Protein AF-A0A940KR71-F1 (afdb_monomer_lite)

pLDDT: mean 74.62, std 17.33, range [23.39, 97.12]

Foldseek 3Di:
DVVVVVLLLQQLADAPLDQWAQDDLNQFIDGPVRPGTLGGLVVVLVLLVLAPQQFDFRVNLLSLLSNLLPDQLPPCVLVSVCVSPVDPPPDPQVLLSVLSNLSNPADNVCCDDPNVSVLSNVLCNPPDGPDRHRPVSSVSSVVCPCSVSNPDHHHHDDPVNVVSSSVSSNVVSVLPVHSVQVNCCSVPVDSDDPPPPPPCPVPVCCVVQQLNVLCVDLVRNLLSLLLVVLLVQDDDDDDPPDPPPDPDAAFDDKDLDDDPVFFDPVLVVDDPVVSVVCVVVSNTIGTDGDDDPDLQLEAEEEEEEQEPQCPDPLLSNRLSNLLSVCVPCPRNHHYWYWYAEAQAIDTFDSRHPVRSVVSSPRHYHDPARLNRVLVCLVVVPDPRNYAYEYREAPCNCVDPVNVVSCVVCLQRHQKYWHAYPQQWIWIWGGHSNDTDTPGIDRDDSCCSSVDPPPPDDDDDDPPPDPPCPPPPLVVDPVSVDPDDQPFAAPVQQDDPPWDWDAAPQRKIWIQDPQRWTWIDPDPPTGIGTLGRHDDDADWDKDAPHNQWIKIWGQDPVRQIKIWIAGPPVSDIDTDRPPDDDDDDFDWDDDDPDIDTDDDDDDDD

Sequence (604 aa):
MIRAVENTINYFKAPENYFWRWGENLEAIEWISGAGTICFKDDLALILKQFPGGKLPRLGALLLVLSAFNHPVKGRSKIVLCQLFGIQRVSDEKEVFDFLERINSLPPSLRSGDKRLRLLRELFGEADPVQETFEASIIELQSGRIDNELMMAGPRVTDEFFQADLQALKETALRFETVQRLGLFLNTGVESLPEPPSIEIPEKKLAKDLFDQLLEDPQTAGMARLARRLLSIIHIPIHARAGGEDSYGGIADITNRGNYDRLLLSELAQDELLLTARLVNNEALYFRREEPPAEPRNRRILLIDSTIKMWGVPRVFAIAAALAFSRNSKHGEQVDAYVLMETTYEQISLEDKEGVINALTQLHPALHPGKALENAVRELSSGEETEFILVTEDRQLKHAGFYADFFKVKERISFALTVDRDGDIRFAEYNNGHAKVLNEAKLDLHEIFHSSEKKAGMPGTKYSKLTERPLDKTQFAFFAKPKLPLLMPKKRAAMKETLMGSDADGSLVLIDRNKRVLRLSSSNRGARELMDCIEHGRYFMKTLSSSLCCIAVLGENDEVLMYRISLEDGKVVRCDLSLQVVPIDVAYFANDEYLHLFGGTEYY

Structure (mmCIF, N/CA/C/O backbone):
data_AF-A0A940KR71-F1
#
_entry.id   AF-A0A940KR71-F1
#
loop_
_atom_site.group_PDB
_atom_site.id
_atom_site.type_symbol
_atom_site.label_atom_id
_atom_site.label_alt_id
_atom_site.label_comp_id
_atom_site.label_asym_id
_atom_site.label_entity_id
_atom_site.label_seq_id
_atom_site.pdbx_PDB_ins_code
_atom_site.Cartn_x
_atom_site.Cartn_y
_atom_site.Cartn_z
_atom_site.occupancy
_atom_site.B_iso_or_equiv
_atom_site.auth_seq_id
_atom_site.auth_comp_id
_atom_site.auth_asym_id
_atom_site.auth_atom_id
_atom_site.pdbx_PDB_model_num
ATOM 1 N N . MET A 1 1 ? 62.522 6.039 -48.850 1.00 55.66 1 MET A N 1
ATOM 2 C CA . MET A 1 1 ? 62.009 7.423 -48.951 1.00 55.66 1 MET A CA 1
ATOM 3 C C . MET A 1 1 ? 61.164 7.604 -50.214 1.00 55.66 1 MET A C 1
ATOM 5 O O . MET A 1 1 ? 59.988 7.880 -50.063 1.00 55.66 1 MET A O 1
ATOM 9 N N . ILE A 1 2 ? 61.686 7.316 -51.417 1.00 61.69 2 ILE A N 1
ATOM 10 C CA . ILE A 1 2 ? 60.962 7.450 -52.709 1.00 61.69 2 ILE A CA 1
ATOM 11 C C . ILE A 1 2 ? 59.610 6.700 -52.736 1.00 61.69 2 ILE A C 1
ATOM 13 O O . ILE A 1 2 ? 58.574 7.321 -52.931 1.00 61.69 2 ILE A O 1
ATOM 17 N N . ARG A 1 3 ? 59.591 5.404 -52.391 1.00 66.94 3 ARG A N 1
ATOM 18 C CA . ARG A 1 3 ? 58.364 4.576 -52.366 1.00 66.94 3 ARG A CA 1
ATOM 19 C C . ARG A 1 3 ? 57.265 5.088 -51.415 1.00 66.94 3 ARG A C 1
ATOM 21 O O . ARG A 1 3 ? 56.089 4.839 -51.637 1.00 66.94 3 ARG A O 1
ATOM 28 N N . ALA A 1 4 ? 57.632 5.798 -50.345 1.00 69.44 4 ALA A N 1
ATOM 29 C CA . ALA A 1 4 ? 56.665 6.353 -49.393 1.00 69.44 4 ALA A CA 1
ATOM 30 C C . ALA A 1 4 ? 56.004 7.635 -49.929 1.00 69.44 4 ALA A C 1
ATOM 32 O O . ALA A 1 4 ? 54.812 7.856 -49.711 1.00 69.44 4 ALA A O 1
ATOM 33 N N . VAL A 1 5 ? 56.765 8.450 -50.665 1.00 78.69 5 VAL A N 1
ATOM 34 C CA . VAL A 1 5 ? 56.250 9.644 -51.350 1.00 78.69 5 VAL A CA 1
ATOM 35 C C . VAL A 1 5 ? 55.322 9.231 -52.494 1.00 78.69 5 VAL A C 1
ATOM 37 O O . VAL A 1 5 ? 54.212 9.743 -52.579 1.00 78.69 5 VAL A O 1
ATOM 40 N N . GLU A 1 6 ? 55.707 8.236 -53.298 1.00 80.94 6 GLU A N 1
ATOM 41 C CA . GLU A 1 6 ? 54.858 7.686 -54.369 1.00 80.94 6 GLU A CA 1
ATOM 42 C C . GLU A 1 6 ? 53.529 7.136 -53.837 1.00 80.94 6 GLU A C 1
ATOM 44 O O . GLU A 1 6 ? 52.471 7.447 -54.379 1.00 80.94 6 GLU A O 1
ATOM 49 N N . ASN A 1 7 ? 53.553 6.379 -52.736 1.00 79.19 7 ASN A N 1
ATOM 50 C CA . ASN A 1 7 ? 52.324 5.890 -52.110 1.00 79.19 7 ASN A CA 1
ATOM 51 C C . ASN A 1 7 ? 51.436 7.039 -51.600 1.00 79.19 7 ASN A C 1
ATOM 53 O O . ASN A 1 7 ? 50.221 6.996 -51.761 1.00 79.19 7 ASN A O 1
ATOM 57 N N . THR A 1 8 ? 52.043 8.093 -51.041 1.00 83.69 8 THR A N 1
ATOM 58 C CA . THR A 1 8 ? 51.316 9.291 -50.589 1.00 83.69 8 THR A CA 1
ATOM 59 C C . THR A 1 8 ? 50.639 10.012 -51.754 1.00 83.69 8 THR A C 1
ATOM 61 O O . THR A 1 8 ? 49.471 10.383 -51.651 1.00 83.69 8 THR A O 1
ATOM 64 N N . ILE A 1 9 ? 51.344 10.166 -52.879 1.00 85.19 9 ILE A N 1
ATOM 65 C CA . ILE A 1 9 ? 50.777 10.735 -54.105 1.00 85.19 9 ILE A CA 1
ATOM 66 C C . ILE A 1 9 ? 49.609 9.867 -54.577 1.00 85.19 9 ILE A C 1
ATOM 68 O O . ILE A 1 9 ? 48.522 10.390 -54.784 1.00 85.19 9 ILE A O 1
ATOM 72 N N . ASN A 1 10 ? 49.785 8.547 -54.672 1.00 84.06 10 ASN A N 1
ATOM 73 C CA . ASN A 1 10 ? 48.730 7.637 -55.129 1.00 84.06 10 ASN A CA 1
ATOM 74 C C . ASN A 1 10 ? 47.466 7.690 -54.260 1.00 84.06 10 ASN A C 1
ATOM 76 O O . ASN A 1 10 ? 46.366 7.551 -54.783 1.00 84.06 10 ASN A O 1
ATOM 80 N N . TYR A 1 11 ? 47.615 7.907 -52.953 1.00 85.06 11 TYR A N 1
ATOM 81 C CA . TYR A 1 11 ? 46.488 8.005 -52.033 1.00 85.06 11 TYR A CA 1
ATOM 82 C C . TYR A 1 11 ? 45.705 9.323 -52.174 1.00 85.06 11 TYR A C 1
ATOM 84 O O . TYR A 1 11 ? 44.476 9.307 -52.163 1.00 85.06 11 TYR A O 1
ATOM 92 N N . PHE A 1 12 ? 46.394 10.464 -52.309 1.00 88.75 12 PHE A N 1
ATOM 93 C CA . PHE A 1 12 ? 45.761 11.792 -52.364 1.00 88.75 12 PHE A CA 1
ATOM 94 C C . PHE A 1 12 ? 45.459 12.298 -53.779 1.00 88.75 12 PHE A C 1
ATOM 96 O O . PHE A 1 12 ? 44.824 13.345 -53.933 1.00 88.75 12 PHE A O 1
ATOM 103 N N . LYS A 1 13 ? 45.915 11.605 -54.824 1.00 88.75 13 LYS A N 1
ATOM 104 C CA . LYS A 1 13 ? 45.694 12.015 -56.213 1.00 88.75 13 LYS A CA 1
ATOM 105 C C . LYS A 1 13 ? 44.265 11.701 -56.642 1.00 88.75 13 LYS A C 1
ATOM 107 O O . LYS A 1 13 ? 43.808 10.567 -56.537 1.00 88.75 13 LYS A O 1
ATOM 112 N N . ALA A 1 14 ? 43.570 12.716 -57.152 1.00 86.06 14 ALA A N 1
ATOM 113 C CA . ALA A 1 14 ? 42.216 12.560 -57.666 1.00 86.06 14 ALA A CA 1
ATOM 114 C C . ALA A 1 14 ? 42.234 11.705 -58.952 1.00 86.06 14 ALA A C 1
ATOM 116 O O . ALA A 1 14 ? 42.928 12.068 -59.911 1.00 86.06 14 ALA A O 1
ATOM 117 N N . PRO A 1 15 ? 41.499 10.582 -59.006 1.00 82.44 15 PRO A N 1
ATOM 118 C CA . PRO A 1 15 ? 41.420 9.772 -60.217 1.00 82.44 15 PRO A CA 1
ATOM 119 C C . PRO A 1 15 ? 40.677 10.482 -61.364 1.00 82.44 15 PRO A C 1
ATOM 121 O O . PRO A 1 15 ? 39.798 11.316 -61.132 1.00 82.44 15 PRO A O 1
ATOM 124 N N . GLU A 1 16 ? 40.989 10.127 -62.614 1.00 78.06 16 GLU A N 1
ATOM 125 C CA . GLU A 1 16 ? 40.269 10.656 -63.783 1.00 78.06 16 GLU A CA 1
ATOM 126 C C . GLU A 1 16 ? 38.830 10.100 -63.818 1.00 78.06 16 GLU A C 1
ATOM 128 O O . GLU A 1 16 ? 38.617 8.904 -63.612 1.00 78.06 16 GLU A O 1
ATOM 133 N N . ASN A 1 17 ? 37.848 10.963 -64.117 1.00 71.31 17 ASN A N 1
ATOM 134 C CA . ASN A 1 17 ? 36.411 10.643 -64.179 1.00 71.31 17 ASN A CA 1
ATOM 135 C C . ASN A 1 17 ? 35.816 10.106 -62.865 1.00 71.31 17 ASN A C 1
ATOM 137 O O . ASN A 1 17 ? 34.939 9.245 -62.882 1.00 71.31 17 ASN A O 1
ATOM 141 N N . TYR A 1 18 ? 36.285 10.616 -61.723 1.00 77.25 18 TYR A N 1
ATOM 142 C CA . TYR A 1 18 ? 35.724 10.290 -60.412 1.00 77.25 18 TYR A CA 1
ATOM 143 C C . TYR A 1 18 ? 34.726 11.337 -59.896 1.00 77.25 18 TYR A C 1
ATOM 145 O O . TYR A 1 18 ? 34.383 12.281 -60.600 1.00 77.25 18 TYR A O 1
ATOM 153 N N . PHE A 1 19 ? 34.202 11.178 -58.676 1.00 77.94 19 PHE A N 1
ATOM 154 C CA . PHE A 1 19 ? 33.187 12.105 -58.152 1.00 77.94 19 PHE A CA 1
ATOM 155 C C . PHE A 1 19 ? 33.768 13.383 -57.519 1.00 77.94 19 PHE A C 1
ATOM 157 O O . PHE A 1 19 ? 33.052 14.381 -57.388 1.00 77.94 19 PHE A O 1
ATOM 164 N N . TRP A 1 20 ? 35.053 13.376 -57.153 1.00 84.75 20 TRP A N 1
ATOM 165 C CA . TRP A 1 20 ? 35.738 14.486 -56.487 1.00 84.75 20 TRP A CA 1
ATOM 166 C C . TRP A 1 20 ? 37.020 14.901 -57.218 1.00 84.75 20 TRP A C 1
ATOM 168 O O . TRP A 1 20 ? 37.620 14.107 -57.942 1.00 84.75 20 TRP A O 1
ATOM 178 N N . ARG A 1 21 ? 37.445 16.149 -57.007 1.00 87.62 21 ARG A N 1
ATOM 179 C CA . ARG A 1 21 ? 38.733 16.698 -57.463 1.00 87.62 21 ARG A CA 1
ATOM 180 C C . ARG A 1 21 ? 39.297 17.680 -56.438 1.00 87.62 21 ARG A C 1
ATOM 182 O O . ARG A 1 21 ? 38.547 18.188 -55.606 1.00 87.62 21 ARG A O 1
ATOM 189 N N . TRP A 1 22 ? 40.584 17.997 -56.542 1.00 89.69 22 TRP A N 1
ATOM 190 C CA . TRP A 1 22 ? 41.140 19.165 -55.860 1.00 89.69 22 TRP A CA 1
ATOM 191 C C . TRP A 1 22 ? 40.674 20.459 -56.548 1.00 89.69 22 TRP A C 1
ATOM 193 O O . TRP A 1 22 ? 40.721 20.568 -57.775 1.00 89.69 22 TRP A O 1
ATOM 203 N N . GLY A 1 23 ? 40.202 21.413 -55.753 1.00 85.25 23 GLY A N 1
ATOM 204 C CA . GLY A 1 23 ? 39.782 22.758 -56.142 1.00 85.25 23 GLY A CA 1
ATOM 205 C C . GLY A 1 23 ? 40.601 23.828 -55.416 1.00 85.25 23 GLY A C 1
ATOM 206 O O . GLY A 1 23 ? 41.496 23.499 -54.638 1.00 85.25 23 GLY A O 1
ATOM 207 N N . GLU A 1 24 ? 40.329 25.100 -55.714 1.00 77.38 24 GLU A N 1
ATOM 208 C CA . GLU A 1 24 ? 40.948 26.271 -55.058 1.00 77.38 24 GLU A CA 1
ATOM 209 C C . GLU A 1 24 ? 42.475 26.153 -54.839 1.00 77.38 24 GLU A C 1
ATOM 211 O O . GLU A 1 24 ? 42.970 26.345 -53.736 1.00 77.38 24 GLU A O 1
ATOM 216 N N . ASN A 1 25 ? 43.244 25.808 -55.881 1.00 82.12 25 ASN A N 1
ATOM 217 C CA . ASN A 1 25 ? 44.702 25.600 -55.794 1.00 82.12 25 ASN A CA 1
ATOM 218 C C . ASN A 1 25 ? 45.140 24.541 -54.758 1.00 82.12 25 ASN A C 1
ATOM 220 O O . ASN A 1 25 ? 46.163 24.711 -54.105 1.00 82.12 25 ASN A O 1
ATOM 224 N N . LEU A 1 26 ? 44.398 23.433 -54.652 1.00 84.62 26 LEU A N 1
ATOM 225 C CA . LEU A 1 26 ? 44.610 22.335 -53.695 1.00 84.62 26 LEU A CA 1
ATOM 226 C C . LEU A 1 26 ? 44.223 22.658 -52.242 1.00 84.62 26 LEU A C 1
ATOM 228 O O . LEU A 1 26 ? 44.503 21.852 -51.360 1.00 84.62 26 LEU A O 1
ATOM 232 N N . GLU A 1 27 ? 43.546 23.772 -51.967 1.00 86.62 27 GLU A N 1
ATOM 233 C CA . GLU A 1 27 ? 43.075 24.091 -50.609 1.00 86.62 27 GLU A CA 1
ATOM 234 C C . GLU A 1 27 ? 41.789 23.338 -50.233 1.00 86.62 27 GLU A C 1
ATOM 236 O O . GLU A 1 27 ? 41.497 23.106 -49.054 1.00 86.62 27 GLU A O 1
ATOM 241 N N . ALA A 1 28 ? 41.024 22.892 -51.231 1.00 89.44 28 ALA A N 1
ATOM 242 C CA . ALA A 1 28 ? 39.728 22.260 -51.033 1.00 89.44 28 ALA A CA 1
ATOM 243 C C . ALA A 1 28 ? 39.539 21.023 -51.917 1.00 89.44 28 ALA A C 1
ATOM 245 O O . ALA A 1 28 ? 40.076 20.925 -53.018 1.00 89.44 28 ALA A O 1
ATOM 246 N N . ILE A 1 29 ? 38.731 20.078 -51.441 1.00 89.44 29 ILE A N 1
ATOM 247 C CA . ILE A 1 29 ? 38.211 18.967 -52.238 1.00 89.44 29 ILE A CA 1
ATOM 248 C C . ILE A 1 29 ? 36.767 19.284 -52.607 1.00 89.44 29 ILE A C 1
ATOM 250 O O . ILE A 1 29 ? 35.940 19.546 -51.734 1.00 89.44 29 ILE A O 1
ATOM 254 N N . GLU A 1 30 ? 36.450 19.226 -53.895 1.00 86.56 30 GLU A N 1
ATOM 255 C CA . GLU A 1 30 ? 35.163 19.636 -54.456 1.00 86.56 30 GLU A CA 1
ATOM 256 C C . GLU A 1 30 ? 34.519 18.529 -55.286 1.00 86.56 30 GLU A C 1
ATOM 258 O O . GLU A 1 30 ? 35.189 17.653 -55.840 1.00 86.56 30 GLU A O 1
ATOM 263 N N . TRP A 1 31 ? 33.200 18.620 -55.443 1.00 81.38 31 TRP A N 1
ATOM 264 C CA . TRP A 1 31 ? 32.467 17.821 -56.420 1.00 81.38 31 TRP A CA 1
ATOM 265 C C . TRP A 1 31 ? 32.836 18.218 -57.852 1.00 81.38 31 TRP A C 1
ATOM 267 O O . TRP A 1 31 ? 32.736 19.392 -58.215 1.00 81.38 31 TRP A O 1
ATOM 277 N N . ILE A 1 32 ? 33.132 17.239 -58.718 1.00 74.81 32 ILE A N 1
ATOM 278 C CA . ILE A 1 32 ? 33.370 17.510 -60.152 1.00 74.81 32 ILE A CA 1
ATOM 279 C C . ILE A 1 32 ? 32.143 18.154 -60.813 1.00 74.81 32 ILE A C 1
ATOM 281 O O . ILE A 1 32 ? 32.279 18.999 -61.696 1.00 74.81 32 ILE A O 1
ATOM 285 N N . SER A 1 33 ? 30.939 17.826 -60.339 1.00 66.94 33 SER A N 1
ATOM 286 C CA . SER A 1 33 ? 29.684 18.408 -60.825 1.00 66.94 33 SER A CA 1
ATOM 287 C C . SER A 1 33 ? 29.479 19.885 -60.448 1.00 66.94 33 SER A C 1
ATOM 289 O O . SER A 1 33 ? 28.444 20.448 -60.795 1.00 66.94 33 SER A O 1
ATOM 291 N N . GLY A 1 34 ? 30.392 20.499 -59.683 1.00 68.06 34 GLY A N 1
ATOM 292 C CA . GLY A 1 34 ? 30.256 21.875 -59.191 1.00 68.06 34 GLY A CA 1
ATOM 293 C C . GLY A 1 34 ? 29.235 22.037 -58.058 1.00 68.06 34 GLY A C 1
ATOM 294 O O . GLY A 1 34 ? 28.754 23.137 -57.813 1.00 68.06 34 GLY A O 1
ATOM 295 N N . ALA A 1 35 ? 28.878 20.949 -57.366 1.00 64.75 35 ALA A N 1
ATOM 296 C CA . ALA A 1 35 ? 27.879 20.958 -56.290 1.00 64.75 35 ALA A CA 1
ATOM 297 C C . ALA A 1 35 ? 28.379 21.565 -54.959 1.00 64.75 35 ALA A C 1
ATOM 299 O O . ALA A 1 35 ? 27.602 21.642 -54.007 1.00 64.75 35 ALA A O 1
ATOM 300 N N . GLY A 1 36 ? 29.643 21.999 -54.899 1.00 75.25 36 GLY A N 1
ATOM 301 C CA . GLY A 1 36 ? 30.270 22.642 -53.741 1.00 75.25 36 GLY A CA 1
ATOM 302 C C . GLY A 1 36 ? 31.474 21.876 -53.184 1.00 75.25 36 GLY A C 1
ATOM 303 O O . GLY A 1 36 ? 31.911 20.866 -53.745 1.00 75.25 36 GLY A O 1
ATOM 304 N N . THR A 1 37 ? 31.996 22.372 -52.066 1.00 85.56 37 THR A N 1
ATOM 305 C CA . THR A 1 37 ? 33.148 21.817 -51.342 1.00 85.56 37 THR A CA 1
ATOM 306 C C . THR A 1 37 ? 32.734 20.640 -50.456 1.00 85.56 37 THR A C 1
ATOM 308 O O . THR A 1 37 ? 31.783 20.737 -49.684 1.00 85.56 37 THR A O 1
ATOM 311 N N . ILE A 1 38 ? 33.464 19.527 -50.539 1.00 84.69 38 ILE A N 1
ATOM 312 C CA . ILE A 1 38 ? 33.300 18.346 -49.677 1.00 84.69 38 ILE A CA 1
ATOM 313 C C . ILE A 1 38 ? 34.020 18.573 -48.341 1.00 84.69 38 ILE A C 1
ATOM 315 O O . ILE A 1 38 ? 33.409 18.438 -47.279 1.00 84.69 38 ILE A O 1
ATOM 319 N N . CYS A 1 39 ? 35.307 18.930 -48.386 1.00 89.44 39 CYS A N 1
ATOM 320 C CA . CYS A 1 39 ? 36.109 19.295 -47.215 1.00 89.44 39 CYS A CA 1
ATOM 321 C C . CYS A 1 39 ? 37.351 20.106 -47.618 1.00 89.44 39 CYS A C 1
ATOM 323 O O . CYS A 1 39 ? 37.812 20.018 -48.754 1.00 89.44 39 CYS A O 1
ATOM 325 N N . PHE A 1 40 ? 37.917 20.856 -46.674 1.00 91.00 40 PHE A N 1
ATOM 326 C CA . PHE A 1 40 ? 39.188 21.566 -46.853 1.00 91.00 40 PHE A CA 1
ATOM 327 C C . PHE A 1 40 ? 40.388 20.653 -46.579 1.00 91.00 40 PHE A C 1
ATOM 329 O O . PHE A 1 40 ? 40.273 19.696 -45.806 1.00 91.00 40 PHE A O 1
ATOM 336 N N . LYS A 1 41 ? 41.545 20.965 -47.175 1.00 90.19 41 LYS A N 1
ATOM 337 C CA . LYS A 1 41 ? 42.804 20.217 -47.015 1.00 90.19 41 LYS A CA 1
ATOM 338 C C . LYS A 1 41 ? 43.210 20.078 -45.546 1.00 90.19 41 LYS A C 1
ATOM 340 O O . LYS A 1 41 ? 43.552 18.981 -45.105 1.00 90.19 41 LYS A O 1
ATOM 345 N N . ASP A 1 42 ? 43.092 21.155 -44.772 1.00 88.38 42 ASP A N 1
ATOM 346 C CA . ASP A 1 42 ? 43.421 21.153 -43.342 1.00 88.38 42 ASP A CA 1
ATOM 347 C C . ASP A 1 42 ? 42.441 20.329 -42.495 1.00 88.38 42 ASP A C 1
ATOM 349 O O . ASP A 1 42 ? 42.869 19.601 -41.597 1.00 88.38 42 ASP A O 1
ATOM 353 N N . ASP A 1 43 ? 41.138 20.381 -42.804 1.00 87.19 43 ASP A N 1
ATOM 354 C CA . ASP A 1 43 ? 40.125 19.554 -42.128 1.00 87.19 43 ASP A CA 1
ATOM 355 C C . ASP A 1 43 ? 40.367 18.069 -42.434 1.00 87.19 43 ASP A C 1
ATOM 357 O O . ASP A 1 43 ? 40.352 17.235 -41.530 1.00 87.19 43 ASP A O 1
ATOM 361 N N . LEU A 1 44 ? 40.694 17.735 -43.689 1.00 88.88 44 LEU A N 1
ATOM 362 C CA . LEU A 1 44 ? 41.071 16.376 -44.076 1.00 88.88 44 LEU A CA 1
ATOM 363 C C . LEU A 1 44 ? 42.317 15.905 -43.317 1.00 88.88 44 LEU A C 1
ATOM 365 O O . LEU A 1 44 ? 42.315 14.801 -42.777 1.00 88.88 44 LEU A O 1
ATOM 369 N N . ALA A 1 45 ? 43.363 16.730 -43.230 1.00 87.19 45 ALA A N 1
ATOM 370 C CA . ALA A 1 45 ? 44.573 16.389 -42.485 1.00 87.19 45 ALA A CA 1
ATOM 371 C C . ALA A 1 45 ? 44.282 16.150 -40.992 1.00 87.19 45 ALA A C 1
ATOM 373 O O . ALA A 1 45 ? 44.832 15.218 -40.400 1.00 87.19 45 ALA A O 1
ATOM 374 N N . LEU A 1 46 ? 43.401 16.952 -40.383 1.00 86.62 46 LEU A N 1
ATOM 375 C CA . LEU A 1 46 ? 42.985 16.786 -38.990 1.00 86.62 46 LEU A CA 1
ATOM 376 C C . LEU A 1 46 ? 42.184 15.498 -38.790 1.00 86.62 46 LEU A C 1
ATOM 378 O O . LEU A 1 46 ? 42.464 14.758 -37.851 1.00 86.62 46 LEU A O 1
ATOM 382 N N . ILE A 1 47 ? 41.235 15.206 -39.680 1.00 86.19 47 ILE A N 1
ATOM 383 C CA . ILE A 1 47 ? 40.431 13.979 -39.655 1.00 86.19 47 ILE A CA 1
ATOM 384 C C . ILE A 1 47 ? 41.325 12.751 -39.792 1.00 86.19 47 ILE A C 1
ATOM 386 O O . ILE A 1 47 ? 41.202 11.812 -39.007 1.00 86.19 47 ILE A O 1
ATOM 390 N N . LEU A 1 48 ? 42.252 12.773 -40.754 1.00 83.69 48 LEU A N 1
ATOM 391 C CA . LEU A 1 48 ? 43.178 11.670 -40.960 1.00 83.69 48 LEU A CA 1
ATOM 392 C C . LEU A 1 48 ? 44.021 11.438 -39.703 1.00 83.69 48 LEU A C 1
ATOM 394 O O . LEU A 1 48 ? 44.073 10.300 -39.263 1.00 83.69 48 LEU A O 1
ATOM 398 N N . LYS A 1 49 ? 44.527 12.486 -39.029 1.00 82.31 49 LYS A N 1
ATOM 399 C CA . LYS A 1 49 ? 45.288 12.386 -37.758 1.00 82.31 49 LYS A CA 1
ATOM 400 C C . LYS A 1 49 ? 44.570 11.655 -36.606 1.00 82.31 49 LYS A C 1
ATOM 402 O O . LYS A 1 49 ? 45.230 11.288 -35.638 1.00 82.31 49 LYS A O 1
ATOM 407 N N . GLN A 1 50 ? 43.262 11.417 -36.693 1.00 78.25 50 GLN A N 1
ATOM 408 C CA . GLN A 1 50 ? 42.468 10.788 -35.629 1.00 78.25 50 GLN A CA 1
ATOM 409 C C . GLN A 1 50 ? 42.249 9.273 -35.806 1.00 78.25 50 GLN A C 1
ATOM 411 O O . GLN A 1 50 ? 41.683 8.636 -34.912 1.00 78.25 50 GLN A O 1
ATOM 416 N N . PHE A 1 51 ? 42.673 8.673 -36.926 1.00 75.50 51 PHE A N 1
ATOM 417 C CA . PHE A 1 51 ? 42.510 7.231 -37.146 1.00 75.50 51 PHE A CA 1
ATOM 418 C C . PHE A 1 51 ? 43.576 6.403 -36.393 1.00 75.50 51 PHE A C 1
ATOM 420 O O . PHE A 1 51 ? 44.772 6.670 -36.524 1.00 75.50 51 PHE A O 1
ATOM 427 N N . PRO A 1 52 ? 43.176 5.392 -35.594 1.00 62.16 52 PRO A N 1
ATOM 428 C CA . PRO A 1 52 ? 44.087 4.606 -34.763 1.00 62.16 52 PRO A CA 1
ATOM 429 C C . PRO A 1 52 ? 44.912 3.596 -35.578 1.00 62.16 52 PRO A C 1
ATOM 431 O O . PRO A 1 52 ? 44.456 3.053 -36.580 1.00 62.16 52 PRO A O 1
ATOM 434 N N . GLY A 1 53 ? 46.131 3.294 -35.117 1.00 60.84 53 GLY A N 1
ATOM 435 C CA . GLY A 1 53 ? 46.940 2.186 -35.650 1.00 60.84 53 GLY A CA 1
ATOM 436 C C . GLY A 1 53 ? 47.587 2.423 -37.019 1.00 60.84 53 GLY A C 1
ATOM 437 O O . GLY A 1 53 ? 48.115 1.484 -37.603 1.00 60.84 53 GLY A O 1
ATOM 438 N N . GLY A 1 54 ? 47.564 3.658 -37.529 1.00 58.94 54 GLY A N 1
ATOM 439 C CA . GLY A 1 54 ? 48.285 4.046 -38.745 1.00 58.94 54 GLY A CA 1
ATOM 440 C C . GLY A 1 54 ? 47.654 3.584 -40.062 1.00 58.94 54 GLY A C 1
ATOM 441 O O . GLY A 1 54 ? 48.324 3.602 -41.092 1.00 58.94 54 GLY A O 1
ATOM 442 N N . LYS A 1 55 ? 46.376 3.191 -40.033 1.00 67.31 55 LYS A N 1
ATOM 443 C CA . LYS A 1 55 ? 45.610 2.721 -41.191 1.00 67.31 55 LYS A CA 1
ATOM 444 C C . LYS A 1 55 ? 44.840 3.878 -41.832 1.00 67.31 55 LYS A C 1
ATOM 446 O O . LYS A 1 55 ? 44.013 4.504 -41.172 1.00 67.31 55 LYS A O 1
ATOM 451 N N . LEU A 1 56 ? 45.098 4.163 -43.110 1.00 74.69 56 LEU A N 1
ATOM 452 C CA . LEU A 1 56 ? 44.317 5.142 -43.872 1.00 74.69 56 LEU A CA 1
ATOM 453 C C . LEU A 1 56 ? 43.088 4.473 -44.511 1.00 74.69 56 LEU A C 1
ATOM 455 O O . LEU A 1 56 ? 43.251 3.441 -45.175 1.00 74.69 56 LEU A O 1
ATOM 459 N N . PRO A 1 57 ? 41.879 5.042 -44.342 1.00 80.31 57 PRO A N 1
ATOM 460 C CA . PRO A 1 57 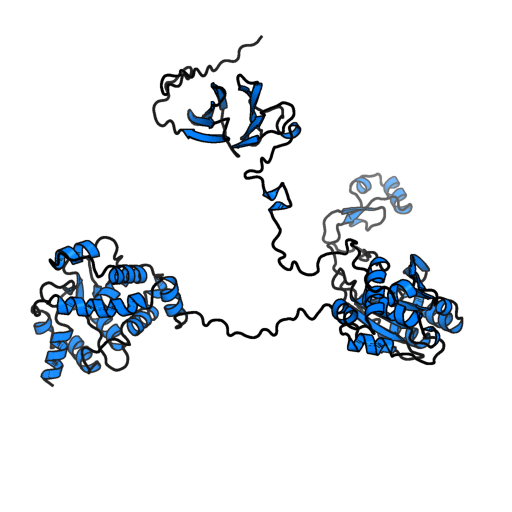? 40.688 4.543 -45.017 1.00 80.31 57 PRO A CA 1
ATOM 461 C C . PRO A 1 57 ? 40.783 4.777 -46.523 1.00 80.31 57 PRO A C 1
ATOM 463 O O . PRO A 1 57 ? 41.553 5.606 -46.987 1.00 80.31 57 PRO A O 1
ATOM 466 N N . ARG A 1 58 ? 39.943 4.118 -47.317 1.00 83.88 58 ARG A N 1
ATOM 467 C CA . ARG A 1 58 ? 39.796 4.493 -48.729 1.00 83.88 58 ARG A CA 1
ATOM 468 C C . ARG A 1 58 ? 39.313 5.940 -48.831 1.00 83.88 58 ARG A C 1
ATOM 470 O O . ARG A 1 58 ? 38.229 6.267 -48.346 1.00 83.88 58 ARG A O 1
ATOM 477 N N . LEU A 1 59 ? 40.113 6.806 -49.460 1.00 86.19 59 LEU A N 1
ATOM 478 C CA . LEU A 1 59 ? 39.837 8.244 -49.509 1.00 86.19 59 LEU A CA 1
ATOM 479 C C . LEU A 1 59 ? 38.482 8.548 -50.167 1.00 86.19 59 LEU A C 1
ATOM 481 O O . LEU A 1 59 ? 37.748 9.397 -49.672 1.00 86.19 59 LEU A O 1
ATOM 485 N N . GLY A 1 60 ? 38.100 7.820 -51.222 1.00 84.50 60 GLY A N 1
ATOM 486 C CA . GLY A 1 60 ? 36.785 7.978 -51.850 1.00 84.50 60 GLY A CA 1
ATOM 487 C C . GLY A 1 60 ? 35.630 7.651 -50.897 1.00 84.50 60 GLY A C 1
ATOM 488 O O . GLY A 1 60 ? 34.713 8.455 -50.743 1.00 84.50 60 GLY A O 1
ATOM 489 N N . ALA A 1 61 ? 35.706 6.535 -50.171 1.00 85.06 61 ALA A N 1
ATOM 490 C CA . ALA A 1 61 ? 34.697 6.171 -49.175 1.00 85.06 61 ALA A CA 1
ATOM 491 C C . ALA A 1 61 ? 34.589 7.219 -48.048 1.00 85.06 61 ALA A C 1
ATOM 493 O O . ALA A 1 61 ? 33.486 7.620 -47.664 1.00 85.06 61 ALA A O 1
ATOM 494 N N . LEU A 1 62 ? 35.732 7.721 -47.566 1.00 87.38 62 LEU A N 1
ATOM 495 C CA . LEU A 1 62 ? 35.792 8.788 -46.566 1.00 87.38 62 LEU A CA 1
ATOM 496 C C . LEU A 1 62 ? 35.111 10.068 -47.069 1.00 87.38 62 LEU A C 1
ATOM 498 O O . LEU A 1 62 ? 34.268 10.634 -46.372 1.00 87.38 62 LEU A O 1
ATOM 502 N N . LEU A 1 63 ? 35.435 10.512 -48.284 1.00 87.56 63 LEU A N 1
ATOM 503 C CA . LEU A 1 63 ? 34.868 11.725 -48.877 1.00 87.56 63 LEU A CA 1
ATOM 504 C C . LEU A 1 63 ? 33.356 11.610 -49.116 1.00 87.56 63 LEU A C 1
ATOM 506 O O . LEU A 1 63 ? 32.636 12.587 -48.901 1.00 87.56 63 LEU A O 1
ATOM 510 N N . LEU A 1 64 ? 32.847 10.425 -49.476 1.00 84.19 64 LEU A N 1
ATOM 511 C CA . LEU A 1 64 ? 31.403 10.181 -49.581 1.00 84.19 64 LEU A CA 1
ATOM 512 C C . LEU A 1 64 ? 30.696 10.400 -48.239 1.00 84.19 64 LEU A C 1
ATOM 514 O O . LEU A 1 64 ? 29.694 11.117 -48.181 1.00 84.19 64 LEU A O 1
ATOM 518 N N . VAL A 1 65 ? 31.243 9.863 -47.147 1.00 86.38 65 VAL A N 1
ATOM 519 C CA . VAL A 1 65 ? 30.692 10.074 -45.799 1.00 86.38 65 VAL A CA 1
ATOM 520 C C . VAL A 1 65 ? 30.789 11.540 -45.376 1.00 86.38 65 VAL A C 1
ATOM 522 O O . VAL A 1 65 ? 29.821 12.093 -44.852 1.00 86.38 65 VAL A O 1
ATOM 525 N N . LEU A 1 66 ? 31.924 12.198 -45.635 1.00 87.19 66 LEU A N 1
ATOM 526 C CA . LEU A 1 66 ? 32.104 13.619 -45.320 1.00 87.19 66 LEU A CA 1
ATOM 527 C C . LEU A 1 66 ? 31.081 14.491 -46.046 1.00 87.19 66 LEU A C 1
ATOM 529 O O . LEU A 1 66 ? 30.504 15.400 -45.448 1.00 87.19 66 LEU A O 1
ATOM 533 N N . SER A 1 67 ? 30.791 14.162 -47.303 1.00 84.06 67 SER A N 1
ATOM 534 C CA . SER A 1 67 ? 29.776 14.864 -48.077 1.00 84.06 67 SER A CA 1
ATOM 535 C C . SER A 1 67 ? 28.367 14.701 -47.491 1.00 84.06 67 SER A C 1
ATOM 537 O O . SER A 1 67 ? 27.601 15.667 -47.454 1.00 84.06 67 SER A O 1
ATOM 539 N N . ALA A 1 68 ? 28.048 13.520 -46.947 1.00 84.56 68 ALA A N 1
ATOM 540 C CA . ALA A 1 68 ? 26.756 13.233 -46.329 1.00 84.56 68 ALA A CA 1
ATOM 541 C C . ALA A 1 68 ? 26.522 14.025 -45.032 1.00 84.56 68 ALA A C 1
ATOM 543 O O . ALA A 1 68 ? 25.370 14.246 -44.652 1.00 84.56 68 ALA A O 1
ATOM 544 N N . PHE A 1 69 ? 27.572 14.520 -44.365 1.00 82.06 69 PHE A N 1
ATOM 545 C CA . PHE A 1 69 ? 27.394 15.420 -43.222 1.00 82.06 69 PHE A CA 1
ATOM 546 C C . PHE A 1 69 ? 26.822 16.776 -43.616 1.00 82.06 69 PHE A C 1
ATOM 548 O O . PHE A 1 69 ? 25.997 17.309 -42.875 1.00 82.06 69 PHE A O 1
ATOM 555 N N . ASN A 1 70 ? 27.224 17.311 -44.768 1.00 74.06 70 ASN A N 1
ATOM 556 C CA . ASN A 1 70 ? 26.936 18.693 -45.148 1.00 74.06 70 ASN A CA 1
ATOM 557 C C . ASN A 1 70 ? 25.806 18.807 -46.175 1.00 74.06 70 ASN A C 1
ATOM 559 O O . ASN A 1 70 ? 25.066 19.790 -46.164 1.00 74.06 70 ASN A O 1
ATOM 563 N N . HIS A 1 71 ? 25.622 17.796 -47.029 1.00 71.00 71 HIS A N 1
ATOM 564 C CA . HIS A 1 71 ? 24.678 17.863 -48.139 1.00 71.00 71 HIS A CA 1
ATOM 565 C C . HIS A 1 71 ? 23.675 16.705 -48.120 1.00 71.00 71 HIS A C 1
ATOM 567 O O . HIS A 1 71 ? 24.070 15.549 -47.956 1.00 71.00 71 HIS A O 1
ATOM 573 N N . PRO A 1 72 ? 22.371 16.983 -48.312 1.00 62.62 72 PRO A N 1
ATOM 574 C CA . PRO A 1 72 ? 21.379 15.931 -48.440 1.00 62.62 72 PRO A CA 1
ATOM 575 C C . PRO A 1 72 ? 21.654 15.103 -49.694 1.00 62.62 72 PRO A C 1
ATOM 577 O O . PRO A 1 72 ? 21.720 15.618 -50.809 1.00 62.62 72 PRO A O 1
ATOM 580 N N . VAL A 1 73 ? 21.752 13.791 -49.501 1.00 60.16 73 VAL A N 1
ATOM 581 C CA . VAL A 1 73 ? 22.004 12.809 -50.566 1.00 60.16 73 VAL A CA 1
ATOM 582 C C . VAL A 1 73 ? 20.730 12.557 -51.400 1.00 60.16 73 VAL A C 1
ATOM 584 O O . VAL A 1 73 ? 20.758 11.844 -52.396 1.00 60.16 73 VAL A O 1
ATOM 587 N N . LYS A 1 74 ? 19.586 13.177 -51.071 1.00 50.94 74 LYS A N 1
ATOM 588 C CA . LYS A 1 74 ? 18.340 12.999 -51.834 1.00 50.94 74 LYS A CA 1
ATOM 589 C C . LYS A 1 74 ? 18.407 13.616 -53.232 1.00 50.94 74 LYS A C 1
ATOM 591 O O . LYS A 1 74 ? 18.677 14.801 -53.404 1.00 50.94 74 LYS A O 1
ATOM 596 N N . GLY A 1 75 ? 18.067 12.806 -54.235 1.00 49.78 75 GLY A N 1
ATOM 597 C CA . GLY A 1 75 ? 17.694 13.230 -55.591 1.00 49.78 75 GLY A CA 1
ATOM 598 C C . GLY A 1 75 ? 18.831 13.719 -56.495 1.00 49.78 75 GLY A C 1
ATOM 599 O O . GLY A 1 75 ? 18.744 13.530 -57.704 1.00 49.78 75 GLY A O 1
ATOM 600 N N . ARG A 1 76 ? 19.911 14.291 -55.946 1.00 46.47 76 ARG A N 1
ATOM 601 C CA . ARG A 1 76 ? 21.054 14.788 -56.732 1.00 46.47 76 ARG A CA 1
ATOM 602 C C . ARG A 1 76 ? 22.162 13.753 -56.898 1.00 46.47 76 ARG A C 1
ATOM 604 O O . ARG A 1 76 ? 22.642 13.601 -58.007 1.00 46.47 76 ARG A O 1
ATOM 611 N N . SER A 1 77 ? 22.510 12.975 -55.875 1.00 50.91 77 SER A N 1
ATOM 612 C CA . SER A 1 77 ? 23.589 11.972 -55.954 1.00 50.91 77 SER A CA 1
ATOM 613 C C . SER A 1 77 ? 23.231 10.769 -56.826 1.00 50.91 77 SER A C 1
ATOM 615 O O . SER A 1 77 ? 24.079 10.304 -57.567 1.00 50.91 77 SER A O 1
ATOM 617 N N . LYS A 1 78 ? 21.975 10.301 -56.840 1.00 48.78 78 LYS A N 1
ATOM 618 C CA . LYS A 1 78 ? 21.571 9.199 -57.732 1.00 48.78 78 LYS A CA 1
ATOM 619 C C . LYS A 1 78 ? 21.779 9.574 -59.202 1.00 48.78 78 LYS A C 1
ATOM 621 O O . LYS A 1 78 ? 22.357 8.801 -59.946 1.00 48.78 78 LYS A O 1
ATOM 626 N N . ILE A 1 79 ? 21.377 10.782 -59.600 1.00 46.91 79 ILE A N 1
ATOM 627 C CA . ILE A 1 79 ? 21.538 11.286 -60.973 1.00 46.91 79 ILE A CA 1
ATOM 628 C C . ILE A 1 79 ? 22.998 11.666 -61.251 1.00 46.91 79 ILE A C 1
ATOM 630 O O . ILE A 1 79 ? 23.516 11.293 -62.294 1.00 46.91 79 ILE A O 1
ATOM 634 N N . VAL A 1 80 ? 23.679 12.330 -60.313 1.00 48.47 80 VAL A N 1
ATOM 635 C CA . VAL A 1 80 ? 25.085 12.744 -60.449 1.00 48.47 80 VAL A CA 1
ATOM 636 C C . VAL A 1 80 ? 26.020 11.533 -60.512 1.00 48.47 80 VAL A C 1
ATOM 638 O O . VAL A 1 80 ? 26.902 11.520 -61.352 1.00 48.47 80 VAL A O 1
ATOM 641 N N . LEU A 1 81 ? 25.793 10.469 -59.740 1.00 51.12 81 LEU A N 1
ATOM 642 C CA . LEU A 1 81 ? 26.591 9.237 -59.805 1.00 51.12 81 LEU A CA 1
ATOM 643 C C . LEU A 1 81 ? 26.247 8.404 -61.053 1.00 51.12 81 LEU A C 1
ATOM 645 O O . LEU A 1 81 ? 27.145 7.874 -61.695 1.00 51.12 81 LEU A O 1
ATOM 649 N N . CYS A 1 82 ? 24.980 8.365 -61.486 1.00 49.66 82 CYS A N 1
ATOM 650 C CA . CYS A 1 82 ? 24.617 7.744 -62.770 1.00 49.66 82 CYS A CA 1
ATOM 651 C C . CYS A 1 82 ? 25.221 8.481 -63.979 1.00 49.66 82 CYS A C 1
ATOM 653 O O . CYS A 1 82 ? 25.620 7.845 -64.952 1.00 49.66 82 CYS A O 1
ATOM 655 N N . GLN A 1 83 ? 25.271 9.817 -63.934 1.00 48.72 83 GLN A N 1
ATOM 656 C CA . GLN A 1 83 ? 25.790 10.662 -65.014 1.00 48.72 83 GLN A CA 1
ATOM 657 C C . GLN A 1 83 ? 27.320 10.768 -65.013 1.00 48.72 83 GLN A C 1
ATOM 659 O O . GLN A 1 83 ? 27.898 10.890 -66.088 1.00 48.72 83 GLN A O 1
ATOM 664 N N . LEU A 1 84 ? 27.978 10.703 -63.849 1.00 47.06 84 LEU A N 1
ATOM 665 C CA . LEU A 1 84 ? 29.440 10.776 -63.737 1.00 47.06 84 LEU A CA 1
ATOM 666 C C . LEU A 1 84 ? 30.141 9.476 -64.150 1.00 47.06 84 LEU A C 1
ATOM 668 O O . LEU A 1 84 ? 31.276 9.543 -64.608 1.00 47.06 84 LEU A O 1
ATOM 672 N N . PHE A 1 85 ? 29.483 8.317 -64.024 1.00 51.88 85 PHE A N 1
ATOM 673 C CA . PHE A 1 85 ? 30.163 7.024 -64.178 1.00 51.88 85 PHE A CA 1
ATOM 674 C C . PHE A 1 85 ? 29.788 6.214 -65.419 1.00 51.88 85 PHE A C 1
ATOM 676 O O . PHE A 1 85 ? 30.483 5.260 -65.740 1.00 51.88 85 PHE A O 1
ATOM 683 N N . GLY A 1 86 ? 28.718 6.545 -66.148 1.00 45.31 86 GLY A N 1
ATOM 684 C CA . GLY A 1 86 ? 28.333 5.776 -67.343 1.00 45.31 86 GLY A CA 1
ATOM 685 C C . GLY A 1 86 ? 27.965 4.303 -67.072 1.00 45.31 86 GLY A C 1
ATOM 686 O O . GLY A 1 86 ? 27.755 3.538 -68.013 1.00 45.31 86 GLY A O 1
ATOM 687 N N . ILE A 1 87 ? 27.844 3.898 -65.803 1.00 45.09 87 ILE A N 1
ATOM 688 C CA . ILE A 1 87 ? 27.493 2.539 -65.386 1.00 45.09 87 ILE A CA 1
ATOM 689 C C . ILE A 1 87 ? 25.964 2.421 -65.387 1.00 45.09 87 ILE A C 1
ATOM 691 O O . ILE A 1 87 ? 25.271 2.945 -64.518 1.00 45.09 87 ILE A O 1
ATOM 695 N N . GLN A 1 88 ? 25.411 1.699 -66.364 1.00 44.25 88 GLN A N 1
ATOM 696 C CA . GLN A 1 88 ? 23.966 1.446 -66.509 1.00 44.25 88 GLN A CA 1
ATOM 697 C C . GLN A 1 88 ? 23.345 0.556 -65.404 1.00 44.25 88 GLN A C 1
ATOM 699 O O . GLN A 1 88 ? 22.190 0.148 -65.521 1.00 44.25 88 GLN A O 1
ATOM 704 N N . ARG A 1 89 ? 24.063 0.224 -64.323 1.00 49.88 89 ARG A N 1
ATOM 705 C CA . ARG A 1 89 ? 23.600 -0.705 -63.276 1.00 49.88 89 ARG A CA 1
ATOM 706 C C . ARG A 1 89 ? 23.566 -0.045 -61.902 1.00 49.88 89 ARG A C 1
ATOM 708 O O . ARG A 1 89 ? 24.433 -0.234 -61.069 1.00 49.88 89 ARG A O 1
ATOM 715 N N . VAL A 1 90 ? 22.482 0.680 -61.656 1.00 48.09 90 VAL A N 1
ATOM 716 C CA . VAL A 1 90 ? 22.156 1.356 -60.382 1.00 48.09 90 VAL A CA 1
ATOM 717 C C . VAL A 1 90 ? 21.510 0.391 -59.367 1.00 48.09 90 VAL A C 1
ATOM 719 O O . VAL A 1 90 ? 21.001 0.810 -58.331 1.00 48.09 90 VAL A O 1
ATOM 722 N N . SER A 1 91 ? 21.439 -0.908 -59.678 1.00 47.91 91 SER A N 1
ATOM 723 C CA . SER A 1 91 ? 20.536 -1.827 -58.975 1.00 47.91 91 SER A CA 1
ATOM 724 C C . SER A 1 91 ? 21.083 -2.375 -57.652 1.00 47.91 91 SER A C 1
ATOM 726 O O . SER A 1 91 ? 20.276 -2.641 -56.765 1.00 47.91 91 SER A O 1
ATOM 728 N N . ASP A 1 92 ? 22.402 -2.505 -57.477 1.00 55.12 92 ASP A N 1
ATOM 729 C CA . ASP A 1 92 ? 22.957 -3.348 -56.397 1.00 55.12 92 ASP A CA 1
ATOM 730 C C . ASP A 1 92 ? 23.457 -2.594 -55.150 1.00 55.12 92 ASP A C 1
ATOM 732 O O . ASP A 1 92 ? 23.844 -3.219 -54.164 1.00 55.12 92 ASP A O 1
ATOM 736 N N . GLU A 1 93 ? 23.403 -1.257 -55.132 1.00 67.06 93 GLU A N 1
ATOM 737 C CA . GLU A 1 93 ? 24.065 -0.446 -54.085 1.00 67.06 93 GLU A CA 1
ATOM 738 C C . GLU A 1 93 ? 23.128 0.498 -53.330 1.00 67.06 93 GLU A C 1
ATOM 740 O O . GLU A 1 93 ? 23.559 1.419 -52.632 1.00 67.06 93 GLU A O 1
ATOM 745 N N . LYS A 1 94 ? 21.816 0.263 -53.438 1.00 71.31 94 LYS A N 1
ATOM 746 C CA . LYS A 1 94 ? 20.787 1.035 -52.727 1.00 71.31 94 LYS A CA 1
ATOM 747 C C . LYS A 1 94 ? 21.090 1.162 -51.225 1.00 71.31 94 LYS A C 1
ATOM 749 O O . LYS A 1 94 ? 20.878 2.222 -50.648 1.00 71.31 94 LYS A O 1
ATOM 754 N N . GLU A 1 95 ? 21.641 0.112 -50.625 1.00 73.81 95 GLU A N 1
ATOM 755 C CA . GLU A 1 95 ? 21.987 0.035 -49.202 1.00 73.81 95 GLU A CA 1
ATOM 756 C C . GLU A 1 95 ? 22.993 1.110 -48.762 1.00 73.81 95 GLU A C 1
ATOM 758 O O . GLU A 1 95 ? 22.826 1.702 -47.693 1.00 73.81 95 GLU A O 1
ATOM 763 N N . VAL A 1 96 ? 23.995 1.412 -49.596 1.00 77.81 96 VAL A N 1
ATOM 764 C CA . VAL A 1 96 ? 25.019 2.426 -49.297 1.00 77.81 96 VAL A CA 1
ATOM 765 C C . VAL A 1 96 ? 24.422 3.829 -49.385 1.00 77.81 96 VAL A C 1
ATOM 767 O O . VAL A 1 96 ? 24.680 4.674 -48.529 1.00 77.81 96 VAL A O 1
ATOM 770 N N . PHE A 1 97 ? 23.554 4.080 -50.367 1.00 76.62 97 PHE A N 1
ATOM 771 C CA . PHE A 1 97 ? 22.860 5.365 -50.482 1.00 76.62 97 PHE A CA 1
ATOM 772 C C . PHE A 1 97 ? 21.880 5.608 -49.342 1.00 76.62 97 PHE A C 1
ATOM 774 O O . PHE A 1 97 ? 21.877 6.696 -48.764 1.00 76.62 97 PHE A O 1
ATOM 781 N N . ASP A 1 98 ? 21.100 4.588 -48.985 1.00 79.00 98 ASP A N 1
ATOM 782 C CA . ASP A 1 98 ? 20.194 4.648 -47.843 1.00 79.00 98 ASP A CA 1
ATOM 783 C C . ASP A 1 98 ? 20.996 4.906 -46.552 1.00 79.00 98 ASP A C 1
ATOM 785 O O . ASP A 1 98 ? 20.549 5.652 -45.682 1.00 79.00 98 ASP A O 1
ATOM 789 N N . PHE A 1 99 ? 22.210 4.357 -46.431 1.00 84.56 99 PHE A N 1
ATOM 790 C CA . PHE A 1 99 ? 23.100 4.620 -45.301 1.00 84.56 99 PHE A CA 1
ATOM 791 C C . PHE A 1 99 ? 23.637 6.055 -45.257 1.00 84.56 99 PHE A C 1
ATOM 793 O O . PHE A 1 99 ? 23.582 6.695 -44.205 1.00 84.56 99 PHE A O 1
ATOM 800 N N . LEU A 1 100 ? 24.096 6.605 -46.383 1.00 83.44 100 LEU A N 1
ATOM 801 C CA . LEU A 1 100 ? 24.520 8.007 -46.449 1.00 83.44 100 LEU A CA 1
ATOM 802 C C . LEU A 1 100 ? 23.351 8.963 -46.138 1.00 83.44 100 LEU A C 1
ATOM 804 O O . LEU A 1 100 ? 23.540 9.985 -45.475 1.00 83.44 100 LEU A O 1
ATOM 808 N N . GLU A 1 101 ? 22.125 8.613 -46.540 1.00 83.00 101 GLU A N 1
ATOM 809 C CA . GLU A 1 101 ? 20.918 9.346 -46.145 1.00 83.00 101 GLU A CA 1
ATOM 810 C C . GLU A 1 101 ? 20.659 9.250 -44.632 1.00 83.00 101 GLU A C 1
ATOM 812 O O . GLU A 1 101 ? 20.367 10.268 -43.998 1.00 83.00 101 GLU A O 1
ATOM 817 N N . ARG A 1 102 ? 20.840 8.066 -44.024 1.00 85.88 102 ARG A N 1
ATOM 818 C CA . ARG A 1 102 ? 20.762 7.899 -42.561 1.00 85.88 102 ARG A CA 1
ATOM 819 C C . ARG A 1 102 ? 21.765 8.805 -41.846 1.00 85.88 102 ARG A C 1
ATOM 821 O O . ARG A 1 102 ? 21.366 9.496 -40.909 1.00 85.88 102 ARG A O 1
ATOM 828 N N . ILE A 1 103 ? 23.015 8.869 -42.311 1.00 86.94 103 ILE A N 1
ATOM 829 C CA . ILE A 1 103 ? 24.039 9.775 -41.762 1.00 86.94 103 ILE A CA 1
ATOM 830 C C . ILE A 1 103 ? 23.582 11.232 -41.868 1.00 86.94 103 ILE A C 1
ATOM 832 O O . ILE A 1 103 ? 23.625 11.953 -40.873 1.00 86.94 103 ILE A O 1
ATOM 836 N N . ASN A 1 104 ? 23.087 11.661 -43.032 1.00 86.75 104 ASN A N 1
ATOM 837 C CA . ASN A 1 104 ? 22.606 13.031 -43.228 1.00 86.75 104 ASN A CA 1
ATOM 838 C C . ASN A 1 104 ? 21.403 13.381 -42.331 1.00 86.75 104 ASN A C 1
ATOM 840 O O . ASN A 1 104 ? 21.296 14.509 -41.849 1.00 86.75 104 ASN A O 1
ATOM 844 N N . SER A 1 105 ? 20.526 12.407 -42.069 1.00 87.19 105 SER A N 1
ATOM 845 C CA . SER A 1 105 ? 19.337 12.575 -41.225 1.00 87.19 105 SER A CA 1
ATOM 846 C C . SER A 1 105 ? 19.639 12.711 -39.727 1.00 87.19 105 SER A C 1
ATOM 848 O O . SER A 1 105 ? 18.747 13.055 -38.950 1.00 87.19 105 SER A O 1
ATOM 850 N N . LEU A 1 106 ? 20.887 12.471 -39.302 1.00 86.75 106 LEU A N 1
ATOM 851 C CA . LEU A 1 106 ? 21.286 12.653 -37.910 1.00 86.75 106 LEU A CA 1
ATOM 852 C C . LEU A 1 106 ? 21.127 14.124 -37.469 1.00 86.75 106 LEU A C 1
ATOM 854 O O . LEU A 1 106 ? 21.352 15.051 -38.262 1.00 86.75 106 LEU A O 1
ATOM 858 N N . PRO A 1 107 ? 20.812 14.374 -36.184 1.00 85.50 107 PRO A N 1
ATOM 859 C CA . PRO A 1 107 ? 20.829 15.718 -35.618 1.00 85.50 107 PRO A CA 1
ATOM 860 C C . PRO A 1 107 ? 22.162 16.437 -35.898 1.00 85.50 107 PRO A C 1
ATOM 862 O O . PRO A 1 107 ? 23.214 15.797 -35.802 1.00 85.50 107 PRO A O 1
ATOM 865 N N . PRO A 1 108 ? 22.165 17.754 -36.190 1.00 83.50 108 PRO A N 1
ATOM 866 C CA . PRO A 1 108 ? 23.397 18.501 -36.468 1.00 83.50 108 PRO A CA 1
ATOM 867 C C . PRO A 1 108 ? 24.460 18.360 -35.370 1.00 83.50 108 PRO A C 1
ATOM 869 O O . PRO A 1 108 ? 25.643 18.227 -35.660 1.00 83.50 108 PRO A O 1
ATOM 872 N N . SER A 1 109 ? 24.037 18.269 -34.105 1.00 83.50 109 SER A N 1
ATOM 873 C CA . SER A 1 109 ? 24.925 18.064 -32.953 1.00 83.50 109 SER A CA 1
ATOM 874 C C . SER A 1 109 ? 25.702 16.742 -32.973 1.00 83.50 109 SER A C 1
ATOM 876 O O . SER A 1 109 ? 26.708 16.627 -32.277 1.00 83.50 109 SER A O 1
ATOM 878 N N . LEU A 1 110 ? 25.260 15.741 -33.744 1.00 81.06 110 LEU A N 1
ATOM 879 C CA . LEU A 1 110 ? 25.952 14.456 -33.919 1.00 81.06 110 LEU A CA 1
ATOM 880 C C . LEU A 1 110 ? 26.819 14.411 -35.187 1.00 81.06 110 LEU A C 1
ATOM 882 O O . LEU A 1 110 ? 27.594 13.475 -35.353 1.00 81.06 110 LEU A O 1
ATOM 886 N N . ARG A 1 111 ? 26.707 15.416 -36.066 1.00 83.12 111 ARG A N 1
ATOM 887 C CA . ARG A 1 111 ? 27.459 15.538 -37.328 1.00 83.12 111 ARG A CA 1
ATOM 888 C C . ARG A 1 111 ? 28.591 16.567 -37.269 1.00 83.12 111 ARG A C 1
ATOM 890 O O . ARG A 1 111 ? 29.257 16.809 -38.271 1.00 83.12 111 ARG A O 1
ATOM 897 N N . SER A 1 112 ? 28.824 17.175 -36.108 1.00 81.69 112 SER A N 1
ATOM 898 C CA . SER A 1 112 ? 29.819 18.234 -35.911 1.00 81.69 112 SER A CA 1
ATOM 899 C C . SER A 1 112 ? 30.725 17.948 -34.708 1.00 81.69 112 SER A C 1
ATOM 901 O O . SER A 1 112 ? 30.372 17.164 -33.825 1.00 81.69 112 SER A O 1
ATOM 903 N N . GLY A 1 113 ? 31.901 18.584 -34.681 1.00 81.69 113 GLY A N 1
ATOM 904 C CA . GLY A 1 113 ? 32.880 18.457 -33.593 1.00 81.69 113 GLY A CA 1
ATOM 905 C C . GLY A 1 113 ? 33.372 17.021 -33.369 1.00 81.69 113 GLY A C 1
ATOM 906 O O . GLY A 1 113 ? 33.481 16.233 -34.308 1.00 81.69 113 GLY A O 1
ATOM 907 N N . ASP A 1 114 ? 33.622 16.658 -32.112 1.00 79.88 114 ASP A N 1
ATOM 908 C CA . ASP A 1 114 ? 34.214 15.364 -31.738 1.00 79.88 114 ASP A CA 1
ATOM 909 C C . ASP A 1 114 ? 33.343 14.154 -32.108 1.00 79.88 114 ASP A C 1
ATOM 911 O O . ASP A 1 114 ? 33.854 13.069 -32.390 1.00 79.88 114 ASP A O 1
ATOM 915 N N . LYS A 1 115 ? 32.015 14.323 -32.161 1.00 81.75 115 LYS A N 1
ATOM 916 C CA . LYS A 1 115 ? 31.089 13.237 -32.526 1.00 81.75 115 LYS A CA 1
ATOM 917 C C . LYS A 1 115 ? 31.198 12.853 -34.004 1.00 81.75 115 LYS A C 1
ATOM 919 O O . LYS A 1 115 ? 31.085 11.671 -34.324 1.00 81.75 115 LYS A O 1
ATOM 924 N N . ARG A 1 116 ? 31.506 13.821 -34.882 1.00 85.31 116 ARG A N 1
ATOM 925 C CA . ARG A 1 116 ? 31.836 13.584 -36.302 1.00 85.31 116 ARG A CA 1
ATOM 926 C C . ARG A 1 116 ? 33.083 12.711 -36.424 1.00 85.31 116 ARG A C 1
ATOM 928 O O . ARG A 1 116 ? 33.070 11.725 -37.152 1.00 85.31 116 ARG A O 1
ATOM 935 N N . LEU A 1 117 ? 34.136 13.049 -35.679 1.00 82.31 117 LEU A N 1
ATOM 936 C CA . LEU A 1 117 ? 35.395 12.299 -35.674 1.00 82.31 117 LEU A CA 1
ATOM 937 C C . LEU A 1 117 ? 35.208 10.886 -35.115 1.00 82.31 117 LEU A C 1
ATOM 939 O O . LEU A 1 117 ? 35.704 9.923 -35.696 1.00 82.31 117 LEU A O 1
ATOM 943 N N . ARG A 1 118 ? 34.430 10.746 -34.035 1.00 79.25 118 ARG A N 1
ATOM 944 C CA . ARG A 1 118 ? 34.071 9.443 -33.465 1.00 79.25 118 ARG A CA 1
ATOM 945 C C . ARG A 1 118 ? 33.333 8.570 -34.473 1.00 79.25 118 ARG A C 1
ATOM 947 O O . ARG A 1 118 ? 33.685 7.409 -34.608 1.00 79.25 118 ARG A O 1
ATOM 954 N N . LEU A 1 119 ? 32.357 9.122 -35.197 1.00 80.56 119 LEU A N 1
ATOM 955 C CA . LEU A 1 119 ? 31.661 8.385 -36.249 1.00 80.56 119 LEU A CA 1
ATOM 956 C C . LEU A 1 119 ? 32.650 7.886 -37.303 1.00 80.56 119 LEU A C 1
ATOM 958 O O . LEU A 1 119 ? 32.704 6.694 -37.559 1.00 80.56 119 LEU A O 1
ATOM 962 N N . LEU A 1 120 ? 33.473 8.775 -37.862 1.00 82.62 120 LEU A N 1
ATOM 963 C CA . LEU A 1 120 ? 34.449 8.419 -38.896 1.00 82.62 120 LEU A CA 1
ATOM 964 C C . LEU A 1 120 ? 35.404 7.314 -38.439 1.00 82.62 120 LEU A C 1
ATOM 966 O O . LEU A 1 120 ? 35.620 6.357 -39.178 1.00 82.62 120 LEU A O 1
ATOM 970 N N . ARG A 1 121 ? 35.920 7.405 -37.209 1.00 79.12 121 ARG A N 1
ATOM 971 C CA . ARG A 1 121 ? 36.802 6.383 -36.639 1.00 79.12 121 ARG A CA 1
ATOM 972 C C . ARG A 1 121 ? 36.138 5.016 -36.561 1.00 79.12 121 ARG A C 1
ATOM 974 O O . ARG A 1 121 ? 36.794 4.025 -36.821 1.00 79.12 121 ARG A O 1
ATOM 981 N N . GLU A 1 122 ? 34.867 4.956 -36.198 1.00 76.44 122 GLU A N 1
ATOM 982 C CA . GLU A 1 122 ? 34.150 3.684 -36.077 1.00 76.44 122 GLU A CA 1
ATOM 983 C C . GLU A 1 122 ? 33.715 3.151 -37.447 1.00 76.44 122 GLU A C 1
ATOM 985 O O . GLU A 1 122 ? 33.723 1.945 -37.663 1.00 76.44 122 GLU A O 1
ATOM 990 N N . LEU A 1 123 ? 33.407 4.041 -38.401 1.00 77.19 123 LEU A N 1
ATOM 991 C CA . LEU A 1 123 ? 33.082 3.644 -39.772 1.00 77.19 123 LEU A CA 1
ATOM 992 C C . LEU A 1 123 ? 34.265 2.984 -40.482 1.00 77.19 123 LEU A C 1
ATOM 994 O O . LEU A 1 123 ? 34.067 2.028 -41.222 1.00 77.19 123 LEU A O 1
ATOM 998 N N . PHE A 1 124 ? 35.482 3.485 -40.260 1.00 77.25 124 PHE A N 1
ATOM 999 C CA . PHE A 1 124 ? 36.669 2.994 -40.963 1.00 77.25 124 PHE A CA 1
ATOM 1000 C C . PHE A 1 124 ? 37.740 2.369 -40.057 1.00 77.25 124 PHE A C 1
ATOM 1002 O O . PHE A 1 124 ? 38.836 2.071 -40.524 1.00 77.25 124 PHE A O 1
ATOM 1009 N N . GLY A 1 125 ? 37.456 2.165 -38.770 1.00 64.94 125 GLY A N 1
ATOM 1010 C CA . GLY A 1 125 ? 38.431 1.672 -37.788 1.00 64.94 125 GLY A CA 1
ATOM 1011 C C . GLY A 1 125 ? 38.839 0.213 -37.993 1.00 64.94 125 GLY A C 1
ATOM 1012 O O . GLY A 1 125 ? 39.973 -0.152 -37.687 1.00 64.94 125 GLY A O 1
ATOM 1013 N N . GLU A 1 126 ? 37.941 -0.603 -38.552 1.00 57.88 126 GLU A N 1
ATOM 1014 C CA . GLU A 1 126 ? 38.191 -2.012 -38.897 1.00 57.88 126 GLU A CA 1
ATOM 1015 C C . GLU A 1 126 ? 38.485 -2.230 -40.389 1.00 57.88 126 GLU A C 1
ATOM 1017 O O . GLU A 1 126 ? 38.742 -3.359 -40.798 1.00 57.88 126 GLU A O 1
ATOM 1022 N N . ALA A 1 127 ? 38.480 -1.170 -41.203 1.00 56.97 127 ALA A N 1
ATOM 1023 C CA . ALA A 1 127 ? 38.664 -1.293 -42.645 1.00 56.97 127 ALA A CA 1
ATOM 1024 C C . ALA A 1 127 ? 40.068 -1.818 -43.008 1.00 56.97 127 ALA A C 1
ATOM 1026 O O . ALA A 1 127 ? 41.066 -1.499 -42.346 1.00 56.97 127 ALA A O 1
ATOM 1027 N N . ASP A 1 128 ? 40.144 -2.591 -44.097 1.00 56.41 128 ASP A N 1
ATOM 1028 C CA . ASP A 1 128 ? 41.407 -3.056 -44.673 1.00 56.41 128 ASP A CA 1
ATOM 1029 C C . ASP A 1 128 ? 42.302 -1.849 -45.014 1.00 56.41 128 ASP A C 1
ATOM 1031 O O . ASP A 1 128 ? 41.912 -0.996 -45.821 1.00 56.41 128 ASP A O 1
ATOM 1035 N N . PRO A 1 129 ? 43.495 -1.724 -44.401 1.00 56.44 129 PRO A N 1
ATOM 1036 C CA . PRO A 1 129 ? 44.355 -0.577 -44.637 1.00 56.44 129 PRO A CA 1
ATOM 1037 C C . PRO A 1 129 ? 44.885 -0.577 -46.066 1.00 56.44 129 PRO A C 1
ATOM 1039 O O . PRO A 1 129 ? 45.501 -1.541 -46.514 1.00 56.44 129 PRO A O 1
ATOM 1042 N N . VAL A 1 130 ? 44.736 0.557 -46.750 1.00 58.41 130 VAL A N 1
ATOM 1043 C CA . VAL A 1 130 ? 45.375 0.779 -48.056 1.00 58.41 130 VAL A CA 1
ATOM 1044 C C . VAL A 1 130 ? 46.881 1.066 -47.890 1.00 58.41 130 VAL A C 1
ATOM 1046 O O . VAL A 1 130 ? 47.658 0.849 -48.818 1.00 58.41 130 VAL A O 1
ATOM 1049 N N . GLN A 1 131 ? 47.326 1.529 -46.708 1.00 59.28 131 GLN A N 1
ATOM 1050 C CA . GLN A 1 131 ? 48.722 1.910 -46.444 1.00 59.28 131 GLN A CA 1
ATOM 1051 C C . GLN A 1 131 ? 49.085 1.874 -44.941 1.00 59.28 131 GLN A C 1
ATOM 1053 O O . GLN A 1 131 ? 48.225 2.122 -44.099 1.00 59.28 131 GLN A O 1
ATOM 1058 N N . GLU A 1 132 ? 50.360 1.604 -44.611 1.00 55.78 132 GLU A N 1
ATOM 1059 C CA . GLU A 1 132 ? 50.859 1.363 -43.235 1.00 55.78 132 GLU A CA 1
ATOM 1060 C C . GLU A 1 132 ? 51.612 2.540 -42.563 1.00 55.78 132 GLU A C 1
ATOM 1062 O O . GLU A 1 132 ? 52.092 2.393 -41.442 1.00 55.78 132 GLU A O 1
ATOM 1067 N N . THR A 1 133 ? 51.776 3.714 -43.194 1.00 58.53 133 THR A N 1
ATOM 1068 C CA . THR A 1 133 ? 52.547 4.828 -42.585 1.00 58.53 133 THR A CA 1
ATOM 1069 C C . THR A 1 133 ? 51.846 6.183 -42.674 1.00 58.53 133 THR A C 1
ATOM 1071 O O . THR A 1 133 ? 51.672 6.751 -43.743 1.00 58.53 133 THR A O 1
ATOM 1074 N N . PHE A 1 134 ? 51.475 6.693 -41.501 1.00 69.00 134 PHE A N 1
ATOM 1075 C CA . PHE A 1 134 ? 50.453 7.714 -41.273 1.00 69.00 134 PHE A CA 1
ATOM 1076 C C . PHE A 1 134 ? 50.960 9.158 -41.221 1.00 69.00 134 PHE A C 1
ATOM 1078 O O . PHE A 1 134 ? 50.473 10.030 -41.935 1.00 69.00 134 PHE A O 1
ATOM 1085 N N . GLU A 1 135 ? 51.955 9.430 -40.377 1.00 71.69 135 GLU A N 1
ATOM 1086 C CA . GLU A 1 135 ? 52.366 10.810 -40.099 1.00 71.69 135 GLU A CA 1
ATOM 1087 C C . GLU A 1 135 ? 53.140 11.412 -41.266 1.00 71.69 135 GLU A C 1
ATOM 1089 O O . GLU A 1 135 ? 52.912 12.559 -41.639 1.00 71.69 135 GLU A O 1
ATOM 1094 N N . ALA A 1 136 ? 54.008 10.617 -41.895 1.00 76.06 136 ALA A N 1
ATOM 1095 C CA . ALA A 1 136 ? 54.825 11.069 -43.012 1.00 76.06 136 ALA A CA 1
ATOM 1096 C C . ALA A 1 136 ? 53.969 11.504 -44.210 1.00 76.06 136 ALA A C 1
ATOM 1098 O O . ALA A 1 136 ? 54.256 12.534 -44.807 1.00 76.06 136 ALA A O 1
ATOM 1099 N N . SER A 1 137 ? 52.895 10.772 -44.527 1.00 79.12 137 SER A N 1
ATOM 1100 C CA . SER A 1 137 ? 52.000 11.102 -45.642 1.00 79.12 137 SER A CA 1
ATOM 1101 C C . SER A 1 137 ? 51.188 12.374 -45.395 1.00 79.12 137 SER A C 1
ATOM 1103 O O . SER A 1 137 ? 51.004 13.168 -46.315 1.00 79.12 137 SER A O 1
ATOM 1105 N N . ILE A 1 138 ? 50.743 12.609 -44.156 1.00 80.94 138 ILE A N 1
ATOM 1106 C CA . ILE A 1 138 ? 50.021 13.839 -43.796 1.00 80.94 138 ILE A CA 1
ATOM 1107 C C . ILE A 1 138 ? 50.978 15.037 -43.776 1.00 80.94 138 ILE A C 1
ATOM 1109 O O . ILE A 1 138 ? 50.642 16.096 -44.299 1.00 80.94 138 ILE A O 1
ATOM 1113 N N . ILE A 1 139 ? 52.189 14.870 -43.233 1.00 82.69 139 ILE A N 1
ATOM 1114 C CA . ILE A 1 139 ? 53.233 15.903 -43.273 1.00 82.69 139 ILE A CA 1
ATOM 1115 C C . ILE A 1 139 ? 53.598 16.232 -44.724 1.00 82.69 139 ILE A C 1
ATOM 1117 O O . ILE A 1 139 ? 53.736 17.403 -45.061 1.00 82.69 139 ILE A O 1
ATOM 1121 N N . GLU A 1 140 ? 53.713 15.226 -45.594 1.00 85.19 140 GLU A N 1
ATOM 1122 C CA . GLU A 1 140 ? 54.025 15.433 -47.008 1.00 85.19 140 GLU A CA 1
ATOM 1123 C C . GLU A 1 140 ? 52.902 16.188 -47.731 1.00 85.19 140 GLU A C 1
ATOM 1125 O O . GLU A 1 140 ? 53.193 17.156 -48.434 1.00 85.19 140 GLU A O 1
ATOM 1130 N N . LEU A 1 141 ? 51.633 15.830 -47.483 1.00 85.38 141 LEU A N 1
ATOM 1131 C CA . LEU A 1 141 ? 50.466 16.562 -47.991 1.00 85.38 141 LEU A CA 1
ATOM 1132 C C . LEU A 1 141 ? 50.483 18.035 -47.548 1.00 85.38 141 LEU A C 1
ATOM 1134 O O . LEU A 1 141 ? 50.210 18.926 -48.350 1.00 85.38 141 LEU A O 1
ATOM 1138 N N . GLN A 1 142 ? 50.823 18.299 -46.283 1.00 84.88 142 GLN A N 1
ATOM 1139 C CA . GLN A 1 142 ? 50.891 19.656 -45.727 1.00 84.88 142 GLN A CA 1
ATOM 1140 C C . GLN A 1 142 ? 52.162 20.422 -46.144 1.00 84.88 142 GLN A C 1
ATOM 1142 O O . GLN A 1 142 ? 52.206 21.641 -46.017 1.00 84.88 142 GLN A O 1
ATOM 1147 N N . SER A 1 143 ? 53.193 19.740 -46.654 1.00 85.56 143 SER A N 1
ATOM 1148 C CA . SER A 1 143 ? 54.482 20.360 -47.000 1.00 85.56 143 SER A CA 1
ATOM 1149 C C . SER A 1 143 ? 54.493 21.117 -48.332 1.00 85.56 143 SER A C 1
ATOM 1151 O O . SER A 1 143 ? 55.450 21.839 -48.608 1.00 85.56 143 SER A O 1
ATOM 1153 N N . GLY A 1 144 ? 53.489 20.897 -49.186 1.00 82.94 144 GLY A N 1
ATOM 1154 C CA . GLY A 1 144 ? 53.408 21.453 -50.543 1.00 82.94 144 GLY A CA 1
ATOM 1155 C C . GLY A 1 144 ? 54.354 20.808 -51.569 1.00 82.94 144 GLY A C 1
ATOM 1156 O O . GLY A 1 144 ? 54.302 21.117 -52.756 1.00 82.94 144 GLY A O 1
ATOM 1157 N N . ARG A 1 145 ? 55.222 19.875 -51.153 1.00 85.12 145 ARG A N 1
ATOM 1158 C CA . ARG A 1 145 ? 56.230 19.249 -52.030 1.00 85.12 145 ARG A CA 1
ATOM 1159 C C . ARG A 1 145 ? 55.641 18.376 -53.138 1.00 85.12 145 ARG A C 1
ATOM 1161 O O . ARG A 1 145 ? 56.279 18.211 -54.174 1.00 85.12 145 ARG A O 1
ATOM 1168 N N . ILE A 1 146 ? 54.446 17.830 -52.922 1.00 86.69 146 ILE A N 1
ATOM 1169 C CA . ILE A 1 146 ? 53.751 16.939 -53.864 1.00 86.69 146 ILE A CA 1
ATOM 1170 C C . ILE A 1 146 ? 52.624 17.636 -54.640 1.00 86.69 146 ILE A C 1
ATOM 1172 O O . ILE A 1 146 ? 51.952 16.994 -55.441 1.00 86.69 146 ILE A O 1
ATOM 1176 N N . ASP A 1 147 ? 52.424 18.942 -54.448 1.00 87.56 147 ASP A N 1
ATOM 1177 C CA . ASP A 1 147 ? 51.278 19.681 -54.991 1.00 87.56 147 ASP A CA 1
ATOM 1178 C C . ASP A 1 147 ? 51.206 19.616 -56.528 1.00 87.56 147 ASP A C 1
ATOM 1180 O O . ASP A 1 147 ? 50.148 19.347 -57.099 1.00 87.56 147 ASP A O 1
ATOM 1184 N N . ASN A 1 148 ? 52.348 19.749 -57.209 1.00 84.94 148 ASN A N 1
ATOM 1185 C CA . ASN A 1 148 ? 52.418 19.631 -58.671 1.00 84.94 148 ASN A CA 1
ATOM 1186 C C . ASN A 1 148 ? 51.945 18.258 -59.179 1.00 84.94 148 ASN A C 1
ATOM 1188 O O . ASN A 1 148 ? 51.283 18.179 -60.210 1.00 84.94 148 ASN A O 1
ATOM 1192 N N . GLU A 1 149 ? 52.239 17.186 -58.439 1.00 85.88 149 GLU A N 1
ATOM 1193 C CA . GLU A 1 149 ? 51.855 15.815 -58.796 1.00 85.88 149 GLU A CA 1
ATOM 1194 C C . GLU A 1 149 ? 50.370 15.533 -58.533 1.00 85.88 149 GLU A C 1
ATOM 1196 O O . GLU A 1 149 ? 49.755 14.742 -59.258 1.00 85.88 149 GLU A O 1
ATOM 1201 N N . LEU A 1 150 ? 49.788 16.186 -57.519 1.00 85.69 150 LEU A N 1
ATOM 1202 C CA . LEU A 1 150 ? 48.365 16.093 -57.175 1.00 85.69 150 LEU A CA 1
ATOM 1203 C C . LEU A 1 150 ? 47.466 16.888 -58.135 1.00 85.69 150 LEU A C 1
ATOM 1205 O O . LEU A 1 150 ? 46.306 16.520 -58.313 1.00 85.69 150 LEU A O 1
ATOM 1209 N N . MET A 1 151 ? 47.995 17.942 -58.771 1.00 82.12 151 MET A N 1
ATOM 1210 C CA . MET A 1 151 ? 47.284 18.711 -59.805 1.00 82.12 151 MET A CA 1
ATOM 1211 C C . MET A 1 151 ? 47.162 17.964 -61.139 1.00 82.12 151 MET A C 1
ATOM 1213 O O . MET A 1 151 ? 46.294 18.283 -61.952 1.00 82.12 151 MET A O 1
ATOM 1217 N N . MET A 1 152 ? 48.022 16.975 -61.388 1.00 82.12 152 MET A N 1
ATOM 1218 C CA . MET A 1 152 ? 47.930 16.143 -62.586 1.00 82.12 152 MET A CA 1
ATOM 1219 C C . MET A 1 152 ? 46.787 15.132 -62.461 1.00 82.12 152 MET A C 1
ATOM 1221 O O . MET A 1 152 ? 46.556 14.574 -61.390 1.00 82.12 152 MET A O 1
ATOM 1225 N N . ALA A 1 153 ? 46.112 14.830 -63.574 1.00 72.62 153 ALA A N 1
ATOM 1226 C CA . ALA A 1 153 ? 45.078 13.798 -63.595 1.00 72.62 153 ALA A CA 1
ATOM 1227 C C . ALA A 1 153 ? 45.646 12.441 -63.137 1.00 72.62 153 ALA A C 1
ATOM 1229 O O . ALA A 1 153 ? 46.715 12.011 -63.587 1.00 72.62 153 ALA A O 1
ATOM 1230 N N . GLY A 1 154 ? 44.949 11.789 -62.203 1.00 80.00 154 GLY A N 1
ATOM 1231 C CA . GLY A 1 154 ? 45.242 10.425 -61.778 1.00 80.00 154 GLY A CA 1
ATOM 1232 C C . GLY A 1 154 ? 44.866 9.383 -62.837 1.00 80.00 154 GLY A C 1
ATOM 1233 O O . GLY A 1 154 ? 44.307 9.722 -63.881 1.00 80.00 154 GLY A O 1
ATOM 1234 N N . PRO A 1 155 ? 45.155 8.097 -62.584 1.00 77.69 155 PRO A N 1
ATOM 1235 C CA . PRO A 1 155 ? 44.706 7.021 -63.460 1.00 77.69 155 PRO A CA 1
ATOM 1236 C C . PRO A 1 155 ? 43.172 6.985 -63.547 1.00 77.69 155 PRO A C 1
ATOM 1238 O O . PRO A 1 155 ? 42.471 7.414 -62.627 1.00 77.69 155 PRO A O 1
ATOM 1241 N N . ARG A 1 156 ? 42.647 6.451 -64.656 1.00 75.69 156 ARG A N 1
ATOM 1242 C CA . ARG A 1 156 ? 41.208 6.208 -64.813 1.00 75.69 156 ARG A CA 1
ATOM 1243 C C . ARG A 1 156 ? 40.729 5.188 -63.797 1.00 75.69 156 ARG A C 1
ATOM 1245 O O . ARG A 1 156 ? 41.345 4.135 -63.635 1.00 75.69 156 ARG A O 1
ATOM 1252 N N . VAL A 1 157 ? 39.611 5.501 -63.157 1.00 71.38 157 VAL A N 1
ATOM 1253 C CA . VAL A 1 157 ? 38.949 4.602 -62.211 1.00 71.38 157 VAL A CA 1
ATOM 1254 C C . VAL A 1 157 ? 38.397 3.395 -62.958 1.00 71.38 157 VAL A C 1
ATOM 1256 O O . VAL A 1 157 ? 37.706 3.548 -63.964 1.00 71.38 157 VAL A O 1
ATOM 1259 N N . THR A 1 158 ? 38.708 2.196 -62.470 1.00 73.75 158 THR A N 1
ATOM 1260 C CA . THR A 1 158 ? 38.036 0.962 -62.885 1.00 73.75 158 THR A CA 1
ATOM 1261 C C . THR A 1 158 ? 36.784 0.747 -62.039 1.00 73.75 158 THR A C 1
ATOM 1263 O O . THR A 1 158 ? 36.735 1.173 -60.884 1.00 73.75 158 THR A O 1
ATOM 1266 N N . ASP A 1 159 ? 35.791 0.033 -62.573 1.00 69.12 159 ASP A N 1
ATOM 1267 C CA . ASP A 1 159 ? 34.588 -0.339 -61.812 1.00 69.12 159 ASP A CA 1
ATOM 1268 C C . ASP A 1 159 ? 34.956 -1.038 -60.491 1.00 69.12 159 ASP A C 1
ATOM 1270 O O . ASP A 1 159 ? 34.379 -0.754 -59.447 1.00 69.12 159 ASP A O 1
ATOM 1274 N N . GLU A 1 160 ? 35.991 -1.880 -60.512 1.00 71.62 160 GLU A N 1
ATOM 1275 C CA . GLU A 1 160 ? 36.536 -2.582 -59.344 1.00 71.62 160 GLU A CA 1
ATOM 1276 C C . GLU A 1 160 ? 37.039 -1.629 -58.247 1.00 71.62 160 GLU A C 1
ATOM 1278 O O . GLU A 1 160 ? 36.838 -1.890 -57.060 1.00 71.62 160 GLU A O 1
ATOM 1283 N N . PHE A 1 161 ? 37.670 -0.510 -58.622 1.00 75.50 161 PHE A N 1
ATOM 1284 C CA . PHE A 1 161 ? 38.155 0.483 -57.662 1.00 75.50 161 PHE A CA 1
ATOM 1285 C C . PHE A 1 161 ? 36.989 1.140 -56.918 1.00 75.50 161 PHE A C 1
ATOM 1287 O O . PHE A 1 161 ? 37.028 1.251 -55.692 1.00 75.50 161 PHE A O 1
ATOM 1294 N N . PHE A 1 162 ? 35.937 1.518 -57.649 1.00 74.81 162 PHE A N 1
ATOM 1295 C CA . PHE A 1 162 ? 34.743 2.140 -57.077 1.00 74.81 162 PHE A CA 1
ATOM 1296 C C . PHE A 1 162 ? 33.922 1.161 -56.233 1.00 74.81 162 PHE A C 1
ATOM 1298 O O . PHE A 1 162 ? 33.538 1.488 -55.112 1.00 74.81 162 PHE A O 1
ATOM 1305 N N . GLN A 1 163 ? 33.724 -0.065 -56.724 1.00 75.06 163 GLN A N 1
ATOM 1306 C CA . GLN A 1 163 ? 33.070 -1.133 -55.964 1.00 75.06 163 GLN A CA 1
ATOM 1307 C C . GLN A 1 163 ? 33.759 -1.361 -54.621 1.00 75.06 163 GLN A C 1
ATOM 1309 O O . GLN A 1 163 ? 33.103 -1.509 -53.595 1.00 75.06 163 GLN A O 1
ATOM 1314 N N . ALA A 1 164 ? 35.088 -1.325 -54.601 1.00 77.00 164 ALA A N 1
ATOM 1315 C CA . ALA A 1 164 ? 35.831 -1.520 -53.372 1.00 77.00 164 ALA A CA 1
ATOM 1316 C C . ALA A 1 164 ? 35.765 -0.305 -52.413 1.00 77.00 164 ALA A C 1
ATOM 1318 O O . ALA A 1 164 ? 35.876 -0.490 -51.201 1.00 77.00 164 ALA A O 1
ATOM 1319 N N . ASP A 1 165 ? 35.513 0.914 -52.908 1.00 77.38 165 ASP A N 1
ATOM 1320 C CA . ASP A 1 165 ? 35.179 2.074 -52.062 1.00 77.38 165 ASP A CA 1
ATOM 1321 C C . ASP A 1 165 ? 33.780 1.945 -51.438 1.00 77.38 165 ASP A C 1
ATOM 1323 O O . ASP A 1 165 ? 33.580 2.308 -50.277 1.00 77.38 165 ASP A O 1
ATOM 1327 N N . LEU A 1 166 ? 32.815 1.388 -52.172 1.00 78.69 166 LEU A N 1
ATOM 1328 C CA . LEU A 1 166 ? 31.448 1.204 -51.684 1.00 78.69 166 LEU A CA 1
ATOM 1329 C C . LEU A 1 166 ? 31.285 -0.019 -50.781 1.00 78.69 166 LEU A C 1
ATOM 1331 O O . LEU A 1 166 ? 30.512 0.035 -49.823 1.00 78.69 166 LEU A O 1
ATOM 1335 N N . GLN A 1 167 ? 32.050 -1.084 -51.017 1.00 77.94 167 GLN A N 1
ATOM 1336 C CA . GLN A 1 167 ? 32.067 -2.281 -50.177 1.00 77.94 167 GLN A CA 1
ATOM 1337 C C . GLN A 1 167 ? 32.423 -1.940 -48.723 1.00 77.94 167 GLN A C 1
ATOM 1339 O O . GLN A 1 167 ? 31.749 -2.410 -47.806 1.00 77.94 167 GLN A O 1
ATOM 1344 N N . ALA A 1 168 ? 33.393 -1.041 -48.517 1.00 72.62 168 ALA A N 1
ATOM 1345 C CA . ALA A 1 168 ? 33.767 -0.553 -47.189 1.00 72.62 168 ALA A CA 1
ATOM 1346 C C . ALA A 1 168 ? 32.591 0.114 -46.451 1.00 72.62 168 ALA A C 1
ATOM 1348 O O . ALA A 1 168 ? 32.478 0.004 -45.236 1.00 72.62 168 ALA A O 1
ATOM 1349 N N . LEU A 1 169 ? 31.690 0.783 -47.178 1.00 78.12 169 LEU A N 1
ATOM 1350 C CA . LEU A 1 169 ? 30.497 1.408 -46.599 1.00 78.12 169 LEU A CA 1
ATOM 1351 C C . LEU A 1 169 ? 29.341 0.419 -46.424 1.00 78.12 169 LEU A C 1
ATOM 1353 O O . LEU A 1 169 ? 28.500 0.612 -45.546 1.00 78.12 169 LEU A O 1
ATOM 1357 N N . LYS A 1 170 ? 29.281 -0.631 -47.248 1.00 79.75 170 LYS A N 1
ATOM 1358 C CA . LYS A 1 170 ? 28.211 -1.635 -47.237 1.00 79.75 170 LYS A CA 1
ATOM 1359 C C . LYS A 1 170 ? 28.211 -2.459 -45.951 1.00 79.75 170 LYS A C 1
ATOM 1361 O O . LYS A 1 170 ? 27.161 -2.646 -45.341 1.00 79.75 170 LYS A O 1
ATOM 1366 N N . GLU A 1 171 ? 29.383 -2.893 -45.501 1.00 75.19 171 GLU A N 1
ATOM 1367 C CA . GLU A 1 171 ? 29.538 -3.648 -44.249 1.00 75.19 171 GLU A CA 1
ATOM 1368 C C . GLU A 1 171 ? 29.062 -2.831 -43.042 1.00 75.19 171 GLU A C 1
ATOM 1370 O O . GLU A 1 171 ? 28.310 -3.312 -42.191 1.00 75.19 171 GLU A O 1
ATOM 1375 N N . THR A 1 172 ? 29.402 -1.545 -43.014 1.00 75.56 172 THR A N 1
ATOM 1376 C CA . THR A 1 172 ? 28.966 -0.645 -41.946 1.00 75.56 172 THR A CA 1
ATOM 1377 C C . THR A 1 172 ? 27.488 -0.274 -42.043 1.00 75.56 172 THR A C 1
ATOM 1379 O O . THR A 1 172 ? 26.813 -0.126 -41.020 1.00 75.56 172 THR A O 1
ATOM 1382 N N . ALA A 1 173 ? 26.958 -0.154 -43.263 1.00 79.12 173 ALA A N 1
ATOM 1383 C CA . ALA A 1 173 ? 25.542 0.096 -43.507 1.00 79.12 173 ALA A CA 1
ATOM 1384 C C . ALA A 1 173 ? 24.649 -1.017 -42.940 1.00 79.12 173 ALA A C 1
ATOM 1386 O O . ALA A 1 173 ? 23.564 -0.709 -42.437 1.00 79.12 173 ALA A O 1
ATOM 1387 N N . LEU A 1 174 ? 25.118 -2.272 -42.994 1.00 79.31 174 LEU A N 1
ATOM 1388 C CA . LEU A 1 174 ? 24.459 -3.440 -42.402 1.00 79.31 174 LEU A CA 1
ATOM 1389 C C . LEU A 1 174 ? 24.525 -3.427 -40.867 1.00 79.31 174 LEU A C 1
ATOM 1391 O O . LEU A 1 174 ? 23.537 -3.744 -40.214 1.00 79.31 174 LEU A O 1
ATOM 1395 N N . ARG A 1 175 ? 25.648 -2.997 -40.276 1.00 77.00 175 ARG A N 1
ATOM 1396 C CA . ARG A 1 175 ? 25.795 -2.861 -38.810 1.00 77.00 175 ARG A CA 1
ATOM 1397 C C . ARG A 1 175 ? 24.825 -1.823 -38.226 1.00 77.00 175 ARG A C 1
ATOM 1399 O O . ARG A 1 175 ? 24.225 -2.044 -37.174 1.00 77.00 175 ARG A O 1
ATOM 1406 N N . PHE A 1 176 ? 24.607 -0.708 -38.929 1.00 80.12 176 PHE A N 1
ATOM 1407 C CA . PHE A 1 176 ? 23.722 0.383 -38.498 1.00 80.12 176 PHE A CA 1
ATOM 1408 C C . PHE A 1 176 ? 22.467 0.512 -39.377 1.00 80.12 176 PHE A C 1
ATOM 1410 O O . PHE A 1 176 ? 22.279 1.481 -40.123 1.00 80.12 176 PHE A O 1
ATOM 1417 N N . GLU A 1 177 ? 21.569 -0.465 -39.234 1.00 78.06 177 GLU A N 1
ATOM 1418 C CA . GLU A 1 177 ? 20.315 -0.564 -39.998 1.00 78.06 177 GLU A CA 1
ATOM 1419 C C . GLU A 1 177 ? 19.382 0.650 -39.817 1.00 78.06 177 GLU A C 1
ATOM 1421 O O . GLU A 1 177 ? 18.662 1.028 -40.742 1.00 78.06 177 GLU A O 1
ATOM 1426 N N . THR A 1 178 ? 19.386 1.293 -38.640 1.00 80.75 178 THR A N 1
ATOM 1427 C CA . THR A 1 178 ? 18.460 2.387 -38.299 1.00 80.75 178 THR A CA 1
ATOM 1428 C C . THR A 1 178 ? 19.175 3.643 -37.802 1.00 80.75 178 THR A C 1
ATOM 1430 O O . THR A 1 178 ? 20.236 3.580 -37.177 1.00 80.75 178 THR A O 1
ATOM 1433 N N . VAL A 1 179 ? 18.557 4.809 -38.032 1.00 81.69 179 VAL A N 1
ATOM 1434 C CA . VAL A 1 179 ? 19.051 6.113 -37.539 1.00 81.69 179 VAL A CA 1
ATOM 1435 C C . VAL A 1 179 ? 19.129 6.121 -36.009 1.00 81.69 179 VAL A C 1
ATOM 1437 O O . VAL A 1 179 ? 20.037 6.715 -35.435 1.00 81.69 179 VAL A O 1
ATOM 1440 N N . GLN A 1 180 ? 18.211 5.419 -35.339 1.00 82.25 180 GLN A N 1
ATOM 1441 C CA . GLN A 1 180 ? 18.161 5.291 -33.885 1.00 82.25 180 GLN A CA 1
ATOM 1442 C C . GLN A 1 180 ? 19.343 4.485 -33.341 1.00 82.25 180 GLN A C 1
ATOM 1444 O O . GLN A 1 180 ? 19.937 4.913 -32.356 1.00 82.25 180 GLN A O 1
ATOM 1449 N N . ARG A 1 181 ? 19.725 3.367 -33.980 1.00 80.94 181 ARG A N 1
ATOM 1450 C CA . ARG A 1 181 ? 20.923 2.597 -33.589 1.00 80.94 181 ARG A CA 1
ATOM 1451 C C . ARG A 1 181 ? 22.197 3.413 -33.777 1.00 80.94 181 ARG A C 1
ATOM 1453 O O . ARG A 1 181 ? 23.014 3.487 -32.865 1.00 80.94 181 ARG A O 1
ATOM 1460 N N . LEU A 1 182 ? 22.327 4.084 -34.922 1.00 81.50 182 LEU A N 1
ATOM 1461 C CA . LEU A 1 182 ? 23.462 4.965 -35.196 1.00 81.50 182 LEU A CA 1
ATOM 1462 C C . LEU A 1 182 ? 23.539 6.116 -34.177 1.00 81.50 182 LEU A C 1
ATOM 1464 O O . LEU A 1 182 ? 24.599 6.410 -33.631 1.00 81.50 182 LEU A O 1
ATOM 1468 N N . GLY A 1 183 ? 22.398 6.737 -33.864 1.00 81.88 183 GLY A N 1
ATOM 1469 C CA . GLY A 1 183 ? 22.298 7.796 -32.862 1.00 81.88 183 GLY A CA 1
ATOM 1470 C C . GLY A 1 183 ? 22.584 7.319 -31.435 1.00 81.88 183 GLY A C 1
ATOM 1471 O O . GLY A 1 183 ? 23.239 8.038 -30.679 1.00 81.88 183 GLY A O 1
ATOM 1472 N N . LEU A 1 184 ? 22.129 6.119 -31.061 1.00 82.12 184 LEU A N 1
ATOM 1473 C CA . LEU A 1 184 ? 22.427 5.496 -29.770 1.00 82.12 184 LEU A CA 1
ATOM 1474 C C . LEU A 1 184 ? 23.936 5.302 -29.623 1.00 82.12 184 LEU A C 1
ATOM 1476 O O . LEU A 1 184 ? 24.528 5.839 -28.689 1.00 82.12 184 LEU A O 1
ATOM 1480 N N . PHE A 1 185 ? 24.558 4.651 -30.605 1.00 80.81 185 PHE A N 1
ATOM 1481 C CA . PHE A 1 185 ? 25.992 4.396 -30.626 1.00 80.81 185 PHE A CA 1
ATOM 1482 C C . PHE A 1 185 ? 26.824 5.682 -30.520 1.00 80.81 185 PHE A C 1
ATOM 1484 O O . PHE A 1 185 ? 27.753 5.757 -29.716 1.00 80.81 185 PHE A O 1
ATOM 1491 N N . LEU A 1 186 ? 26.460 6.742 -31.249 1.00 78.62 186 LEU A N 1
ATOM 1492 C CA . LEU A 1 186 ? 27.188 8.016 -31.184 1.00 78.62 186 LEU A CA 1
ATOM 1493 C C . LEU A 1 186 ? 27.112 8.706 -29.819 1.00 78.62 186 LEU A C 1
ATOM 1495 O O . LEU A 1 186 ? 28.025 9.453 -29.458 1.00 78.62 186 LEU A O 1
ATOM 1499 N N . ASN A 1 187 ? 26.043 8.470 -29.058 1.00 78.56 187 ASN A N 1
ATOM 1500 C CA . ASN A 1 187 ? 25.863 9.075 -27.742 1.00 78.56 187 ASN A CA 1
ATOM 1501 C C . ASN A 1 187 ? 26.409 8.209 -26.603 1.00 78.56 187 ASN A C 1
ATOM 1503 O O . ASN A 1 187 ? 26.996 8.756 -25.673 1.00 78.56 187 ASN A O 1
ATOM 1507 N N . THR A 1 188 ? 26.247 6.887 -26.662 1.00 75.81 188 THR A N 1
ATOM 1508 C CA . THR A 1 188 ? 26.584 5.978 -25.552 1.00 75.81 188 THR A CA 1
ATOM 1509 C C . THR A 1 188 ? 27.831 5.136 -25.811 1.00 75.81 188 THR A C 1
ATOM 1511 O O . THR A 1 188 ? 28.435 4.643 -24.866 1.00 75.81 188 THR A O 1
ATOM 1514 N N . GLY A 1 189 ? 28.258 4.990 -27.068 1.00 72.19 189 GLY A N 1
ATOM 1515 C CA . GLY A 1 189 ? 29.322 4.065 -27.465 1.00 72.19 189 GLY A CA 1
ATOM 1516 C C . GLY A 1 189 ? 28.909 2.597 -27.505 1.00 72.19 189 GLY A C 1
ATOM 1517 O O . GLY A 1 189 ? 29.785 1.749 -27.632 1.00 72.19 189 GLY A O 1
ATOM 1518 N N . VAL A 1 190 ? 27.613 2.297 -27.381 1.00 74.62 190 VAL A N 1
ATOM 1519 C CA . VAL A 1 190 ? 27.081 0.928 -27.388 1.00 74.62 190 VAL A CA 1
ATOM 1520 C C . VAL A 1 190 ? 26.055 0.788 -28.515 1.00 74.62 190 VAL A C 1
ATOM 1522 O O . VAL A 1 190 ? 25.228 1.675 -28.717 1.00 74.62 190 VAL A O 1
ATOM 1525 N N . GLU A 1 191 ? 26.129 -0.302 -29.280 1.00 69.75 191 GLU A N 1
ATOM 1526 C CA . GLU A 1 191 ? 25.297 -0.530 -30.481 1.00 69.75 191 GLU A CA 1
ATOM 1527 C C . GLU A 1 191 ? 23.852 -0.901 -30.159 1.00 69.75 191 GLU A C 1
ATOM 1529 O O . GLU A 1 191 ? 22.913 -0.554 -30.876 1.00 69.75 191 GLU A O 1
ATOM 1534 N N . SER A 1 192 ? 23.680 -1.581 -29.036 1.00 73.12 192 SER A N 1
ATOM 1535 C CA . SER A 1 192 ? 22.409 -1.836 -28.389 1.00 73.12 192 SER A CA 1
ATOM 1536 C C . SER A 1 192 ? 22.541 -1.393 -26.946 1.00 73.12 192 SER A C 1
ATOM 1538 O O . SER A 1 192 ? 23.611 -1.499 -26.351 1.00 73.12 192 SER A O 1
ATOM 1540 N N . LEU A 1 193 ? 21.455 -0.919 -26.341 1.00 65.19 193 LEU A N 1
ATOM 1541 C CA . LEU A 1 193 ? 21.447 -0.861 -24.886 1.00 65.19 193 LEU A CA 1
ATOM 1542 C C . LEU A 1 193 ? 21.729 -2.288 -24.397 1.00 65.19 193 LEU A C 1
ATOM 1544 O O . LEU A 1 193 ? 21.160 -3.218 -24.981 1.00 65.19 193 LEU A O 1
ATOM 1548 N N . PRO A 1 194 ? 22.633 -2.488 -23.417 1.00 59.69 194 PRO A N 1
ATOM 1549 C CA . PRO A 1 194 ? 22.739 -3.793 -22.794 1.00 59.69 194 PRO A CA 1
ATOM 1550 C C . PRO A 1 194 ? 21.323 -4.179 -22.392 1.00 59.69 194 PRO A C 1
ATOM 1552 O O . PRO A 1 194 ? 20.609 -3.351 -21.809 1.00 59.69 194 PRO A O 1
ATOM 1555 N N . GLU A 1 195 ? 20.899 -5.391 -22.759 1.00 51.66 195 GLU A N 1
ATOM 1556 C CA . GLU A 1 195 ? 19.724 -5.945 -22.107 1.00 51.66 195 GLU A CA 1
ATOM 1557 C C . GLU A 1 195 ? 20.003 -5.769 -20.620 1.00 51.66 195 GLU A C 1
ATOM 1559 O O . GLU A 1 195 ? 21.102 -6.140 -20.175 1.00 51.66 195 GLU A O 1
ATOM 1564 N N . PRO A 1 196 ? 19.115 -5.071 -19.881 1.00 46.84 196 PRO A N 1
ATOM 1565 C CA . PRO A 1 196 ? 19.312 -4.939 -18.454 1.00 46.84 196 PRO A CA 1
ATOM 1566 C C . PRO A 1 196 ? 19.610 -6.355 -17.982 1.00 46.84 196 PRO A C 1
ATOM 1568 O O . PRO A 1 196 ? 18.889 -7.263 -18.421 1.00 46.84 196 PRO A O 1
ATOM 1571 N N . PRO A 1 197 ? 20.698 -6.578 -17.211 1.00 40.34 197 PRO A N 1
ATOM 1572 C CA . PRO A 1 197 ? 20.969 -7.911 -16.715 1.00 40.34 197 PRO A CA 1
ATOM 1573 C C . PRO A 1 197 ? 19.639 -8.447 -16.212 1.00 40.34 197 PRO A C 1
ATOM 1575 O O . PRO A 1 197 ? 18.847 -7.676 -15.649 1.00 40.34 197 PRO A O 1
ATOM 1578 N N . SER A 1 198 ? 19.365 -9.732 -16.413 1.00 44.69 198 SER A N 1
ATOM 1579 C CA . SER A 1 198 ? 18.428 -10.383 -15.519 1.00 44.69 198 SER A CA 1
ATOM 1580 C C . SER A 1 198 ? 19.097 -10.335 -14.144 1.00 44.69 198 SER A C 1
ATOM 1582 O O . SER A 1 198 ? 19.624 -11.315 -13.630 1.00 44.69 198 SER A O 1
ATOM 1584 N N . ILE A 1 199 ? 19.077 -9.153 -13.522 1.00 42.53 199 ILE A N 1
ATOM 1585 C CA . ILE A 1 199 ? 18.600 -9.016 -12.180 1.00 42.53 199 ILE A CA 1
ATOM 1586 C C . ILE A 1 199 ? 17.363 -9.908 -12.263 1.00 42.53 199 ILE A C 1
ATOM 1588 O O . ILE A 1 199 ? 16.306 -9.521 -12.767 1.00 42.53 199 ILE A O 1
ATOM 1592 N N . GLU A 1 200 ? 17.513 -11.141 -11.791 1.00 40.91 200 GLU A N 1
ATOM 1593 C CA . GLU A 1 200 ? 16.607 -11.575 -10.762 1.00 40.91 200 GLU A CA 1
ATOM 1594 C C . GLU A 1 200 ? 16.547 -10.376 -9.810 1.00 40.91 200 GLU A C 1
ATOM 1596 O O . GLU A 1 200 ? 17.224 -10.315 -8.791 1.00 40.91 200 GLU A O 1
ATOM 1601 N N . ILE A 1 201 ? 15.720 -9.370 -10.167 1.00 39.62 201 ILE A N 1
ATOM 1602 C CA . ILE A 1 201 ? 14.761 -8.833 -9.238 1.00 39.62 201 ILE A CA 1
ATOM 1603 C C . ILE A 1 201 ? 14.325 -10.163 -8.665 1.00 39.62 201 ILE A C 1
ATOM 1605 O O . ILE A 1 201 ? 13.743 -10.943 -9.440 1.00 39.62 201 ILE A O 1
ATOM 1609 N N . PRO A 1 202 ? 14.742 -10.523 -7.422 1.00 35.50 202 PRO A N 1
ATOM 1610 C CA . PRO A 1 202 ? 14.089 -11.642 -6.778 1.00 35.50 202 PRO A CA 1
ATOM 1611 C C . PRO A 1 202 ? 12.669 -11.319 -7.112 1.00 35.50 202 PRO A C 1
ATOM 1613 O O . PRO A 1 202 ? 12.314 -10.138 -6.917 1.00 35.50 202 PRO A O 1
ATOM 1616 N N . GLU A 1 203 ? 11.922 -12.227 -7.758 1.00 35.31 203 GLU A N 1
ATOM 1617 C CA . GLU A 1 203 ? 10.507 -11.970 -7.849 1.00 35.31 203 GLU A CA 1
ATOM 1618 C C . GLU A 1 203 ? 10.235 -11.431 -6.447 1.00 35.31 203 GLU A C 1
ATOM 1620 O O . GLU A 1 203 ? 10.497 -12.104 -5.438 1.00 35.31 203 GLU A O 1
ATOM 1625 N N . LYS A 1 204 ? 9.759 -10.190 -6.338 1.00 36.78 204 LYS A N 1
ATOM 1626 C CA . LYS A 1 204 ? 8.714 -10.043 -5.379 1.00 36.78 204 LYS A CA 1
ATOM 1627 C C . LYS A 1 204 ? 7.740 -11.078 -5.964 1.00 36.78 204 LYS A C 1
ATOM 1629 O O . LYS A 1 204 ? 6.862 -10.729 -6.739 1.00 36.78 204 LYS A O 1
ATOM 1634 N N . LYS A 1 205 ? 7.891 -12.371 -5.575 1.00 36.00 205 LYS A N 1
ATOM 1635 C CA . LYS A 1 205 ? 6.954 -13.073 -4.737 1.00 36.00 205 LYS A CA 1
ATOM 1636 C C . LYS A 1 205 ? 6.438 -11.909 -3.955 1.00 36.00 205 LYS A C 1
ATOM 1638 O O . LYS A 1 205 ? 7.137 -11.473 -3.043 1.00 36.00 205 LYS A O 1
ATOM 1643 N N . LEU A 1 206 ? 5.427 -11.228 -4.522 1.00 38.09 206 LEU A N 1
ATOM 1644 C CA . LEU A 1 206 ? 4.718 -10.148 -3.871 1.00 38.09 206 LEU A CA 1
ATOM 1645 C C . LEU A 1 206 ? 4.583 -10.740 -2.501 1.00 38.09 206 LEU A C 1
ATOM 1647 O O . LEU A 1 206 ? 3.967 -11.811 -2.467 1.00 38.09 206 LEU A O 1
ATOM 1651 N N . ALA A 1 207 ? 5.368 -10.241 -1.529 1.00 41.16 207 ALA A N 1
ATOM 1652 C CA . ALA A 1 207 ? 5.668 -11.013 -0.327 1.00 41.16 207 ALA A CA 1
ATOM 1653 C C . ALA A 1 207 ? 4.306 -11.496 0.111 1.00 41.16 207 ALA A C 1
ATOM 1655 O O . ALA A 1 207 ? 3.443 -10.623 0.247 1.00 41.16 207 ALA A O 1
ATOM 1656 N N . LYS A 1 208 ? 4.060 -12.826 0.016 1.00 54.03 208 LYS A N 1
ATOM 1657 C CA . LYS A 1 208 ? 2.680 -13.345 -0.090 1.00 54.03 208 LYS A CA 1
ATOM 1658 C C . LYS A 1 208 ? 1.892 -12.603 0.970 1.00 54.03 208 LYS A C 1
ATOM 1660 O O . LYS A 1 208 ? 2.441 -12.485 2.068 1.00 54.03 208 LYS A O 1
ATOM 1665 N N . ASP A 1 209 ? 0.738 -12.024 0.632 1.00 80.81 209 ASP A N 1
ATOM 1666 C CA . ASP A 1 209 ? 0.016 -11.201 1.605 1.00 80.81 209 ASP A CA 1
ATOM 1667 C C . ASP A 1 209 ? -0.016 -11.967 2.932 1.00 80.81 209 ASP A C 1
ATOM 1669 O O . ASP A 1 209 ? -0.196 -13.186 2.920 1.00 80.81 209 ASP A O 1
ATOM 1673 N N . LEU A 1 210 ? 0.294 -11.318 4.057 1.00 85.38 210 LEU A N 1
ATOM 1674 C CA . LEU A 1 210 ? 0.517 -12.034 5.320 1.00 85.38 210 LEU A CA 1
ATOM 1675 C C . LEU A 1 210 ? -0.683 -12.939 5.639 1.00 85.38 210 LEU A C 1
ATOM 1677 O O . LEU A 1 210 ? -0.510 -14.061 6.106 1.00 85.38 210 LEU A O 1
ATOM 1681 N N . PHE A 1 211 ? -1.896 -12.495 5.295 1.00 85.50 211 PHE A N 1
ATOM 1682 C CA . PHE A 1 211 ? -3.097 -13.319 5.373 1.00 85.50 211 PHE A CA 1
ATOM 1683 C C . PHE A 1 211 ? -3.026 -14.587 4.526 1.00 85.50 211 PHE A C 1
ATOM 1685 O O . PHE A 1 211 ? -3.392 -15.643 5.029 1.00 85.50 211 PHE A O 1
ATOM 1692 N N . ASP A 1 212 ? -2.546 -14.519 3.285 1.00 86.12 212 ASP A N 1
ATOM 1693 C CA . ASP A 1 212 ? -2.342 -15.695 2.434 1.00 86.12 212 ASP A CA 1
ATOM 1694 C C . ASP A 1 212 ? -1.304 -16.644 3.054 1.00 86.12 212 ASP A C 1
ATOM 1696 O O . ASP A 1 212 ? -1.533 -17.850 3.110 1.00 86.12 212 ASP A O 1
ATOM 1700 N N . GLN A 1 213 ? -0.200 -16.117 3.599 1.00 88.00 213 GLN A N 1
ATOM 1701 C CA . GLN A 1 213 ? 0.808 -16.941 4.290 1.00 88.00 213 GLN A CA 1
ATOM 1702 C C . GLN A 1 213 ? 0.242 -17.643 5.528 1.00 88.00 213 GLN A C 1
ATOM 1704 O O . GLN A 1 213 ? 0.581 -18.795 5.805 1.00 88.00 213 GLN A O 1
ATOM 1709 N N . LEU A 1 214 ? -0.608 -16.948 6.287 1.00 88.19 214 LEU A N 1
ATOM 1710 C CA . LEU A 1 214 ? -1.268 -17.506 7.461 1.00 88.19 214 LEU A CA 1
ATOM 1711 C C . LEU A 1 214 ? -2.392 -18.482 7.074 1.00 88.19 214 LEU A C 1
ATOM 1713 O O . LEU A 1 214 ? -2.620 -19.447 7.789 1.00 88.19 214 LEU A O 1
ATOM 1717 N N . L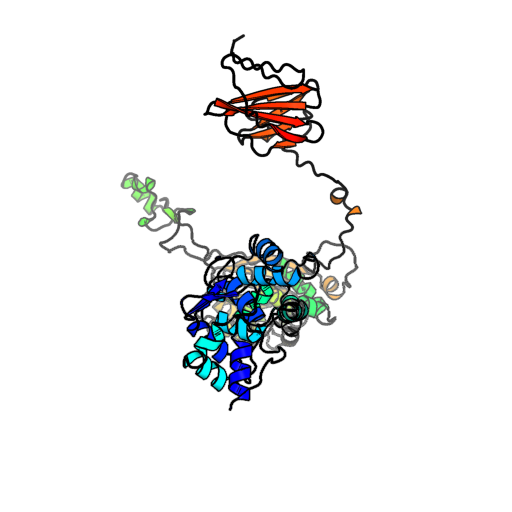EU A 1 215 ? -3.085 -18.274 5.951 1.00 87.94 215 LEU A N 1
ATOM 1718 C CA . LEU A 1 215 ? -4.121 -19.188 5.449 1.00 87.94 215 LEU A CA 1
ATOM 1719 C C . LEU A 1 215 ? -3.549 -20.508 4.920 1.00 87.94 215 LEU A C 1
ATOM 1721 O O . LEU A 1 215 ? -4.227 -21.532 4.996 1.00 87.94 215 LEU A O 1
ATOM 1725 N N . GLU A 1 216 ? -2.327 -20.490 4.387 1.00 87.12 216 GLU A N 1
ATOM 1726 C CA . GLU A 1 216 ? -1.647 -21.683 3.868 1.00 87.12 216 GLU A CA 1
ATOM 1727 C C . GLU A 1 216 ? -1.202 -22.658 4.967 1.00 87.12 216 GLU A C 1
ATOM 1729 O O . GLU A 1 216 ? -1.071 -23.854 4.701 1.00 87.12 216 GLU A O 1
ATOM 1734 N N . ASP A 1 217 ? -0.982 -22.179 6.193 1.00 85.50 217 ASP A N 1
ATOM 1735 C CA . ASP A 1 217 ? -0.592 -23.023 7.320 1.00 85.50 217 ASP A CA 1
ATOM 1736 C C . ASP A 1 217 ? -1.822 -23.461 8.133 1.00 85.50 217 ASP A C 1
ATOM 1738 O O . ASP A 1 217 ? -2.510 -22.615 8.711 1.00 85.50 217 ASP A O 1
ATOM 1742 N N . PRO A 1 218 ? -2.094 -24.775 8.256 1.00 82.88 218 PRO A N 1
ATOM 1743 C CA . PRO A 1 218 ? -3.204 -25.286 9.056 1.00 82.88 218 PRO A CA 1
ATOM 1744 C C . PRO A 1 218 ? -3.254 -24.759 10.500 1.00 82.88 218 PRO A C 1
ATOM 1746 O O . PRO A 1 218 ? -4.348 -24.634 11.052 1.00 82.88 218 PRO A O 1
ATOM 1749 N N . GLN A 1 219 ? -2.107 -24.439 11.112 1.00 83.12 219 GLN A N 1
ATOM 1750 C CA . GLN A 1 219 ? -2.035 -23.944 12.491 1.00 83.12 219 GLN A CA 1
ATOM 1751 C C . GLN A 1 219 ? -2.495 -22.488 12.633 1.00 83.12 219 GLN A C 1
ATOM 1753 O O . GLN A 1 219 ? -3.042 -22.117 13.671 1.00 83.12 219 GLN A O 1
ATOM 1758 N N . THR A 1 220 ? -2.313 -21.660 11.601 1.00 87.31 220 THR A N 1
ATOM 1759 C CA . THR A 1 220 ? -2.650 -20.227 11.636 1.00 87.31 220 THR A CA 1
ATOM 1760 C C . THR A 1 220 ? -3.844 -19.858 10.751 1.00 87.31 220 THR A C 1
ATOM 1762 O O . THR A 1 220 ? -4.407 -18.769 10.904 1.00 87.31 220 THR A O 1
ATOM 1765 N N . ALA A 1 221 ? -4.328 -20.779 9.911 1.00 86.62 221 ALA A N 1
ATOM 1766 C CA . ALA A 1 221 ? -5.408 -20.524 8.960 1.00 86.62 221 ALA A CA 1
ATOM 1767 C C . ALA A 1 221 ? -6.725 -20.098 9.619 1.00 86.62 221 ALA A C 1
ATOM 1769 O O . ALA A 1 221 ? -7.409 -19.199 9.125 1.00 86.62 221 ALA A O 1
ATOM 1770 N N . GLY A 1 222 ? -7.087 -20.708 10.752 1.00 84.75 222 GLY A N 1
ATOM 1771 C CA . GLY A 1 222 ? -8.285 -20.316 11.501 1.00 84.75 222 GLY A CA 1
ATOM 1772 C C . GLY A 1 222 ? -8.209 -18.880 12.026 1.00 84.75 222 GLY A C 1
ATOM 1773 O O . GLY A 1 222 ? -9.179 -18.131 11.925 1.00 84.75 222 GLY A O 1
ATOM 1774 N N . MET A 1 223 ? -7.032 -18.462 12.500 1.00 87.44 223 MET A N 1
ATOM 1775 C CA . MET A 1 223 ? -6.790 -17.098 12.975 1.00 87.44 223 MET A CA 1
ATOM 1776 C C . MET A 1 223 ? -6.816 -16.086 11.821 1.00 87.44 223 MET A C 1
ATOM 1778 O O . MET A 1 223 ? -7.442 -15.037 11.952 1.00 87.44 223 MET A O 1
ATOM 1782 N N . ALA A 1 224 ? -6.259 -16.424 10.654 1.00 89.19 224 ALA A N 1
ATOM 1783 C CA . ALA A 1 224 ? -6.349 -15.568 9.471 1.00 89.19 224 ALA A CA 1
ATOM 1784 C C . ALA A 1 224 ? -7.801 -15.367 9.001 1.00 89.19 224 ALA A C 1
ATOM 1786 O O . ALA A 1 224 ? -8.211 -14.244 8.695 1.00 89.19 224 ALA A O 1
ATOM 1787 N N . ARG A 1 225 ? -8.616 -16.435 8.992 1.00 87.75 225 ARG A N 1
ATOM 1788 C CA . ARG A 1 225 ? -10.059 -16.340 8.694 1.00 87.75 225 ARG A CA 1
ATOM 1789 C C . ARG A 1 225 ? -10.788 -15.461 9.705 1.00 87.75 225 ARG A C 1
ATOM 1791 O O . ARG A 1 225 ? -11.604 -14.628 9.310 1.00 87.75 225 ARG A O 1
ATOM 1798 N N . LEU A 1 226 ? -10.474 -15.627 10.988 1.00 89.06 226 LEU A N 1
ATOM 1799 C CA . LEU A 1 226 ? -11.035 -14.820 12.065 1.00 89.06 226 LEU A CA 1
ATOM 1800 C C . LEU A 1 226 ? -10.702 -13.334 11.886 1.00 89.06 226 LEU A C 1
ATOM 1802 O O . LEU A 1 226 ? -11.606 -12.504 11.878 1.00 89.06 226 LEU A O 1
ATOM 1806 N N . ALA A 1 227 ? -9.430 -13.006 11.662 1.00 90.06 227 ALA A N 1
ATOM 1807 C CA . ALA A 1 227 ? -8.970 -11.639 11.445 1.00 90.06 227 ALA A CA 1
ATOM 1808 C C . ALA A 1 227 ? -9.634 -10.995 10.212 1.00 90.06 227 ALA A C 1
ATOM 1810 O O . ALA A 1 227 ? -10.079 -9.850 10.275 1.00 90.06 227 ALA A O 1
ATOM 1811 N N . ARG A 1 228 ? -9.826 -11.747 9.115 1.00 88.00 228 ARG A N 1
ATOM 1812 C CA . ARG A 1 228 ? -10.583 -11.260 7.945 1.00 88.00 228 ARG A CA 1
ATOM 1813 C C . ARG A 1 228 ? -12.055 -10.983 8.248 1.00 88.00 228 ARG A C 1
ATOM 1815 O O . ARG A 1 228 ? -12.595 -10.010 7.730 1.00 88.00 228 ARG A O 1
ATOM 1822 N N . ARG A 1 229 ? -12.716 -11.801 9.078 1.00 86.88 229 ARG A N 1
ATOM 1823 C CA . ARG A 1 229 ? -14.088 -11.510 9.539 1.00 86.88 229 ARG A CA 1
ATOM 1824 C C . ARG A 1 229 ? -14.105 -10.259 10.426 1.00 86.88 229 ARG A C 1
ATOM 1826 O O . ARG A 1 229 ? -14.952 -9.388 10.234 1.00 86.88 229 ARG A O 1
ATOM 1833 N N . LEU A 1 230 ? -13.130 -10.125 11.325 1.00 88.19 230 LEU A N 1
ATOM 1834 C CA . LEU A 1 230 ? -12.985 -8.973 12.218 1.00 88.19 230 LEU A CA 1
ATOM 1835 C C . LEU A 1 230 ? -12.748 -7.653 11.478 1.00 88.19 230 LEU A C 1
ATOM 1837 O O . LEU A 1 230 ? -13.297 -6.644 11.906 1.00 88.19 230 LEU A O 1
ATOM 1841 N N . LEU A 1 231 ? -12.054 -7.647 10.333 1.00 83.81 231 LEU A N 1
ATOM 1842 C CA . LEU A 1 231 ? -11.916 -6.446 9.488 1.00 83.81 231 LEU A CA 1
ATOM 1843 C C . LEU A 1 231 ? -13.267 -5.805 9.121 1.00 83.81 231 LEU A C 1
ATOM 1845 O O . LEU A 1 231 ? -13.346 -4.591 8.968 1.00 83.81 231 LEU A O 1
ATOM 1849 N N . SER A 1 232 ? -14.332 -6.604 8.985 1.00 71.44 232 SER A N 1
ATOM 1850 C CA . SER A 1 232 ? -15.680 -6.088 8.698 1.00 71.44 232 SER A CA 1
ATOM 1851 C C . SER A 1 232 ? -16.419 -5.570 9.937 1.00 71.44 232 SER A C 1
ATOM 1853 O O . SER A 1 232 ? -17.288 -4.710 9.821 1.00 71.44 232 SER A O 1
ATOM 1855 N N . ILE A 1 233 ? -16.061 -6.074 11.119 1.00 78.62 233 ILE A N 1
ATOM 1856 C CA . ILE A 1 233 ? -16.669 -5.710 12.406 1.00 78.62 233 ILE A CA 1
ATOM 1857 C C . ILE A 1 233 ? -16.012 -4.437 12.956 1.00 78.62 233 ILE A C 1
ATOM 1859 O O . ILE A 1 233 ? -16.680 -3.578 13.531 1.00 78.62 233 ILE A O 1
ATOM 1863 N N . ILE A 1 234 ? -14.704 -4.301 12.746 1.00 80.19 234 ILE A N 1
ATOM 1864 C CA . ILE A 1 234 ? -13.871 -3.217 13.254 1.00 80.19 234 ILE A CA 1
ATOM 1865 C C . ILE A 1 234 ? -13.878 -2.069 12.239 1.00 80.19 234 ILE A C 1
ATOM 1867 O O . ILE A 1 234 ? -13.001 -1.947 11.384 1.00 80.19 234 ILE A O 1
ATOM 1871 N N . HIS A 1 235 ? -14.898 -1.220 12.318 1.00 74.50 235 HIS A N 1
ATOM 1872 C CA . HIS A 1 235 ? -14.952 0.027 11.561 1.00 74.50 235 HIS A CA 1
ATOM 1873 C C . HIS A 1 235 ? -14.635 1.200 12.489 1.00 74.50 235 HIS A C 1
ATOM 1875 O O . HIS A 1 235 ? -15.476 1.589 13.297 1.00 74.50 235 HIS A O 1
ATOM 1881 N N . ILE A 1 236 ? -13.426 1.755 12.375 1.00 75.69 236 ILE A N 1
ATOM 1882 C CA . ILE A 1 236 ? -13.052 2.997 13.061 1.00 75.69 236 ILE A CA 1
ATOM 1883 C C . ILE A 1 236 ? -13.657 4.168 12.270 1.00 75.69 236 ILE A C 1
ATOM 1885 O O . ILE A 1 236 ? -13.349 4.301 11.079 1.00 75.69 236 ILE A O 1
ATOM 1889 N N . PRO A 1 237 ? -14.539 4.987 12.874 1.00 67.62 237 PRO A N 1
ATOM 1890 C CA . PRO A 1 237 ? -15.061 6.185 12.229 1.00 67.62 237 PRO A CA 1
ATOM 1891 C C . PRO A 1 237 ? -13.927 7.164 11.915 1.00 67.62 237 PRO A C 1
ATOM 1893 O O . PRO A 1 237 ? -13.009 7.327 12.712 1.00 67.62 237 PRO A O 1
ATOM 1896 N N . ILE A 1 238 ? -14.010 7.858 10.779 1.00 61.94 238 ILE A N 1
ATOM 1897 C CA . ILE A 1 238 ? -13.078 8.947 10.475 1.00 61.94 238 ILE A CA 1
ATOM 1898 C C . ILE A 1 238 ? -13.372 10.083 11.454 1.00 61.94 238 ILE A C 1
ATOM 1900 O O . ILE A 1 238 ? -14.429 10.717 11.392 1.00 61.94 238 ILE A O 1
ATOM 1904 N N . HIS A 1 239 ? -12.452 10.325 12.380 1.00 55.75 239 HIS A N 1
ATOM 1905 C CA . HIS A 1 239 ? -12.524 11.483 13.248 1.00 55.75 239 HIS A CA 1
ATOM 1906 C C . HIS A 1 239 ? -12.034 12.705 12.475 1.00 55.75 239 HIS A C 1
ATOM 1908 O O . HIS A 1 239 ? -10.842 12.859 12.237 1.00 55.75 239 HIS A O 1
ATOM 1914 N N . ALA A 1 240 ? -12.947 13.613 12.128 1.00 43.81 240 ALA A N 1
ATOM 1915 C CA . ALA A 1 240 ? -12.591 14.989 11.794 1.00 43.81 240 ALA A CA 1
ATOM 1916 C C . ALA A 1 240 ? -12.178 15.713 13.089 1.00 43.81 240 ALA A C 1
ATOM 1918 O O . ALA A 1 240 ? -12.892 16.571 13.602 1.00 43.81 240 ALA A O 1
ATOM 1919 N N . ARG A 1 241 ? -11.069 15.282 13.696 1.00 46.66 241 ARG A N 1
ATOM 1920 C CA . ARG A 1 241 ? -10.416 15.991 14.798 1.00 46.66 241 ARG A CA 1
ATOM 1921 C C . ARG A 1 241 ? -9.344 16.890 14.195 1.00 46.66 241 ARG A C 1
ATOM 1923 O O . ARG A 1 241 ? -8.157 16.672 14.357 1.00 46.66 241 ARG A O 1
ATOM 1930 N N . ALA A 1 242 ? -9.795 17.899 13.469 1.00 44.81 242 ALA A N 1
ATOM 1931 C CA . ALA A 1 242 ? -9.035 19.115 13.269 1.00 44.81 242 ALA A CA 1
ATOM 1932 C C . ALA A 1 242 ? -9.966 20.243 13.710 1.00 44.81 242 ALA A C 1
ATOM 1934 O O . ALA A 1 242 ? -11.041 20.440 13.153 1.00 44.81 242 ALA A O 1
ATOM 1935 N N . GLY A 1 243 ? -9.613 20.926 14.797 1.00 45.34 243 GLY A N 1
ATOM 1936 C CA . GLY A 1 243 ? -10.218 22.216 15.089 1.00 45.34 243 GLY A CA 1
ATOM 1937 C C . GLY A 1 243 ? -9.685 23.200 14.058 1.00 45.34 243 GLY A C 1
ATOM 1938 O O . GLY A 1 243 ? -8.523 23.584 14.146 1.00 45.34 243 GLY A O 1
ATOM 1939 N N . GLY A 1 244 ? -10.499 23.566 13.066 1.00 44.12 244 GLY A N 1
ATOM 1940 C CA . GLY A 1 244 ? -10.146 24.531 12.024 1.00 44.12 244 GLY A CA 1
ATOM 1941 C C . GLY A 1 244 ? -9.929 25.951 12.557 1.00 44.12 244 GLY A C 1
ATOM 1942 O O . GLY A 1 244 ? -10.781 26.839 12.415 1.00 44.12 244 GLY A O 1
ATOM 1943 N N . GLU A 1 245 ? -8.766 26.188 13.154 1.00 48.59 245 GLU A N 1
ATOM 1944 C CA . GLU A 1 245 ? -8.253 27.528 13.457 1.00 48.59 245 GLU A CA 1
ATOM 1945 C C . GLU A 1 245 ? -7.387 28.100 12.326 1.00 48.59 245 GLU A C 1
ATOM 1947 O O . GLU A 1 245 ? -6.986 29.261 12.388 1.00 48.59 245 GLU A O 1
ATOM 1952 N N . ASP A 1 246 ? -7.163 27.353 11.242 1.00 52.66 246 ASP A N 1
ATOM 1953 C CA . ASP A 1 246 ? -6.344 27.849 10.142 1.00 52.66 246 ASP A CA 1
ATOM 1954 C C . ASP A 1 246 ? -7.001 29.030 9.414 1.00 52.66 246 ASP A C 1
ATOM 1956 O O . ASP A 1 246 ? -8.190 29.061 9.084 1.00 52.66 246 ASP A O 1
ATOM 1960 N N . SER A 1 247 ? -6.181 30.051 9.164 1.00 55.03 247 SER A N 1
ATOM 1961 C CA . SER A 1 247 ? -6.583 31.307 8.516 1.00 55.03 247 SER A CA 1
ATOM 1962 C C . SER A 1 247 ? -6.658 31.201 6.986 1.00 55.03 247 SER A C 1
ATOM 1964 O O . SER A 1 247 ? -6.919 32.202 6.316 1.00 55.03 247 SER A O 1
ATOM 1966 N N . TYR A 1 248 ? -6.457 30.006 6.423 1.00 53.97 248 TYR A N 1
ATOM 1967 C CA . TYR A 1 248 ? -6.400 29.734 4.985 1.00 53.97 248 TYR A CA 1
ATOM 1968 C C . TYR A 1 248 ? -7.443 28.670 4.608 1.00 53.97 248 TYR A C 1
ATOM 1970 O O . TYR A 1 248 ? -7.482 27.613 5.221 1.00 53.97 248 TYR A O 1
ATOM 1978 N N . GLY A 1 249 ? -8.299 28.960 3.622 1.00 64.12 249 GLY A N 1
ATOM 1979 C CA . GLY A 1 249 ? -9.387 28.072 3.183 1.00 64.12 249 GLY A CA 1
ATOM 1980 C C . GLY A 1 249 ? -10.624 28.845 2.711 1.00 64.12 249 GLY A C 1
ATOM 1981 O O . GLY A 1 249 ? -10.793 30.018 3.060 1.00 64.12 249 GLY A O 1
ATOM 1982 N N . GLY A 1 250 ? -11.468 28.203 1.894 1.00 72.31 250 GLY A N 1
ATOM 1983 C CA . GLY A 1 250 ? -12.761 28.738 1.445 1.00 72.31 250 GLY A CA 1
ATOM 1984 C C . GLY A 1 250 ? -13.804 28.795 2.570 1.00 72.31 250 GLY A C 1
ATOM 1985 O O . GLY A 1 250 ? -13.475 28.617 3.738 1.00 72.31 250 GLY A O 1
ATOM 1986 N N . ILE A 1 251 ? -15.075 29.040 2.240 1.00 76.62 251 ILE A N 1
ATOM 1987 C CA . ILE A 1 251 ? -16.203 28.947 3.188 1.00 76.62 251 ILE A CA 1
ATOM 1988 C C . ILE A 1 251 ? -16.926 27.626 2.916 1.00 76.62 251 ILE A C 1
ATOM 1990 O O . ILE A 1 251 ? -17.401 27.420 1.803 1.00 76.62 251 ILE A O 1
ATOM 1994 N N . ALA A 1 252 ? -17.013 26.755 3.921 1.00 74.50 252 ALA A N 1
ATOM 1995 C CA . ALA A 1 252 ? -17.661 25.449 3.817 1.00 74.50 252 ALA A CA 1
ATOM 1996 C C . ALA A 1 252 ? -19.095 25.440 4.359 1.00 74.50 252 ALA A C 1
ATOM 1998 O O . ALA A 1 252 ? -19.948 24.764 3.792 1.00 74.50 252 ALA A O 1
ATOM 1999 N N . ASP A 1 253 ? -19.363 26.156 5.456 1.00 80.38 253 ASP A N 1
ATOM 2000 C CA . ASP A 1 253 ? -20.667 26.113 6.134 1.00 80.38 253 ASP A CA 1
ATOM 2001 C C . ASP A 1 253 ? -20.922 27.372 6.989 1.00 80.38 253 ASP A C 1
ATOM 2003 O O . ASP A 1 253 ? -20.094 28.286 7.035 1.00 80.38 253 ASP A O 1
ATOM 2007 N N . ILE A 1 254 ? -22.055 27.424 7.691 1.00 88.88 254 ILE A N 1
ATOM 2008 C CA . ILE A 1 254 ? -22.403 28.440 8.692 1.00 88.88 254 ILE A CA 1
ATOM 2009 C C . ILE A 1 254 ? -22.608 27.751 10.052 1.00 88.88 254 ILE A C 1
ATOM 2011 O O . ILE A 1 254 ? -23.239 26.704 10.147 1.00 88.88 254 ILE A O 1
ATOM 2015 N N . THR A 1 255 ? -22.086 28.338 11.127 1.00 85.19 255 THR A N 1
ATOM 2016 C CA . THR A 1 255 ? -22.157 27.798 12.498 1.00 85.19 255 THR A CA 1
ATOM 2017 C C . THR A 1 255 ? -22.560 28.881 13.499 1.00 85.19 255 THR A C 1
ATOM 2019 O O . THR A 1 255 ? -22.394 30.062 13.225 1.00 85.19 255 THR A O 1
ATOM 2022 N N . ASN A 1 256 ? -23.065 28.505 14.675 1.00 84.06 256 ASN A N 1
ATOM 2023 C CA . ASN A 1 256 ? -23.428 29.440 15.750 1.00 84.06 256 ASN A CA 1
ATOM 2024 C C . ASN A 1 256 ? -22.289 29.716 16.753 1.00 84.06 256 ASN A C 1
ATOM 2026 O O . ASN A 1 256 ? -22.513 30.274 17.826 1.00 84.06 256 ASN A O 1
ATOM 2030 N N . ARG A 1 257 ? -21.063 29.278 16.439 1.00 77.19 257 ARG A N 1
ATOM 2031 C CA . ARG A 1 257 ? -19.863 29.495 17.258 1.00 77.19 257 ARG A CA 1
ATOM 2032 C C . ARG A 1 257 ? -18.693 29.925 16.386 1.00 77.19 257 ARG A C 1
ATOM 2034 O O . ARG A 1 257 ? -18.370 29.239 15.420 1.00 77.19 257 ARG A O 1
ATOM 2041 N N . GLY A 1 258 ? -18.012 31.000 16.759 1.00 77.25 258 GLY A N 1
ATOM 2042 C CA . GLY A 1 258 ? -16.832 31.461 16.038 1.00 77.25 258 GLY A CA 1
ATOM 2043 C C . GLY A 1 258 ? -16.231 32.733 16.621 1.00 77.25 258 GLY A C 1
ATOM 2044 O O . GLY A 1 258 ? -16.771 33.327 17.551 1.00 77.25 258 GLY A O 1
ATOM 2045 N N . ASN A 1 259 ? -15.092 33.136 16.062 1.00 80.00 259 ASN A N 1
ATOM 2046 C CA . ASN A 1 259 ? -14.478 34.429 16.353 1.00 80.00 259 ASN A CA 1
ATOM 2047 C C . ASN A 1 259 ? -15.201 35.549 15.578 1.00 80.00 259 ASN A C 1
ATOM 2049 O O . ASN A 1 259 ? -15.771 35.293 14.515 1.00 80.00 259 ASN A O 1
ATOM 2053 N N . TYR A 1 260 ? -15.150 36.788 16.071 1.00 81.94 260 TYR A N 1
ATOM 2054 C CA . TYR A 1 260 ? -15.816 37.949 15.466 1.00 81.94 260 TYR A CA 1
ATOM 2055 C C . TYR A 1 260 ? -15.389 38.203 14.015 1.00 81.94 260 TYR A C 1
ATOM 2057 O O . TYR A 1 260 ? -16.221 38.576 13.194 1.00 81.94 260 TYR A O 1
ATOM 2065 N N . ASP A 1 261 ? -14.143 37.882 13.663 1.00 80.62 261 ASP A N 1
ATOM 2066 C CA . ASP A 1 261 ? -13.619 37.989 12.290 1.00 80.62 261 ASP A CA 1
ATOM 2067 C C . ASP A 1 261 ? -14.336 37.070 11.284 1.00 80.62 261 ASP A C 1
ATOM 2069 O O . ASP A 1 261 ? -14.171 37.201 10.070 1.00 80.62 261 ASP A O 1
ATOM 2073 N N . ARG A 1 262 ? -15.110 36.100 11.785 1.00 84.06 262 ARG A N 1
ATOM 2074 C CA . ARG A 1 262 ? -15.889 35.143 10.994 1.00 84.06 262 ARG A CA 1
ATOM 2075 C C . ARG A 1 262 ? -17.392 35.407 11.083 1.00 84.06 262 ARG A C 1
ATOM 2077 O O . ARG A 1 262 ? -18.154 34.619 10.537 1.00 84.06 262 ARG A O 1
ATOM 2084 N N . LEU A 1 263 ? -17.832 36.463 11.768 1.00 90.06 263 LEU A N 1
ATOM 2085 C CA . LEU A 1 263 ? -19.248 36.798 11.894 1.00 90.06 263 LEU A CA 1
ATOM 2086 C C . LEU A 1 263 ? -19.846 37.080 10.505 1.00 90.06 263 LEU A C 1
ATOM 2088 O O . LEU A 1 263 ? -19.212 37.721 9.661 1.00 90.06 263 LEU A O 1
ATOM 2092 N N . LEU A 1 264 ? -21.055 36.580 10.242 1.00 91.06 264 LEU A N 1
ATOM 2093 C CA . LEU A 1 264 ? -21.717 36.827 8.963 1.00 91.06 264 LEU A CA 1
ATOM 2094 C C . LEU A 1 264 ? -21.914 38.332 8.744 1.00 91.06 264 LEU A C 1
ATOM 2096 O O . LEU A 1 264 ? -22.335 39.059 9.642 1.00 91.06 264 LEU A O 1
ATOM 2100 N N . LEU A 1 265 ? -21.709 38.789 7.507 1.00 90.12 265 LEU A N 1
ATOM 2101 C CA . LEU A 1 265 ? -21.978 40.180 7.117 1.00 90.12 265 LEU A CA 1
ATOM 2102 C C . LEU A 1 265 ? -23.433 40.590 7.392 1.00 90.12 265 LEU A C 1
ATOM 2104 O O . LEU A 1 265 ? -23.689 41.738 7.735 1.00 90.12 265 LEU A O 1
ATOM 2108 N N . SER A 1 266 ? -24.379 39.652 7.287 1.00 88.56 266 SER A N 1
ATOM 2109 C CA . SER A 1 266 ? -25.782 39.889 7.635 1.00 88.56 266 SER A CA 1
ATOM 2110 C C . SER A 1 266 ? -26.012 40.077 9.137 1.00 88.56 266 SER A C 1
ATOM 2112 O O . SER A 1 266 ? -26.923 40.806 9.503 1.00 88.56 266 SER A O 1
ATOM 2114 N N . GLU A 1 267 ? -25.199 39.458 9.999 1.00 90.25 267 GLU A N 1
ATOM 2115 C CA . GLU A 1 267 ? -25.253 39.686 11.452 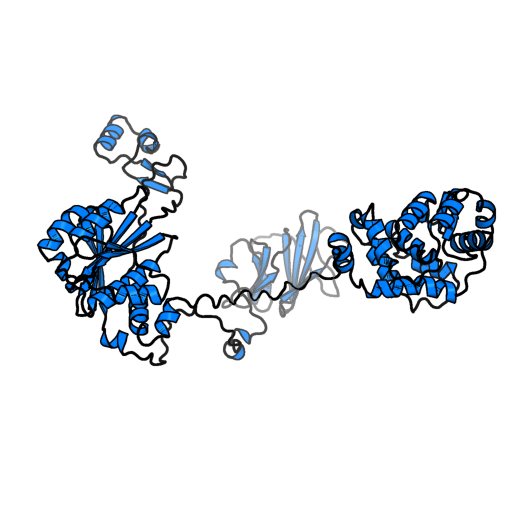1.00 90.25 267 GLU A CA 1
ATOM 2116 C C . GLU A 1 267 ? -24.621 41.045 11.802 1.00 90.25 267 GLU A C 1
ATOM 2118 O O . GLU A 1 267 ? -25.163 41.774 12.624 1.00 90.25 267 GLU A O 1
ATOM 2123 N N . LEU A 1 268 ? -23.536 41.442 11.121 1.00 87.50 268 LEU A N 1
ATOM 2124 C CA . LEU A 1 268 ? -22.926 42.777 11.268 1.00 87.50 268 LEU A CA 1
ATOM 2125 C C . LEU A 1 268 ? -23.816 43.920 10.764 1.00 87.50 268 LEU A C 1
ATOM 2127 O O . LEU A 1 268 ? -23.688 45.048 11.228 1.00 87.50 268 LEU A O 1
ATOM 2131 N N . ALA A 1 269 ? -24.691 43.643 9.799 1.00 90.69 269 ALA A N 1
ATOM 2132 C CA . ALA A 1 269 ? -25.650 44.614 9.279 1.00 90.69 269 ALA A CA 1
ATOM 2133 C C . ALA A 1 269 ? -26.869 44.811 10.199 1.00 90.69 269 ALA A C 1
ATOM 2135 O O . ALA A 1 269 ? -27.715 45.663 9.919 1.00 90.69 269 ALA A O 1
ATOM 2136 N N . GLN A 1 270 ? -26.985 44.013 11.262 1.00 91.19 270 GLN A N 1
ATOM 2137 C CA . GLN A 1 270 ? -28.092 44.078 12.198 1.00 91.19 270 GLN A CA 1
ATOM 2138 C C . GLN A 1 270 ? -27.911 45.227 13.204 1.00 91.19 270 GLN A C 1
ATOM 2140 O O . GLN A 1 270 ? -26.794 45.627 13.518 1.00 91.19 270 GLN A O 1
ATOM 2145 N N . ASP A 1 271 ? -29.023 45.743 13.735 1.00 93.94 271 ASP A N 1
ATOM 2146 C CA . ASP A 1 271 ? -29.013 46.739 14.813 1.00 93.94 271 ASP A CA 1
ATOM 2147 C C . ASP A 1 271 ? -28.212 46.254 16.039 1.00 93.94 271 ASP A C 1
ATOM 2149 O O . ASP A 1 271 ? -28.298 45.081 16.421 1.00 93.94 271 ASP A O 1
ATOM 2153 N N . GLU A 1 272 ? -27.467 47.170 16.668 1.00 94.00 272 GLU A N 1
ATOM 2154 C CA . GLU A 1 272 ? -26.551 46.901 17.785 1.00 94.00 272 GLU A CA 1
ATOM 2155 C C . GLU A 1 272 ? -27.225 46.124 18.925 1.00 94.00 272 GLU A C 1
ATOM 2157 O O . GLU A 1 272 ? -26.646 45.171 19.460 1.00 94.00 272 GLU A O 1
ATOM 2162 N N . LEU A 1 273 ? -28.470 46.473 19.270 1.00 94.56 273 LEU A N 1
ATOM 2163 C CA . LEU A 1 273 ? -29.190 45.815 20.359 1.00 94.56 273 LEU A CA 1
ATOM 2164 C C . LEU A 1 273 ? -29.517 44.356 20.017 1.00 94.56 273 LEU A C 1
ATOM 2166 O O . LEU A 1 273 ? -29.393 43.473 20.870 1.00 94.56 273 LEU A O 1
ATOM 2170 N N . LEU A 1 274 ? -29.913 44.086 18.769 1.00 91.06 274 LEU A N 1
ATOM 2171 C CA . LEU A 1 274 ? -30.261 42.733 18.340 1.00 91.06 274 LEU A CA 1
ATOM 2172 C C . LEU A 1 274 ? -29.013 41.868 18.144 1.00 91.06 274 LEU A C 1
ATOM 2174 O O . LEU A 1 274 ? -29.021 40.704 18.547 1.00 91.06 274 LEU A O 1
ATOM 2178 N N . LEU A 1 275 ? -27.939 42.432 17.586 1.00 92.31 275 LEU A N 1
ATOM 2179 C CA . LEU A 1 275 ? -26.657 41.738 17.472 1.00 92.31 275 LEU A CA 1
ATOM 2180 C C . LEU A 1 275 ? -26.125 41.351 18.859 1.00 92.31 275 LEU A C 1
ATOM 2182 O O . LEU A 1 275 ? -25.739 40.203 19.073 1.00 92.31 275 LEU A O 1
ATOM 2186 N N . THR A 1 276 ? -26.182 42.269 19.828 1.00 91.75 276 THR A N 1
ATOM 2187 C CA . THR A 1 276 ? -25.755 42.002 21.210 1.00 91.75 276 THR A CA 1
ATOM 2188 C C . THR A 1 276 ? -26.582 40.887 21.850 1.00 91.75 276 THR A C 1
ATOM 2190 O O . THR A 1 276 ? -26.019 39.967 22.445 1.00 91.75 276 THR A O 1
ATOM 2193 N N . ALA A 1 277 ? -27.909 40.910 21.687 1.00 92.69 277 ALA A N 1
ATOM 2194 C CA . ALA A 1 277 ? -28.780 39.855 22.203 1.00 92.69 277 ALA A CA 1
ATOM 2195 C C . ALA A 1 277 ? -28.450 38.479 21.593 1.00 92.69 277 ALA A C 1
ATOM 2197 O O . ALA A 1 277 ? -28.351 37.488 22.317 1.00 92.69 277 ALA A O 1
ATOM 2198 N N . ARG A 1 278 ? -28.216 38.419 20.275 1.00 91.75 278 ARG A N 1
ATOM 2199 C CA . ARG A 1 278 ? -27.864 37.176 19.569 1.00 91.75 278 ARG A CA 1
ATOM 2200 C C . ARG A 1 278 ? -26.479 36.656 19.951 1.00 91.75 278 ARG A C 1
ATOM 2202 O O . ARG A 1 278 ? -26.312 35.447 20.090 1.00 91.75 278 ARG A O 1
ATOM 2209 N N . LEU A 1 279 ? -25.503 37.540 20.169 1.00 89.69 279 LEU A N 1
ATOM 2210 C CA . LEU A 1 279 ? -24.170 37.168 20.656 1.00 89.69 279 LEU A CA 1
ATOM 2211 C C . LEU A 1 279 ? -24.233 36.562 22.063 1.00 89.69 279 LEU A C 1
ATOM 2213 O O . LEU A 1 279 ? -23.693 35.482 22.287 1.00 89.69 279 LEU A O 1
ATOM 2217 N N . VAL A 1 280 ? -24.941 37.211 22.994 1.00 89.81 280 VAL A N 1
ATOM 2218 C CA . VAL A 1 280 ? -25.089 36.725 24.380 1.00 89.81 280 VAL A CA 1
ATOM 2219 C C . VAL A 1 280 ? -25.817 35.378 24.433 1.00 89.81 280 VAL A C 1
ATOM 2221 O O . VAL A 1 280 ? -25.453 34.511 25.228 1.00 89.81 280 VAL A O 1
ATOM 2224 N N . ASN A 1 281 ? -26.807 35.173 23.561 1.00 88.44 281 ASN A N 1
ATOM 2225 C CA . ASN A 1 281 ? -27.594 33.941 23.513 1.00 88.44 281 ASN A CA 1
ATOM 2226 C C . ASN A 1 281 ? -26.957 32.815 22.670 1.00 88.44 281 ASN A C 1
ATOM 2228 O O . ASN A 1 281 ? -27.546 31.742 22.563 1.00 88.44 281 ASN A O 1
ATOM 2232 N N . ASN A 1 282 ? -25.753 33.007 22.107 1.00 85.69 282 ASN A N 1
ATOM 2233 C CA . ASN A 1 282 ? -25.106 32.067 21.171 1.00 85.69 282 ASN A CA 1
ATOM 2234 C C . ASN A 1 282 ? -25.974 31.725 19.938 1.00 85.69 282 ASN A C 1
ATOM 2236 O O . ASN A 1 282 ? -26.010 30.583 19.468 1.00 85.69 282 ASN A O 1
ATOM 2240 N N . GLU A 1 283 ? -26.688 32.726 19.427 1.00 88.00 283 GLU A N 1
ATOM 2241 C CA . GLU A 1 283 ? -27.558 32.645 18.245 1.00 88.00 283 GLU A CA 1
ATOM 2242 C C . GLU A 1 283 ? -26.960 33.347 17.018 1.00 88.00 283 GLU A C 1
ATOM 2244 O O . GLU A 1 283 ? -27.496 33.227 15.916 1.00 88.00 283 GLU A O 1
ATOM 2249 N N . ALA A 1 284 ? -25.867 34.091 17.200 1.00 92.12 284 ALA A N 1
ATOM 2250 C CA . ALA A 1 284 ? -25.154 34.747 16.114 1.00 92.12 284 ALA A CA 1
ATOM 2251 C C . ALA A 1 284 ? -24.505 33.718 15.177 1.00 92.12 284 ALA A C 1
ATOM 2253 O O . ALA A 1 284 ? -23.979 32.695 15.620 1.00 92.12 284 ALA A O 1
ATOM 2254 N N . LEU A 1 285 ? -24.535 33.999 13.876 1.00 92.69 285 LEU A N 1
ATOM 2255 C CA . LEU A 1 285 ? -24.026 33.104 12.843 1.00 92.69 285 LEU A CA 1
ATOM 2256 C C . LEU A 1 285 ? -22.633 33.522 12.360 1.00 92.69 285 LEU A C 1
ATOM 2258 O O . LEU A 1 285 ? -22.368 34.691 12.080 1.00 92.69 285 LEU A O 1
ATOM 2262 N N . TYR A 1 286 ? -21.767 32.531 12.176 1.00 90.31 286 TYR A N 1
ATOM 2263 C CA . TYR A 1 286 ? -20.381 32.669 11.748 1.00 90.31 286 TYR A CA 1
ATOM 2264 C C . TYR A 1 286 ? -20.104 31.795 10.523 1.00 90.31 286 TYR A C 1
ATOM 2266 O O . TYR A 1 286 ? -20.610 30.677 10.417 1.00 90.31 286 TYR A O 1
ATOM 2274 N N . PHE A 1 287 ? -19.258 32.270 9.613 1.00 86.88 287 PHE A N 1
ATOM 2275 C CA . PHE A 1 287 ? -18.738 31.473 8.513 1.00 86.88 287 PHE A CA 1
ATOM 2276 C C . PHE A 1 287 ? -17.795 30.394 9.052 1.00 86.88 287 PHE A C 1
ATOM 2278 O O . PHE A 1 287 ? -16.791 30.684 9.713 1.00 86.88 287 PHE A O 1
ATOM 2285 N N . ARG A 1 288 ? -18.090 29.138 8.722 1.00 79.94 288 ARG A N 1
ATOM 2286 C CA . ARG A 1 288 ? -17.187 28.006 8.900 1.00 79.94 288 ARG A CA 1
ATOM 2287 C C . ARG A 1 288 ? -16.343 27.867 7.642 1.00 79.94 288 ARG A C 1
ATOM 2289 O O . ARG A 1 288 ? -16.881 27.719 6.545 1.00 79.94 288 ARG A O 1
ATOM 2296 N N . ARG A 1 289 ? -15.023 27.933 7.794 1.00 73.62 289 ARG A N 1
ATOM 2297 C CA . ARG A 1 289 ? -14.109 27.769 6.665 1.00 73.62 289 ARG A CA 1
ATOM 2298 C C . ARG A 1 289 ? -13.947 26.306 6.279 1.00 73.62 289 ARG A C 1
ATOM 2300 O O . ARG A 1 289 ? -14.130 25.418 7.107 1.00 73.62 289 ARG A O 1
ATOM 2307 N N . GLU A 1 290 ? -13.655 26.093 5.004 1.00 66.44 290 GLU A N 1
ATOM 2308 C CA . GLU A 1 290 ? -13.238 24.803 4.479 1.00 66.44 290 GLU A CA 1
ATOM 2309 C C . GLU A 1 290 ? -11.856 24.485 5.035 1.00 66.44 290 GLU A C 1
ATOM 2311 O O . GLU A 1 290 ? -10.914 25.261 4.868 1.00 66.44 290 GLU A O 1
ATOM 2316 N N . GLU A 1 291 ? -11.764 23.368 5.742 1.00 60.72 291 GLU A N 1
ATOM 2317 C CA . GLU A 1 291 ? -10.503 22.861 6.256 1.00 60.72 291 GLU A CA 1
ATOM 2318 C C . GLU A 1 291 ? -9.835 22.066 5.126 1.00 60.72 291 GLU A C 1
ATOM 2320 O O . GLU A 1 291 ? -10.485 21.186 4.544 1.00 60.72 291 GLU A O 1
ATOM 2325 N N . PRO A 1 292 ? -8.565 22.346 4.773 1.00 55.88 292 PRO A N 1
ATOM 2326 C CA . PRO A 1 292 ? -7.827 21.420 3.927 1.00 55.88 292 PRO A CA 1
ATOM 2327 C C . PRO A 1 292 ? -7.826 20.051 4.623 1.00 55.88 292 PRO A C 1
ATOM 2329 O O . PRO A 1 292 ? -7.757 20.015 5.855 1.00 55.88 292 PRO A O 1
ATOM 2332 N N . PRO A 1 293 ? -7.912 18.927 3.888 1.00 53.88 293 PRO A N 1
ATOM 2333 C CA . PRO A 1 293 ? -7.777 17.616 4.499 1.00 53.88 293 PRO A CA 1
ATOM 2334 C C . PRO A 1 293 ? -6.387 17.535 5.129 1.00 53.88 293 PRO A C 1
ATOM 2336 O O . PRO A 1 293 ? -5.393 17.283 4.450 1.00 53.88 293 PRO A O 1
ATOM 2339 N N . ALA A 1 294 ? -6.309 17.801 6.431 1.00 50.31 294 ALA A N 1
ATOM 2340 C CA . ALA A 1 294 ? -5.166 17.408 7.216 1.00 50.31 294 ALA A CA 1
ATOM 2341 C C . ALA A 1 294 ? -5.121 15.882 7.117 1.00 50.31 294 ALA A C 1
ATOM 2343 O O . ALA A 1 294 ? -6.127 15.210 7.345 1.00 50.31 294 ALA A O 1
ATOM 2344 N N . GLU A 1 295 ? -3.977 15.334 6.730 1.00 48.59 295 GLU A N 1
ATOM 2345 C CA . GLU A 1 295 ? -3.644 13.957 7.056 1.00 48.59 295 GLU A CA 1
ATOM 2346 C C . GLU A 1 295 ? -3.038 14.016 8.457 1.00 48.59 295 GLU A C 1
ATOM 2348 O O . GLU A 1 295 ? -1.820 14.197 8.569 1.00 48.59 295 GLU A O 1
ATOM 2353 N N . PRO A 1 296 ? -3.817 13.945 9.555 1.00 53.25 296 PRO A N 1
ATOM 2354 C CA . PRO A 1 296 ? -3.182 13.685 10.823 1.00 53.25 296 PRO A CA 1
ATOM 2355 C C . PRO A 1 296 ? -2.595 12.277 10.670 1.00 53.25 296 PRO A C 1
ATOM 2357 O O . PRO A 1 296 ? -3.318 11.287 10.537 1.00 53.25 296 PRO A O 1
ATOM 2360 N N . ARG A 1 297 ? -1.263 12.191 10.555 1.00 54.12 297 ARG A N 1
ATOM 2361 C CA . ARG A 1 297 ? -0.535 10.920 10.606 1.00 54.12 297 ARG A CA 1
ATOM 2362 C C . ARG A 1 297 ? -0.635 10.419 12.038 1.00 54.12 297 ARG A C 1
ATOM 2364 O O . ARG A 1 297 ? 0.308 10.527 12.810 1.00 54.12 297 ARG A O 1
ATOM 2371 N N . ASN A 1 298 ? -1.821 9.951 12.402 1.00 68.62 298 ASN A N 1
ATOM 2372 C CA . ASN A 1 298 ? -2.085 9.443 13.728 1.00 68.62 298 ASN A CA 1
ATOM 2373 C C . ASN A 1 298 ? -1.307 8.151 13.890 1.00 68.62 298 ASN A C 1
ATOM 2375 O O . ASN A 1 298 ? -1.359 7.251 13.045 1.00 68.62 298 ASN A O 1
ATOM 2379 N N . ARG A 1 299 ? -0.575 8.071 14.991 1.00 85.19 299 ARG A N 1
ATOM 2380 C CA . ARG A 1 299 ? 0.057 6.836 15.419 1.00 85.19 299 ARG A CA 1
ATOM 2381 C C . ARG A 1 299 ? -0.975 6.041 16.206 1.00 85.19 299 ARG A C 1
ATOM 2383 O O . ARG A 1 299 ? -1.556 6.545 17.165 1.00 85.19 299 ARG A O 1
ATOM 2390 N N . ARG A 1 300 ? -1.226 4.796 15.811 1.00 88.69 300 ARG A N 1
ATOM 2391 C CA . ARG A 1 300 ? -2.127 3.887 16.527 1.00 88.69 300 ARG A CA 1
ATOM 2392 C C . ARG A 1 300 ? -1.319 2.907 17.345 1.00 88.69 300 ARG A C 1
ATOM 2394 O O . ARG A 1 300 ? -0.464 2.205 16.813 1.00 88.69 300 ARG A O 1
ATOM 2401 N N . ILE A 1 301 ? -1.630 2.823 18.630 1.00 93.12 301 ILE A N 1
ATOM 2402 C CA . ILE A 1 301 ? -0.972 1.895 19.542 1.00 93.12 301 ILE A CA 1
ATOM 2403 C C . ILE A 1 301 ? -1.994 0.864 20.011 1.00 93.12 301 ILE A C 1
ATOM 2405 O O . ILE A 1 301 ? -2.943 1.178 20.734 1.00 93.12 301 ILE A O 1
ATOM 2409 N N . LEU A 1 302 ? -1.788 -0.381 19.587 1.00 95.00 302 LEU A N 1
ATOM 2410 C CA . LEU A 1 302 ? -2.555 -1.543 20.017 1.00 95.00 302 LEU A CA 1
ATOM 2411 C C . LEU A 1 302 ? -1.971 -2.067 21.328 1.00 95.00 302 LEU A C 1
ATOM 2413 O O . LEU A 1 302 ? -0.808 -2.459 21.381 1.00 95.00 302 LEU A O 1
ATOM 2417 N N . LEU A 1 303 ? -2.788 -2.101 22.375 1.00 97.12 303 LEU A N 1
ATOM 2418 C CA . LEU A 1 303 ? -2.435 -2.617 23.692 1.00 97.12 303 LEU A CA 1
ATOM 2419 C C . LEU A 1 303 ? -3.222 -3.904 23.945 1.00 97.12 303 LEU A C 1
ATOM 2421 O O . LEU A 1 303 ? -4.438 -3.870 24.132 1.00 97.12 303 LEU A O 1
ATOM 2425 N N . ILE A 1 304 ? -2.537 -5.042 23.925 1.00 96.88 304 ILE A N 1
ATOM 2426 C CA . ILE A 1 304 ? -3.151 -6.371 23.934 1.00 96.88 304 ILE A CA 1
ATOM 2427 C C . ILE A 1 304 ? -2.918 -7.029 25.289 1.00 96.88 304 ILE A C 1
ATOM 2429 O O . ILE A 1 304 ? -1.783 -7.225 25.710 1.00 96.88 304 ILE A O 1
ATOM 2433 N N . ASP A 1 305 ? -3.987 -7.412 25.973 1.00 95.75 305 ASP A N 1
ATOM 2434 C CA . ASP A 1 305 ? -3.903 -8.200 27.200 1.00 95.75 305 ASP A CA 1
ATOM 2435 C C . ASP A 1 305 ? -3.289 -9.591 26.914 1.00 95.75 305 ASP A C 1
ATOM 2437 O O . ASP A 1 305 ? -3.725 -10.290 25.997 1.00 95.75 305 ASP A O 1
ATOM 2441 N N . SER A 1 306 ? -2.293 -10.010 27.707 1.00 94.81 306 SER A N 1
ATOM 2442 C CA . SER A 1 306 ? -1.733 -11.379 27.686 1.00 94.81 306 SER A CA 1
ATOM 2443 C C . SER A 1 306 ? -1.870 -12.133 29.002 1.00 94.81 306 SER A C 1
ATOM 2445 O O . SER A 1 306 ? -1.253 -13.180 29.193 1.00 94.81 306 SER A O 1
ATOM 2447 N N . THR A 1 307 ? -2.661 -11.625 29.937 1.00 94.62 307 THR A N 1
ATOM 2448 C CA . THR A 1 307 ? -2.849 -12.244 31.248 1.00 94.62 307 THR A CA 1
ATOM 2449 C C . THR A 1 307 ? -3.560 -13.590 31.171 1.00 94.62 307 THR A C 1
ATOM 2451 O O . THR A 1 307 ? -4.131 -13.977 30.148 1.00 94.62 307 THR A O 1
ATOM 2454 N N . ILE A 1 308 ? -3.601 -14.310 32.294 1.00 92.25 308 ILE A N 1
ATOM 2455 C CA . ILE A 1 308 ? -4.212 -15.643 32.368 1.00 92.25 308 ILE A CA 1
ATOM 2456 C C . ILE A 1 308 ? -5.698 -15.648 31.971 1.00 92.25 308 ILE A C 1
ATOM 2458 O O . ILE A 1 308 ? -6.236 -16.680 31.566 1.00 92.25 308 ILE A O 1
ATOM 2462 N N . LYS A 1 309 ? -6.378 -14.495 32.046 1.00 90.81 309 LYS A N 1
ATOM 2463 C CA . LYS A 1 309 ? -7.772 -14.339 31.603 1.00 90.81 309 LYS A CA 1
ATOM 2464 C C . LYS A 1 309 ? -7.940 -14.528 30.101 1.00 90.81 309 LYS A C 1
ATOM 2466 O O . LYS A 1 309 ? -8.982 -15.030 29.679 1.00 90.81 309 LYS A O 1
ATOM 2471 N N . MET A 1 310 ? -6.891 -14.245 29.338 1.00 92.69 310 MET A N 1
ATOM 2472 C CA . MET A 1 310 ? -6.865 -14.394 27.889 1.00 92.69 310 MET A CA 1
ATOM 2473 C C . MET A 1 310 ? -6.668 -15.847 27.445 1.00 92.69 310 MET A C 1
ATOM 2475 O O . MET A 1 310 ? -6.836 -16.155 26.267 1.00 92.69 310 MET A O 1
ATOM 2479 N N . TRP A 1 311 ? -6.352 -16.772 28.359 1.00 89.25 311 TRP A N 1
ATOM 2480 C CA . TRP A 1 311 ? -6.103 -18.169 28.008 1.00 89.25 311 TRP A CA 1
ATOM 2481 C C . TRP A 1 311 ? -7.287 -18.804 27.257 1.00 89.25 311 TRP A C 1
ATOM 2483 O O . TRP A 1 311 ? -8.431 -18.798 27.714 1.00 89.25 311 TRP A O 1
ATOM 2493 N N . GLY A 1 312 ? -6.977 -19.395 26.100 1.00 87.50 312 GLY A N 1
ATOM 2494 C CA . GLY A 1 312 ? -7.925 -20.093 25.243 1.00 87.50 312 GLY A CA 1
ATOM 2495 C C . GLY A 1 312 ? -8.398 -19.199 24.102 1.00 87.50 312 GLY A C 1
ATOM 2496 O O . GLY A 1 312 ? -7.580 -18.601 23.402 1.00 87.50 312 GLY A O 1
ATOM 2497 N N . VAL A 1 313 ? -9.717 -19.139 23.916 1.00 87.69 313 VAL A N 1
ATOM 2498 C CA . VAL A 1 313 ? -10.381 -18.397 22.834 1.00 87.69 313 VAL A CA 1
ATOM 2499 C C . VAL A 1 313 ? -10.061 -16.896 22.841 1.00 87.69 313 VAL A C 1
ATOM 2501 O O . VAL A 1 313 ? -9.687 -16.396 21.776 1.00 87.69 313 VAL A O 1
ATOM 2504 N N . PRO A 1 314 ? -10.132 -16.171 23.981 1.00 90.56 314 PRO A N 1
ATOM 2505 C CA . PRO A 1 314 ? -9.946 -14.720 23.968 1.00 90.56 314 PRO A CA 1
ATOM 2506 C C . PRO A 1 314 ? -8.581 -14.295 23.418 1.00 90.56 314 PRO A C 1
ATOM 2508 O O . PRO A 1 314 ? -8.510 -13.327 22.670 1.00 90.56 314 PRO A O 1
ATOM 2511 N N . ARG A 1 315 ? -7.505 -15.051 23.683 1.00 91.50 315 ARG A N 1
ATOM 2512 C CA . ARG A 1 315 ? -6.171 -14.791 23.114 1.00 91.50 315 ARG A CA 1
ATOM 2513 C C . ARG A 1 315 ? -6.153 -14.878 21.592 1.00 91.50 315 ARG A C 1
ATOM 2515 O O . ARG A 1 315 ? -5.573 -14.016 20.940 1.00 91.50 315 ARG A O 1
ATOM 2522 N N . VAL A 1 316 ? -6.782 -15.902 21.014 1.00 90.44 316 VAL A N 1
ATOM 2523 C CA . VAL A 1 316 ? -6.798 -16.059 19.550 1.00 90.44 316 VAL A CA 1
ATOM 2524 C C . VAL A 1 316 ? -7.559 -14.906 18.898 1.00 90.44 316 VAL A C 1
ATOM 2526 O O . VAL A 1 316 ? -7.124 -14.380 17.877 1.00 90.44 316 VAL A O 1
ATOM 2529 N N . PHE A 1 317 ? -8.651 -14.466 19.522 1.00 91.19 317 PHE A N 1
ATOM 2530 C CA . PHE A 1 317 ? -9.414 -13.306 19.073 1.00 91.19 317 PHE A CA 1
ATOM 2531 C C . PHE A 1 317 ? -8.654 -12.003 19.248 1.00 91.19 317 PHE A C 1
ATOM 2533 O O . PHE A 1 317 ? -8.710 -11.163 18.359 1.00 91.19 317 PHE A O 1
ATOM 2540 N N . ALA A 1 318 ? -7.935 -11.838 20.354 1.00 92.06 318 ALA A N 1
ATOM 2541 C CA . ALA A 1 318 ? -7.176 -10.631 20.623 1.00 92.06 318 ALA A CA 1
ATOM 2542 C C . ALA A 1 318 ? -6.078 -10.414 19.578 1.00 92.06 318 ALA A C 1
ATOM 2544 O O . ALA A 1 318 ? -5.979 -9.330 19.007 1.00 92.06 318 ALA A O 1
ATOM 2545 N N . ILE A 1 319 ? -5.325 -11.468 19.243 1.00 93.12 319 ILE A N 1
ATOM 2546 C CA . ILE A 1 319 ? -4.315 -11.393 18.182 1.00 93.12 319 ILE A CA 1
ATOM 2547 C C . ILE A 1 319 ? -4.963 -11.244 16.800 1.00 93.12 319 ILE A C 1
ATOM 2549 O O . ILE A 1 319 ? -4.484 -10.455 15.989 1.00 93.12 319 ILE A O 1
ATOM 2553 N N . ALA A 1 320 ? -6.081 -11.924 16.524 1.00 92.25 320 ALA A N 1
ATOM 2554 C CA . ALA A 1 320 ? -6.805 -11.743 15.265 1.00 92.25 320 ALA A CA 1
ATOM 2555 C C . ALA A 1 320 ? -7.358 -10.314 15.102 1.00 92.25 320 ALA A C 1
ATOM 2557 O O . ALA A 1 320 ? -7.332 -9.763 14.003 1.00 92.25 320 ALA A O 1
ATOM 2558 N N . ALA A 1 321 ? -7.829 -9.701 16.189 1.00 91.75 321 ALA A N 1
ATOM 2559 C CA . ALA A 1 321 ? -8.268 -8.314 16.219 1.00 91.75 321 ALA A CA 1
ATOM 2560 C C . ALA A 1 321 ? -7.085 -7.371 16.004 1.00 91.75 321 ALA A C 1
ATOM 2562 O O . ALA A 1 321 ? -7.177 -6.479 15.169 1.00 91.75 321 ALA A O 1
ATOM 2563 N N . ALA A 1 322 ? -5.959 -7.600 16.682 1.00 92.31 322 ALA A N 1
ATOM 2564 C CA . ALA A 1 322 ? -4.744 -6.816 16.488 1.00 92.31 322 ALA A CA 1
ATOM 2565 C C . ALA A 1 322 ? -4.237 -6.884 15.037 1.00 92.31 322 ALA A C 1
ATOM 2567 O O . ALA A 1 322 ? -3.903 -5.856 14.454 1.00 92.31 322 ALA A O 1
ATOM 2568 N N . LEU A 1 323 ? -4.273 -8.071 14.420 1.00 91.69 323 LEU A N 1
ATOM 2569 C CA . LEU A 1 323 ? -3.949 -8.263 13.005 1.00 91.69 323 LEU A CA 1
ATOM 2570 C C . LEU A 1 323 ? -4.943 -7.543 12.076 1.00 91.69 323 LEU A C 1
ATOM 2572 O O . LEU A 1 323 ? -4.557 -7.010 11.039 1.00 91.69 323 LEU A O 1
ATOM 2576 N N . ALA A 1 324 ? -6.229 -7.513 12.433 1.00 90.00 324 ALA A N 1
ATOM 2577 C CA . ALA A 1 324 ? -7.226 -6.751 11.689 1.00 90.00 324 ALA A CA 1
ATOM 2578 C C . ALA A 1 324 ? -6.979 -5.235 11.808 1.00 90.00 324 ALA A C 1
ATOM 2580 O O . ALA A 1 324 ? -7.016 -4.533 10.800 1.00 90.00 324 ALA A O 1
ATOM 2581 N N . PHE A 1 325 ? -6.670 -4.726 13.003 1.00 88.69 325 PHE A N 1
ATOM 2582 C CA . PHE A 1 325 ? -6.345 -3.313 13.214 1.00 88.69 325 PHE A CA 1
ATOM 2583 C C . PHE A 1 325 ? -5.075 -2.885 12.474 1.00 88.69 325 PHE A C 1
ATOM 2585 O O . PHE A 1 325 ? -5.099 -1.852 11.808 1.00 88.69 325 PHE A O 1
ATOM 2592 N N . SER A 1 326 ? -3.999 -3.680 12.525 1.00 86.62 326 SER A N 1
ATOM 2593 C CA . SER A 1 326 ? -2.735 -3.352 11.845 1.00 86.62 326 SER A CA 1
ATOM 2594 C C . SER A 1 326 ? -2.879 -3.252 10.326 1.00 86.62 326 SER A C 1
ATOM 2596 O O . SER A 1 326 ? -2.111 -2.559 9.664 1.00 86.62 326 SER A O 1
ATOM 2598 N N . ARG A 1 327 ? -3.898 -3.909 9.762 1.00 81.25 327 ARG A N 1
ATOM 2599 C CA . ARG A 1 327 ? -4.193 -3.918 8.324 1.00 81.25 327 ARG A CA 1
ATOM 2600 C C . ARG A 1 327 ? -5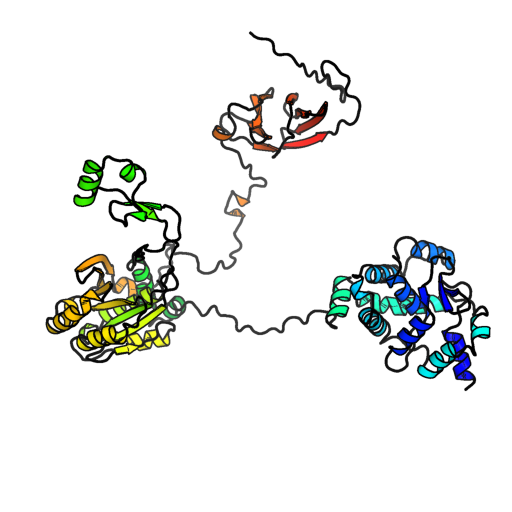.313 -2.953 7.927 1.00 81.25 327 ARG A C 1
ATOM 2602 O O . ARG A 1 327 ? -5.534 -2.748 6.737 1.00 81.25 327 ARG A O 1
ATOM 2609 N N . ASN A 1 328 ? -5.985 -2.325 8.893 1.00 75.56 328 ASN A N 1
ATOM 2610 C CA . ASN A 1 328 ? -7.027 -1.318 8.678 1.00 75.56 328 ASN A CA 1
ATOM 2611 C C . ASN A 1 328 ? -6.462 0.113 8.803 1.00 75.56 328 ASN A C 1
ATOM 2613 O O . ASN A 1 328 ? -7.027 0.968 9.486 1.00 75.56 328 ASN A O 1
ATOM 2617 N N . SER A 1 329 ? -5.317 0.356 8.159 1.00 67.56 329 SER A N 1
ATOM 2618 C CA . SER A 1 329 ? -4.720 1.687 7.993 1.00 67.56 329 SER A CA 1
ATOM 2619 C C . SER A 1 329 ? -5.229 2.263 6.671 1.00 67.56 329 SER A C 1
ATOM 2621 O O . SER A 1 329 ? -4.779 1.877 5.591 1.00 67.56 329 SER A O 1
ATOM 2623 N N . LYS A 1 330 ? -6.276 3.093 6.736 1.00 62.56 330 LYS A N 1
ATOM 2624 C CA . LYS A 1 330 ? -6.903 3.689 5.542 1.00 62.56 330 LYS A CA 1
ATOM 2625 C C . LYS A 1 330 ? -6.209 4.976 5.109 1.00 62.56 330 LYS A C 1
ATOM 2627 O O . LYS A 1 330 ? -6.350 5.363 3.951 1.00 62.56 330 LYS A O 1
ATOM 2632 N N . HIS A 1 331 ? -5.481 5.615 6.022 1.00 60.41 331 HIS A N 1
ATOM 2633 C CA . HIS A 1 331 ? -4.898 6.941 5.836 1.00 60.41 331 HIS A CA 1
ATOM 2634 C C . HIS A 1 331 ? -3.383 6.952 6.089 1.00 60.41 331 HIS A C 1
ATOM 2636 O O . HIS A 1 331 ? -2.791 8.014 6.247 1.00 60.41 331 HIS A O 1
ATOM 2642 N N . GLY A 1 332 ? -2.742 5.776 6.098 1.00 63.84 332 GLY A N 1
ATOM 2643 C CA . GLY A 1 332 ? -1.297 5.653 6.298 1.00 63.84 332 GLY A CA 1
ATOM 2644 C C . GLY A 1 332 ? -0.869 5.808 7.757 1.00 63.84 332 GLY A C 1
ATOM 2645 O O . GLY A 1 332 ? 0.294 6.112 8.014 1.00 63.84 332 GLY A O 1
ATOM 2646 N N . GLU A 1 333 ? -1.791 5.601 8.704 1.00 74.25 333 GLU A N 1
ATOM 2647 C CA . GLU A 1 333 ? -1.494 5.552 10.134 1.00 74.25 333 GLU A CA 1
ATOM 2648 C C . GLU A 1 333 ? -0.443 4.471 10.423 1.00 74.25 333 GLU A C 1
ATOM 2650 O O . GLU A 1 333 ? -0.588 3.327 9.968 1.00 74.25 333 GLU A O 1
ATOM 2655 N N . GLN A 1 334 ? 0.590 4.815 11.198 1.00 81.31 334 GLN A N 1
ATOM 2656 C CA . GLN A 1 334 ? 1.551 3.839 11.710 1.00 81.31 334 GLN A CA 1
ATOM 2657 C C . GLN A 1 334 ? 0.906 3.083 12.872 1.00 81.31 334 GLN A C 1
ATOM 2659 O O . GLN A 1 334 ? 0.443 3.705 13.828 1.00 81.31 334 GLN A O 1
ATOM 2664 N N . VAL A 1 335 ? 0.870 1.751 12.791 1.00 88.00 335 VAL A N 1
ATOM 2665 C CA . VAL A 1 335 ? 0.266 0.900 13.823 1.00 88.00 335 VAL A CA 1
ATOM 2666 C C . VAL A 1 335 ? 1.349 0.103 14.536 1.00 88.00 335 VAL A C 1
ATOM 2668 O O . VAL A 1 335 ? 1.932 -0.803 13.947 1.00 88.00 335 VAL A O 1
ATOM 2671 N N . ASP A 1 336 ? 1.562 0.394 15.815 1.00 91.88 336 ASP A N 1
ATOM 2672 C CA . ASP A 1 336 ? 2.445 -0.384 16.682 1.00 91.88 336 ASP A CA 1
ATOM 2673 C C . ASP A 1 336 ? 1.612 -1.269 17.616 1.00 91.88 336 ASP A C 1
ATOM 2675 O O . ASP A 1 336 ? 0.554 -0.860 18.099 1.00 91.88 336 ASP A O 1
ATOM 2679 N N . ALA A 1 337 ? 2.087 -2.482 17.899 1.00 95.06 337 ALA A N 1
ATOM 2680 C CA . ALA A 1 337 ? 1.406 -3.421 18.783 1.00 95.06 337 ALA A CA 1
ATOM 2681 C C . ALA A 1 337 ? 2.273 -3.803 19.981 1.00 95.06 337 ALA A C 1
ATOM 2683 O O . ALA A 1 337 ? 3.444 -4.152 19.836 1.00 95.06 337 ALA A O 1
ATOM 2684 N N . TYR A 1 338 ? 1.663 -3.772 21.162 1.00 96.50 338 TYR A N 1
ATOM 2685 C CA . TYR A 1 338 ? 2.290 -4.112 22.428 1.00 96.50 338 TYR A CA 1
ATOM 2686 C C . TYR A 1 338 ? 1.429 -5.097 23.201 1.00 96.50 338 TYR A C 1
ATOM 2688 O O . TYR A 1 338 ? 0.203 -4.980 23.258 1.00 96.50 338 TYR A O 1
ATOM 2696 N N . VAL A 1 339 ? 2.092 -6.047 23.840 1.00 96.12 339 VAL A N 1
ATOM 2697 C CA . VAL A 1 339 ? 1.476 -6.992 24.757 1.00 96.12 339 VAL A CA 1
ATOM 2698 C C . VAL A 1 339 ? 1.666 -6.505 26.188 1.00 96.12 339 VAL A C 1
ATOM 2700 O O . VAL A 1 339 ? 2.763 -6.123 26.591 1.00 96.12 339 VAL A O 1
ATOM 2703 N N . LEU A 1 340 ? 0.584 -6.517 26.960 1.00 96.56 340 LEU A N 1
ATOM 2704 C CA . LEU A 1 340 ? 0.552 -6.115 28.355 1.00 96.56 340 LEU A CA 1
ATOM 2705 C C . LEU A 1 340 ? 0.659 -7.340 29.267 1.00 96.56 340 LEU A C 1
ATOM 2707 O O . LEU A 1 340 ? -0.144 -8.275 29.159 1.00 96.56 340 LEU A O 1
ATOM 2711 N N . MET A 1 341 ? 1.626 -7.307 30.183 1.00 93.62 341 MET A N 1
ATOM 2712 C CA . MET A 1 341 ? 1.831 -8.312 31.230 1.00 93.62 341 MET A CA 1
ATOM 2713 C C . MET A 1 341 ? 1.298 -7.774 32.565 1.00 93.62 341 MET A C 1
ATOM 2715 O O . MET A 1 341 ? 0.226 -7.185 32.593 1.00 93.62 341 MET A O 1
ATOM 2719 N N . GLU A 1 342 ? 1.988 -7.971 33.689 1.00 92.38 342 GLU A N 1
ATOM 2720 C CA . GLU A 1 342 ? 1.546 -7.436 34.986 1.00 92.38 342 GLU A CA 1
ATOM 2721 C C . GLU A 1 342 ? 1.880 -5.946 35.142 1.00 92.38 342 GLU A C 1
ATOM 2723 O O . GLU A 1 342 ? 0.997 -5.105 35.317 1.00 92.38 342 GLU A O 1
ATOM 2728 N N . THR A 1 343 ? 3.171 -5.625 35.049 1.00 92.88 343 THR A N 1
ATOM 2729 C CA . THR A 1 343 ? 3.740 -4.280 35.246 1.00 92.88 343 THR A CA 1
ATOM 2730 C C . THR A 1 343 ? 4.496 -3.773 34.023 1.00 92.88 343 THR A C 1
ATOM 2732 O O . THR A 1 343 ? 4.666 -2.563 33.867 1.00 92.88 343 THR A O 1
ATOM 2735 N N . THR A 1 344 ? 4.931 -4.687 33.162 1.00 94.81 344 THR A N 1
ATOM 2736 C CA . THR A 1 344 ? 5.704 -4.429 31.950 1.00 94.81 344 THR A CA 1
ATOM 2737 C C . THR A 1 344 ? 4.850 -4.635 30.705 1.00 94.81 344 THR A C 1
ATOM 2739 O O . THR A 1 344 ? 3.819 -5.315 30.724 1.00 94.81 344 THR A O 1
ATOM 2742 N N . TYR A 1 345 ? 5.298 -4.037 29.610 1.00 95.81 345 TYR A N 1
ATOM 2743 C CA . TYR A 1 345 ? 4.746 -4.235 28.279 1.00 95.81 345 TYR A CA 1
ATOM 2744 C C . TYR A 1 345 ? 5.894 -4.463 27.293 1.00 95.81 345 TYR A C 1
ATOM 2746 O O . TYR A 1 345 ? 6.997 -3.957 27.496 1.00 95.81 345 TYR A O 1
ATOM 2754 N N . GLU A 1 346 ? 5.644 -5.235 26.242 1.00 94.94 346 GLU A N 1
ATOM 2755 C CA . GLU A 1 346 ? 6.640 -5.560 25.216 1.00 94.94 346 GLU A CA 1
ATOM 2756 C C . GLU A 1 346 ? 6.059 -5.340 23.825 1.00 94.94 346 GLU A C 1
ATOM 2758 O O . GLU A 1 346 ? 4.879 -5.601 23.589 1.00 94.94 346 GLU A O 1
ATOM 2763 N N . GLN A 1 347 ? 6.882 -4.844 22.901 1.00 95.31 347 GLN A N 1
ATOM 2764 C CA . GLN A 1 347 ? 6.478 -4.666 21.509 1.00 95.31 347 GLN A CA 1
ATOM 2765 C C . GLN A 1 347 ? 6.462 -6.015 20.789 1.00 95.31 347 GLN A C 1
ATOM 2767 O O . GLN A 1 347 ? 7.379 -6.822 20.946 1.00 95.31 347 GLN A O 1
ATOM 2772 N N . ILE A 1 348 ? 5.445 -6.237 19.962 1.00 93.81 348 ILE A N 1
ATOM 2773 C CA . ILE A 1 348 ? 5.316 -7.432 19.128 1.00 93.81 348 ILE A CA 1
ATOM 2774 C C . ILE A 1 348 ? 5.248 -7.062 17.643 1.00 93.81 348 ILE A C 1
ATOM 2776 O O . ILE A 1 348 ? 4.731 -6.009 17.272 1.00 93.81 348 ILE A O 1
ATOM 2780 N N . SER A 1 349 ? 5.746 -7.954 16.783 1.00 90.88 349 SER A N 1
ATOM 2781 C CA . SER A 1 349 ? 5.597 -7.835 15.327 1.00 90.88 349 SER A CA 1
ATOM 2782 C C . SER A 1 349 ? 4.307 -8.514 14.869 1.00 90.88 349 SER A C 1
ATOM 2784 O O . SER A 1 349 ? 4.051 -9.671 15.202 1.00 90.88 349 SER A O 1
ATOM 2786 N N . LEU A 1 350 ? 3.514 -7.800 14.069 1.00 90.25 350 LEU A N 1
ATOM 2787 C CA . LEU A 1 350 ? 2.362 -8.334 13.329 1.00 90.25 350 LEU A CA 1
ATOM 2788 C C . LEU A 1 350 ? 2.571 -8.221 11.807 1.00 90.25 350 LEU A C 1
ATOM 2790 O O . LEU A 1 350 ? 1.613 -8.276 11.030 1.00 90.25 350 LEU A O 1
ATOM 2794 N N . GLU A 1 351 ? 3.817 -8.013 11.378 1.00 88.88 351 GLU A N 1
ATOM 2795 C CA . GLU A 1 351 ? 4.176 -7.805 9.972 1.00 88.88 351 GLU A CA 1
ATOM 2796 C C . GLU A 1 351 ? 4.466 -9.116 9.242 1.00 88.88 351 GLU A C 1
ATOM 2798 O O . GLU A 1 351 ? 4.206 -9.235 8.040 1.00 88.88 351 GLU A O 1
ATOM 2803 N N . ASP A 1 352 ? 4.943 -10.111 9.985 1.00 89.88 352 ASP A N 1
ATOM 2804 C CA . ASP A 1 352 ? 5.381 -11.407 9.492 1.00 89.88 352 ASP A CA 1
ATOM 2805 C C . ASP A 1 352 ? 4.734 -12.565 10.277 1.00 89.88 352 ASP A C 1
ATOM 2807 O O . ASP A 1 352 ? 4.172 -12.400 11.365 1.00 89.88 352 ASP A O 1
ATOM 2811 N N . LYS A 1 353 ? 4.770 -13.768 9.695 1.00 89.38 353 LYS A N 1
ATOM 2812 C CA . LYS A 1 353 ? 4.126 -14.957 10.267 1.00 89.38 353 LYS A CA 1
ATOM 2813 C C . LYS A 1 353 ? 4.746 -15.374 11.604 1.00 89.38 353 LYS A C 1
ATOM 2815 O O . LYS A 1 353 ? 4.012 -15.824 12.485 1.00 89.38 353 LYS A O 1
ATOM 2820 N N . GLU A 1 354 ? 6.063 -15.260 11.751 1.00 89.94 354 GLU A N 1
ATOM 2821 C CA . GLU A 1 354 ? 6.770 -15.676 12.966 1.00 89.94 354 GLU A CA 1
ATOM 2822 C C . GLU A 1 354 ? 6.429 -14.754 14.137 1.00 89.94 354 GLU A C 1
ATOM 2824 O O . GLU A 1 354 ? 6.141 -15.241 15.228 1.00 89.94 354 GLU A O 1
ATOM 2829 N N . GLY A 1 355 ? 6.342 -13.447 13.892 1.00 90.19 355 GLY A N 1
ATOM 2830 C CA . GLY A 1 355 ? 5.887 -12.437 14.838 1.00 90.19 355 GLY A CA 1
ATOM 2831 C C . GLY A 1 355 ? 4.472 -12.711 15.338 1.00 90.19 355 GLY A C 1
ATOM 2832 O O . GLY A 1 355 ? 4.237 -12.717 16.546 1.00 90.19 355 GLY A O 1
ATOM 2833 N N . VAL A 1 356 ? 3.545 -13.055 14.437 1.00 91.31 356 VAL A N 1
ATOM 2834 C CA . VAL A 1 356 ? 2.168 -13.404 14.826 1.00 91.31 356 VAL A CA 1
ATOM 2835 C C . VAL A 1 356 ? 2.115 -14.690 15.661 1.00 91.31 356 VAL A C 1
ATOM 2837 O O . VAL A 1 356 ? 1.375 -14.757 16.646 1.00 91.31 356 VAL A O 1
ATOM 2840 N N . ILE A 1 357 ? 2.903 -15.711 15.306 1.00 89.88 357 ILE A N 1
ATOM 2841 C CA . ILE A 1 357 ? 3.007 -16.946 16.102 1.00 89.88 357 ILE A CA 1
ATOM 2842 C C . ILE A 1 357 ? 3.610 -16.641 17.477 1.00 89.88 357 ILE A C 1
ATOM 2844 O O . ILE A 1 357 ? 3.065 -17.084 18.488 1.00 89.88 357 ILE A O 1
ATOM 2848 N N . ASN A 1 358 ? 4.680 -15.847 17.532 1.00 91.06 358 ASN A N 1
ATOM 2849 C CA . ASN A 1 358 ? 5.317 -15.429 18.775 1.00 91.06 358 ASN A CA 1
ATOM 2850 C C . ASN A 1 358 ? 4.317 -14.690 19.678 1.00 91.06 358 ASN A C 1
ATOM 2852 O O . ASN A 1 358 ? 4.133 -15.075 20.831 1.00 91.06 358 ASN A O 1
ATOM 2856 N N . ALA A 1 359 ? 3.567 -13.729 19.133 1.00 90.06 359 ALA A N 1
ATOM 2857 C CA . ALA A 1 359 ? 2.523 -13.012 19.861 1.00 90.06 359 ALA A CA 1
ATOM 2858 C C . ALA A 1 359 ? 1.440 -13.949 20.434 1.00 90.06 359 ALA A C 1
ATOM 2860 O O . ALA A 1 359 ? 1.014 -13.778 21.573 1.00 90.06 359 ALA A O 1
ATOM 2861 N N . LEU A 1 360 ? 1.030 -14.990 19.694 1.00 88.25 360 LEU A N 1
ATOM 2862 C CA . LEU A 1 360 ? 0.099 -16.017 20.193 1.00 88.25 360 LEU A CA 1
ATOM 2863 C C . LEU A 1 360 ? 0.686 -16.881 21.319 1.00 88.25 360 LEU A C 1
ATOM 2865 O O . LEU A 1 360 ? -0.071 -17.422 22.134 1.00 88.25 360 LEU A O 1
ATOM 2869 N N . THR A 1 361 ? 2.008 -17.054 21.356 1.00 88.38 361 THR A N 1
ATOM 2870 C CA . THR A 1 361 ? 2.677 -17.843 22.400 1.00 88.38 361 THR A CA 1
ATOM 2871 C C . THR A 1 361 ? 2.822 -17.085 23.716 1.00 88.38 361 THR A C 1
ATOM 2873 O O . THR A 1 361 ? 2.911 -17.723 24.766 1.00 88.38 361 THR A O 1
ATOM 2876 N N . GLN A 1 362 ? 2.759 -15.751 23.686 1.00 86.75 362 GLN A N 1
ATOM 2877 C CA . GLN A 1 362 ? 2.838 -14.933 24.889 1.00 86.75 362 GLN A CA 1
ATOM 2878 C C . GLN A 1 362 ? 1.589 -15.122 25.760 1.00 86.75 362 GLN A C 1
ATOM 2880 O O . GLN A 1 362 ? 0.447 -14.921 25.338 1.00 86.75 362 GLN A O 1
ATOM 2885 N N . LEU A 1 363 ? 1.814 -15.564 26.996 1.00 90.06 363 LEU A N 1
ATOM 2886 C CA . LEU A 1 363 ? 0.799 -15.667 28.037 1.00 90.06 363 LEU A CA 1
ATOM 2887 C C . LEU A 1 363 ? 1.478 -15.462 29.391 1.00 90.06 363 LEU A C 1
ATOM 2889 O O . LEU A 1 363 ? 2.368 -16.222 29.767 1.00 90.06 363 LEU A O 1
ATOM 2893 N N . HIS A 1 364 ? 1.041 -14.448 30.126 1.00 92.56 364 HIS A N 1
ATOM 2894 C CA . HIS A 1 364 ? 1.569 -14.098 31.434 1.00 92.56 364 HIS A CA 1
ATOM 2895 C C . HIS A 1 364 ? 0.649 -14.629 32.551 1.00 92.56 364 HIS A C 1
ATOM 2897 O O . HIS A 1 364 ? -0.575 -14.529 32.439 1.00 92.56 364 HIS A O 1
ATOM 2903 N N . PRO A 1 365 ? 1.190 -15.163 33.663 1.00 91.75 365 PRO A N 1
ATOM 2904 C CA . PRO A 1 365 ? 0.386 -15.748 34.745 1.00 91.75 365 PRO A CA 1
ATOM 2905 C C . PRO A 1 365 ? -0.405 -14.727 35.581 1.00 91.75 365 PRO A C 1
ATOM 2907 O O . PRO A 1 365 ? -1.234 -15.121 36.401 1.00 91.75 365 PRO A O 1
ATOM 2910 N N . ALA A 1 366 ? -0.157 -13.429 35.399 1.00 93.38 366 ALA A N 1
ATOM 2911 C CA . ALA A 1 366 ? -0.838 -12.367 36.139 1.00 93.38 366 ALA A CA 1
ATOM 2912 C C . ALA A 1 366 ? -2.358 -12.386 35.927 1.00 93.38 366 ALA A C 1
ATOM 2914 O O . ALA A 1 366 ? -2.853 -12.873 34.913 1.00 93.38 366 ALA A O 1
ATOM 2915 N N . LEU A 1 367 ? -3.103 -11.832 36.889 1.00 92.12 367 LEU A N 1
ATOM 2916 C CA . LEU A 1 367 ? -4.568 -11.783 36.842 1.00 92.12 367 LEU A CA 1
ATOM 2917 C C . LEU A 1 367 ? -5.102 -10.661 35.947 1.00 92.12 367 LEU A C 1
ATOM 2919 O O . LEU A 1 367 ? -6.124 -10.857 35.289 1.00 92.12 367 LEU A O 1
ATOM 2923 N N . HIS A 1 368 ? -4.442 -9.500 35.940 1.00 94.25 368 HIS A N 1
ATOM 2924 C CA . HIS A 1 368 ? -4.831 -8.358 35.118 1.00 94.25 368 HIS A CA 1
ATOM 2925 C C . HIS A 1 368 ? -3.656 -7.446 34.741 1.00 94.25 368 HIS A C 1
ATOM 2927 O O . HIS A 1 368 ? -2.712 -7.339 35.524 1.00 94.25 368 HIS A O 1
ATOM 2933 N N . PRO A 1 369 ? -3.725 -6.743 33.592 1.00 95.62 369 PRO A N 1
ATOM 2934 C CA . PRO A 1 369 ? -2.615 -5.938 33.088 1.00 95.62 369 PRO A CA 1
ATOM 2935 C C . PRO A 1 369 ? -2.660 -4.464 33.518 1.00 95.62 369 PRO A C 1
ATOM 2937 O O . PRO A 1 369 ? -2.242 -3.573 32.785 1.00 95.62 369 PRO A O 1
ATOM 2940 N N . GLY A 1 370 ? -3.214 -4.176 34.699 1.00 95.00 370 GLY A N 1
ATOM 2941 C CA . GLY A 1 370 ? -3.550 -2.803 35.115 1.00 95.00 370 GLY A CA 1
ATOM 2942 C C . GLY A 1 370 ? -2.341 -1.861 35.152 1.00 95.00 370 GLY A C 1
ATOM 2943 O O . GLY A 1 370 ? -2.377 -0.778 34.569 1.00 95.00 370 GLY A O 1
ATOM 2944 N N . LYS A 1 371 ? -1.238 -2.299 35.772 1.00 95.19 371 LYS A N 1
ATOM 2945 C CA . LYS A 1 371 ? -0.002 -1.507 35.868 1.00 95.19 371 LYS A CA 1
ATOM 2946 C C . LYS A 1 371 ? 0.739 -1.400 34.547 1.00 95.19 371 LYS A C 1
ATOM 2948 O O . LYS A 1 371 ? 1.211 -0.315 34.220 1.00 95.19 371 LYS A O 1
ATOM 2953 N N . ALA A 1 372 ? 0.795 -2.486 33.780 1.00 96.31 372 ALA A N 1
ATOM 2954 C CA . ALA A 1 372 ? 1.338 -2.468 32.427 1.00 96.31 372 ALA A CA 1
ATOM 2955 C C . ALA A 1 372 ? 0.607 -1.452 31.533 1.00 96.31 372 ALA A C 1
ATOM 2957 O O . ALA A 1 372 ? 1.259 -0.675 30.843 1.00 96.31 372 ALA A O 1
ATOM 2958 N N . LEU A 1 373 ? -0.729 -1.402 31.601 1.00 96.62 373 LEU A N 1
ATOM 2959 C CA . LEU A 1 373 ? -1.546 -0.437 30.864 1.00 96.62 373 LEU A CA 1
ATOM 2960 C C . LEU A 1 373 ? -1.239 1.013 31.272 1.00 96.62 373 LEU A C 1
ATOM 2962 O O . LEU A 1 373 ? -1.043 1.866 30.409 1.00 96.62 373 LEU A O 1
ATOM 2966 N N . GLU A 1 374 ? -1.182 1.288 32.580 1.00 95.25 374 GLU A N 1
ATOM 2967 C CA . GLU A 1 374 ? -0.851 2.617 33.116 1.00 95.25 374 GLU A CA 1
ATOM 2968 C C . GLU A 1 374 ? 0.533 3.085 32.628 1.00 95.25 374 GLU A C 1
ATOM 2970 O O . GLU A 1 374 ? 0.682 4.214 32.154 1.00 95.25 374 GLU A O 1
ATOM 2975 N N . ASN A 1 375 ? 1.530 2.198 32.689 1.00 95.06 375 ASN A N 1
ATOM 2976 C CA . ASN A 1 375 ? 2.893 2.479 32.238 1.00 95.06 375 ASN A CA 1
ATOM 2977 C C . ASN A 1 375 ? 2.964 2.693 30.719 1.00 95.06 375 ASN A C 1
ATOM 2979 O O . ASN A 1 375 ? 3.533 3.693 30.286 1.00 95.06 375 ASN A O 1
ATOM 2983 N N . ALA A 1 376 ? 2.335 1.821 29.925 1.00 95.06 376 ALA A N 1
ATOM 2984 C CA . ALA A 1 376 ? 2.335 1.908 28.465 1.00 95.06 376 ALA A CA 1
ATOM 2985 C C . ALA A 1 376 ? 1.714 3.221 27.973 1.00 95.06 376 ALA A C 1
ATOM 2987 O O . ALA A 1 376 ? 2.320 3.924 27.170 1.00 95.06 376 ALA A O 1
ATOM 2988 N N . VAL A 1 377 ? 0.542 3.604 28.493 1.00 93.50 377 VAL A N 1
ATOM 2989 C CA . VAL A 1 377 ? -0.103 4.869 28.105 1.00 93.50 377 VAL A CA 1
ATOM 2990 C C . VAL A 1 377 ? 0.767 6.063 28.495 1.00 93.50 377 VAL A C 1
ATOM 2992 O O . VAL A 1 377 ? 0.915 6.989 27.703 1.00 93.50 377 VAL A O 1
ATOM 2995 N N . ARG A 1 378 ? 1.376 6.055 29.687 1.00 90.88 378 ARG A N 1
ATOM 2996 C CA . ARG A 1 378 ? 2.231 7.162 30.145 1.00 90.88 378 ARG A CA 1
ATOM 2997 C C . ARG A 1 378 ? 3.498 7.316 29.302 1.00 90.88 378 ARG A C 1
ATOM 2999 O O . ARG A 1 378 ? 3.882 8.440 29.002 1.00 90.88 378 ARG A O 1
ATOM 3006 N N . GLU A 1 379 ? 4.156 6.214 28.964 1.00 92.25 379 GLU A N 1
ATOM 3007 C CA . GLU A 1 379 ? 5.462 6.218 28.293 1.00 92.25 379 GLU A CA 1
ATOM 3008 C C . GLU A 1 379 ? 5.352 6.373 26.775 1.00 92.25 379 GLU A C 1
ATOM 3010 O O . GLU A 1 379 ? 6.201 7.017 26.164 1.00 92.25 379 GLU A O 1
ATOM 3015 N N . LEU A 1 380 ? 4.290 5.835 26.169 1.00 89.94 380 LEU A N 1
ATOM 3016 C CA . LEU A 1 380 ? 4.077 5.883 24.721 1.00 89.94 380 LEU A CA 1
ATOM 3017 C C . LEU A 1 380 ? 3.310 7.131 24.255 1.00 89.94 380 LEU A C 1
ATOM 3019 O O . LEU A 1 380 ? 3.175 7.347 23.053 1.00 89.94 380 LEU A O 1
ATOM 3023 N N . SER A 1 381 ? 2.841 7.974 25.180 1.00 80.88 381 SER A N 1
ATOM 3024 C CA . SER A 1 381 ? 2.257 9.288 24.873 1.00 80.88 381 SER A CA 1
ATOM 3025 C C . SER A 1 381 ? 3.351 10.313 24.524 1.00 80.88 381 SER A C 1
ATOM 3027 O O . SER A 1 381 ? 3.598 11.256 25.277 1.00 80.88 381 SER A O 1
ATOM 3029 N N . SER A 1 382 ? 4.052 10.131 23.403 1.00 65.44 382 SER A N 1
ATOM 3030 C CA . SER A 1 382 ? 4.902 11.176 22.804 1.00 65.44 382 SER A CA 1
ATOM 3031 C C . SER A 1 382 ? 4.041 12.190 22.038 1.00 65.44 382 SER A C 1
ATOM 3033 O O . SER A 1 382 ? 2.947 11.838 21.624 1.00 65.44 382 SER A O 1
ATOM 3035 N N . GLY A 1 383 ? 4.514 13.428 21.836 1.00 57.97 383 GLY A N 1
ATOM 3036 C CA . GLY A 1 383 ? 3.739 14.595 21.356 1.00 57.97 383 GLY A CA 1
ATOM 3037 C C . GLY A 1 383 ? 3.033 14.529 19.985 1.00 57.97 383 GLY A C 1
ATOM 3038 O O . GLY A 1 383 ? 2.592 15.570 19.508 1.00 57.97 383 GLY A O 1
ATOM 3039 N N . GLU A 1 384 ? 2.917 13.357 19.362 1.00 60.72 384 GLU A N 1
ATOM 3040 C CA . GLU A 1 384 ? 2.024 13.090 18.228 1.00 60.72 384 GLU A CA 1
ATOM 3041 C C . GLU A 1 384 ? 0.618 12.715 18.732 1.00 60.72 384 GLU A C 1
ATOM 3043 O O . GLU A 1 384 ? 0.468 12.144 19.818 1.00 60.72 384 GLU A O 1
ATOM 3048 N N . GLU A 1 385 ? -0.429 12.989 17.944 1.00 73.75 385 GLU A N 1
ATOM 3049 C CA . GLU A 1 385 ? -1.774 12.488 18.249 1.00 73.75 385 GLU A CA 1
ATOM 3050 C C . GLU A 1 385 ? -1.782 10.951 18.183 1.00 73.75 385 GLU A C 1
ATOM 3052 O O . GLU A 1 385 ? -1.797 10.336 17.115 1.00 73.75 385 GLU A O 1
ATOM 3057 N N . THR A 1 386 ? -1.710 10.334 19.364 1.00 85.50 386 THR A N 1
ATOM 3058 C CA . THR A 1 386 ? -1.633 8.884 19.536 1.00 85.50 386 THR A CA 1
ATOM 3059 C C . THR A 1 386 ? -3.004 8.333 19.910 1.00 85.50 386 THR A C 1
ATOM 3061 O O . THR A 1 386 ? -3.571 8.698 20.942 1.00 85.50 386 THR A O 1
ATOM 3064 N N . GLU A 1 387 ? -3.528 7.425 19.091 1.00 88.50 387 GLU A N 1
ATOM 3065 C CA . GLU A 1 387 ? -4.776 6.712 19.362 1.00 88.50 387 GLU A CA 1
ATOM 3066 C C . GLU A 1 387 ? -4.470 5.376 20.047 1.00 88.50 387 GLU A C 1
ATOM 3068 O O . GLU A 1 387 ? -3.869 4.475 19.453 1.00 88.50 387 GLU A O 1
ATOM 3073 N N . PHE A 1 388 ? -4.903 5.221 21.299 1.00 92.75 388 PHE A N 1
ATOM 3074 C CA . PHE A 1 388 ? -4.739 3.971 22.039 1.00 92.75 388 PHE A CA 1
ATOM 3075 C C . PHE A 1 388 ? -5.953 3.059 21.854 1.00 92.75 388 PHE A C 1
ATOM 3077 O O . PHE A 1 388 ? -7.095 3.456 22.110 1.00 92.75 388 PHE A O 1
ATOM 3084 N N . ILE A 1 389 ? -5.694 1.810 21.466 1.00 94.00 389 ILE A N 1
ATOM 3085 C CA . ILE A 1 389 ? -6.707 0.768 21.290 1.00 94.00 389 ILE A CA 1
ATOM 3086 C C . ILE A 1 389 ? -6.405 -0.376 22.256 1.00 94.00 389 ILE A C 1
ATOM 3088 O O . ILE A 1 389 ? -5.406 -1.076 22.106 1.00 94.00 389 ILE A O 1
ATOM 3092 N N . LEU A 1 390 ? -7.277 -0.584 23.240 1.00 96.56 390 LEU A N 1
ATOM 3093 C CA . LEU A 1 390 ? -7.167 -1.681 24.200 1.00 96.56 390 LEU A CA 1
ATOM 3094 C C . LEU A 1 390 ? -7.879 -2.935 23.677 1.00 96.56 390 LEU A C 1
ATOM 3096 O O . LEU A 1 390 ? -9.044 -2.869 23.297 1.00 96.56 390 LEU A O 1
ATOM 3100 N N . VAL A 1 391 ? -7.222 -4.091 23.731 1.00 96.19 391 VAL A N 1
ATOM 3101 C CA . VAL A 1 391 ? -7.814 -5.397 23.417 1.00 96.19 391 VAL A CA 1
ATOM 3102 C C . VAL A 1 391 ? -7.709 -6.304 24.641 1.00 96.19 391 VAL A C 1
ATOM 3104 O O . VAL A 1 391 ? -6.609 -6.637 25.074 1.00 96.19 391 VAL A O 1
ATOM 3107 N N . THR A 1 392 ? -8.842 -6.694 25.224 1.00 95.88 392 THR A N 1
ATOM 3108 C CA . THR A 1 392 ? -8.886 -7.487 26.470 1.00 95.88 392 THR A CA 1
ATOM 3109 C C . THR A 1 392 ? -10.139 -8.371 26.536 1.00 95.88 392 THR A C 1
ATOM 3111 O O . THR A 1 392 ? -10.942 -8.415 25.605 1.00 95.88 392 THR A O 1
ATOM 3114 N N . GLU A 1 393 ? -10.308 -9.116 27.622 1.00 94.38 393 GLU A N 1
ATOM 3115 C CA . GLU A 1 393 ? -11.481 -9.950 27.882 1.00 94.38 393 GLU A CA 1
ATOM 3116 C C . GLU A 1 393 ? -12.600 -9.127 28.561 1.00 94.38 393 GLU A C 1
ATOM 3118 O O . GLU A 1 393 ? -12.330 -8.212 29.341 1.00 94.38 393 GLU A O 1
ATOM 3123 N N . ASP A 1 394 ? -13.875 -9.397 28.250 1.00 91.69 394 ASP A N 1
ATOM 3124 C CA . ASP A 1 394 ? -15.002 -8.548 28.701 1.00 91.69 394 ASP A CA 1
ATOM 3125 C C . ASP A 1 394 ? -15.151 -8.469 30.230 1.00 91.69 394 ASP A C 1
ATOM 3127 O O . ASP A 1 394 ? -15.495 -7.418 30.784 1.00 91.69 394 ASP A O 1
ATOM 3131 N N . ARG A 1 395 ? -14.866 -9.557 30.951 1.00 91.31 395 ARG A N 1
ATOM 3132 C CA . ARG A 1 395 ? -14.903 -9.575 32.419 1.00 91.31 395 ARG A CA 1
ATOM 3133 C C . ARG A 1 395 ? -13.716 -8.841 33.026 1.00 91.31 395 ARG A C 1
ATOM 3135 O O . ARG A 1 395 ? -13.827 -8.417 34.177 1.00 91.31 395 ARG A O 1
ATOM 3142 N N . GLN A 1 396 ? -12.631 -8.628 32.285 1.00 91.25 396 GLN A N 1
ATOM 3143 C CA . GLN A 1 396 ? -11.486 -7.866 32.768 1.00 91.25 396 GLN A CA 1
ATOM 3144 C C . GLN A 1 396 ? -11.869 -6.422 33.091 1.00 91.25 396 GLN A C 1
ATOM 3146 O O . GLN A 1 396 ? -11.540 -5.934 34.171 1.00 91.25 396 GLN A O 1
ATOM 3151 N N . LEU A 1 397 ? -12.682 -5.773 32.248 1.00 89.00 397 LEU A N 1
ATOM 3152 C CA . LEU A 1 397 ? -13.218 -4.431 32.528 1.00 89.00 397 LEU A CA 1
ATOM 3153 C C . LEU A 1 397 ? -14.123 -4.379 33.771 1.00 89.00 397 LEU A C 1
ATOM 3155 O O . LEU A 1 397 ? -14.354 -3.302 34.314 1.00 89.00 397 LEU A O 1
ATOM 3159 N N . LYS A 1 398 ? -14.619 -5.527 34.246 1.00 89.12 398 LYS A N 1
ATOM 3160 C CA . LYS A 1 398 ? -15.432 -5.652 35.467 1.00 89.12 398 LYS A CA 1
ATOM 3161 C C . LYS A 1 398 ? -14.593 -6.045 36.691 1.00 89.12 398 LYS A C 1
ATOM 3163 O O . LYS A 1 398 ? -15.102 -6.027 37.811 1.00 89.12 398 LYS A O 1
ATOM 3168 N N . HIS A 1 399 ? -13.321 -6.406 36.510 1.00 92.38 399 HIS A N 1
ATOM 3169 C CA . HIS A 1 399 ? -12.426 -6.772 37.602 1.00 92.38 399 HIS A CA 1
ATOM 3170 C C . HIS A 1 399 ? -11.982 -5.519 38.366 1.00 92.38 399 HIS A C 1
ATOM 3172 O O . HIS A 1 399 ? -11.324 -4.648 37.802 1.00 92.38 399 HIS A O 1
ATOM 3178 N N . ALA A 1 400 ? -12.288 -5.442 39.665 1.00 91.56 400 ALA A N 1
ATOM 3179 C CA . ALA A 1 400 ? -12.047 -4.242 40.474 1.00 91.56 400 ALA A CA 1
ATOM 3180 C C . ALA A 1 400 ? -10.586 -3.753 40.427 1.00 91.56 400 ALA A C 1
ATOM 3182 O O . ALA A 1 400 ? -10.343 -2.558 40.274 1.00 91.56 400 ALA A O 1
ATOM 3183 N N . GLY A 1 401 ? -9.618 -4.677 40.492 1.00 90.94 401 GLY A N 1
ATOM 3184 C CA . GLY A 1 401 ? -8.193 -4.338 40.424 1.00 90.94 401 GLY A CA 1
ATOM 3185 C C . GLY A 1 401 ? -7.763 -3.787 39.063 1.00 90.94 401 GLY A C 1
ATOM 3186 O O . GLY A 1 401 ? -6.966 -2.858 39.005 1.00 90.94 401 GLY A O 1
ATOM 3187 N N . PHE A 1 402 ? -8.336 -4.297 37.968 1.00 94.81 402 PHE A N 1
ATOM 3188 C CA . PHE A 1 402 ? -8.031 -3.782 36.632 1.00 94.81 402 PHE A CA 1
ATOM 3189 C C . PHE A 1 402 ? -8.709 -2.438 36.403 1.00 94.81 402 PHE A C 1
ATOM 3191 O O . PHE A 1 402 ? -8.075 -1.493 35.946 1.00 94.81 402 PHE A O 1
ATOM 3198 N N . TYR A 1 403 ? -9.990 -2.344 36.769 1.00 92.62 403 TYR A N 1
ATOM 3199 C CA . TYR A 1 403 ? -10.788 -1.144 36.572 1.00 92.62 403 TYR A CA 1
ATOM 3200 C C . TYR A 1 403 ? -10.213 0.060 37.325 1.00 92.62 403 TYR A C 1
ATOM 3202 O O . TYR A 1 403 ? -10.249 1.167 36.801 1.00 92.62 403 TYR A O 1
ATOM 3210 N N . ALA A 1 404 ? -9.630 -0.143 38.513 1.00 93.94 404 ALA A N 1
ATOM 3211 C CA . ALA A 1 404 ? -8.971 0.923 39.267 1.00 93.94 404 ALA A CA 1
ATOM 3212 C C . ALA A 1 404 ? -7.783 1.550 38.513 1.00 93.94 404 ALA A C 1
ATOM 3214 O O . ALA A 1 404 ? -7.624 2.770 38.534 1.00 93.94 404 ALA A O 1
ATOM 3215 N N . ASP A 1 405 ? -6.964 0.742 37.835 1.00 94.50 405 ASP A N 1
ATOM 3216 C CA . ASP A 1 405 ? -5.852 1.248 37.023 1.00 94.50 405 ASP A CA 1
ATOM 3217 C C . ASP A 1 405 ? -6.341 1.768 35.659 1.00 94.50 405 ASP A C 1
ATOM 3219 O O . ASP A 1 405 ? -5.952 2.860 35.247 1.00 94.50 405 ASP A O 1
ATOM 3223 N N . PHE A 1 406 ? -7.274 1.065 35.004 1.00 94.38 406 PHE A N 1
ATOM 3224 C CA . PHE A 1 406 ? -7.917 1.510 33.761 1.00 94.38 406 PHE A CA 1
ATOM 3225 C C . PHE A 1 406 ? -8.584 2.882 33.922 1.00 94.38 406 PHE A C 1
ATOM 3227 O O . PHE A 1 406 ? -8.438 3.744 33.061 1.00 94.38 406 PHE A O 1
ATOM 3234 N N . PHE A 1 407 ? -9.268 3.134 35.043 1.00 92.75 407 PHE A N 1
ATOM 3235 C CA . PHE A 1 407 ? -9.959 4.398 35.305 1.00 92.75 407 PHE A CA 1
ATOM 3236 C C . PHE A 1 407 ? -9.023 5.614 35.292 1.00 92.75 407 PHE A C 1
ATOM 3238 O O . PHE A 1 407 ? -9.463 6.702 34.933 1.00 92.75 407 PHE A O 1
ATOM 3245 N N . LYS A 1 408 ? -7.740 5.442 35.632 1.00 93.56 408 LYS A N 1
ATOM 3246 C CA . LYS A 1 408 ? -6.748 6.530 35.599 1.00 93.56 408 LYS A CA 1
ATOM 3247 C C . LYS A 1 408 ? -6.368 6.946 34.181 1.00 93.56 408 LYS A C 1
ATOM 3249 O O . LYS A 1 408 ? -5.971 8.085 33.969 1.00 93.56 408 LYS A O 1
ATOM 3254 N N . VAL A 1 409 ? -6.461 6.021 33.225 1.00 93.06 409 VAL A N 1
ATOM 3255 C CA . VAL A 1 409 ? -6.022 6.223 31.836 1.00 93.06 409 VAL A CA 1
ATOM 3256 C C . VAL A 1 409 ? -7.163 6.187 30.822 1.00 93.06 409 VAL A C 1
ATOM 3258 O O . VAL A 1 409 ? -6.939 6.494 29.657 1.00 93.06 409 VAL A O 1
ATOM 3261 N N . LYS A 1 410 ? -8.395 5.866 31.238 1.00 91.44 410 LYS A N 1
ATOM 3262 C CA . LYS A 1 410 ? -9.563 5.698 30.352 1.00 91.44 410 LYS A CA 1
ATOM 3263 C C . LYS A 1 410 ? -9.863 6.908 29.462 1.00 91.44 410 LYS A C 1
ATOM 3265 O O . LYS A 1 410 ? -10.496 6.747 28.430 1.00 91.44 410 LYS A O 1
ATOM 3270 N N . GLU A 1 411 ? -9.454 8.111 29.866 1.00 89.56 411 GLU A N 1
ATOM 3271 C CA . GLU A 1 411 ? -9.627 9.340 29.078 1.00 89.56 411 GLU A CA 1
ATOM 3272 C C . GLU A 1 411 ? -8.652 9.425 27.896 1.00 89.56 411 GLU A C 1
ATOM 3274 O O . GLU A 1 411 ? -8.923 10.133 26.932 1.00 89.56 411 GLU A O 1
ATOM 3279 N N . ARG A 1 412 ? -7.532 8.695 27.965 1.00 90.44 412 ARG A N 1
ATOM 3280 C CA . ARG A 1 412 ? -6.526 8.575 26.900 1.00 90.44 412 ARG A CA 1
ATOM 3281 C C . ARG A 1 412 ? -6.779 7.390 25.973 1.00 90.44 412 ARG A C 1
ATOM 3283 O O . ARG A 1 412 ? -6.239 7.360 24.875 1.00 90.44 412 ARG A O 1
ATOM 3290 N N . ILE A 1 413 ? -7.576 6.416 26.405 1.00 92.44 413 ILE A N 1
ATOM 3291 C CA . ILE A 1 413 ? -7.984 5.293 25.562 1.00 92.44 413 ILE A CA 1
ATOM 3292 C C . ILE A 1 413 ? -9.001 5.801 24.543 1.00 92.44 413 ILE A C 1
ATOM 3294 O O . ILE A 1 413 ? -10.009 6.385 24.927 1.00 92.44 413 ILE A O 1
ATOM 3298 N N . SER A 1 414 ? -8.735 5.578 23.256 1.00 91.69 414 SER A N 1
ATOM 3299 C CA . SER A 1 414 ? -9.627 5.967 22.158 1.00 91.69 414 SER A CA 1
ATOM 3300 C C . SER A 1 414 ? -10.649 4.871 21.872 1.00 91.69 414 SER A C 1
ATOM 3302 O O . SER A 1 414 ? -11.828 5.150 21.667 1.00 91.69 414 SER A O 1
ATOM 3304 N N . PHE A 1 415 ? -10.215 3.608 21.909 1.00 93.19 415 PHE A N 1
ATOM 3305 C CA . PHE A 1 415 ? -11.078 2.460 21.650 1.00 93.19 415 PHE A CA 1
ATOM 3306 C C . PHE A 1 415 ? -10.770 1.288 22.578 1.00 93.19 415 PHE A C 1
ATOM 3308 O O . PHE A 1 415 ? -9.626 1.083 22.986 1.00 93.19 415 PHE A O 1
ATOM 3315 N N . ALA A 1 416 ? -11.784 0.471 22.854 1.00 94.88 416 ALA A N 1
ATOM 3316 C CA . ALA A 1 416 ? -11.603 -0.836 23.467 1.00 94.88 416 ALA A CA 1
ATOM 3317 C C . ALA A 1 416 ? -12.365 -1.909 22.685 1.00 94.88 416 ALA A C 1
ATOM 3319 O O . ALA A 1 416 ? -13.542 -1.741 22.358 1.00 94.88 416 ALA A O 1
ATOM 3320 N N . LEU A 1 417 ? -11.691 -3.022 22.411 1.00 95.38 417 LEU A N 1
ATOM 3321 C CA . LEU A 1 417 ? -12.285 -4.242 21.891 1.00 95.38 417 LEU A CA 1
ATOM 3322 C C . LEU A 1 417 ? -12.254 -5.300 22.993 1.00 95.38 417 LEU A C 1
ATOM 3324 O O . LEU A 1 417 ? -11.179 -5.720 23.427 1.00 95.38 417 LEU A O 1
ATOM 3328 N N . THR A 1 418 ? -13.430 -5.726 23.445 1.00 95.00 418 THR A N 1
ATOM 3329 C CA . THR A 1 418 ? -13.558 -6.834 24.389 1.00 95.00 418 THR A CA 1
ATOM 3330 C C . THR A 1 418 ? -14.039 -8.097 23.713 1.00 95.00 418 THR A C 1
ATOM 3332 O O . THR A 1 418 ? -14.797 -8.055 22.743 1.00 95.00 418 THR A O 1
ATOM 3335 N N . VAL A 1 419 ? -13.581 -9.228 24.243 1.00 92.44 419 VAL A N 1
ATOM 3336 C CA . VAL A 1 419 ? -13.948 -10.559 23.764 1.00 92.44 419 VAL A CA 1
ATOM 3337 C C . VAL A 1 419 ? -14.322 -11.445 24.946 1.00 92.44 419 VAL A C 1
ATOM 3339 O O . VAL A 1 419 ? -13.646 -11.414 25.970 1.00 92.44 419 VAL A O 1
ATOM 3342 N N . ASP A 1 420 ? -15.365 -12.256 24.808 1.00 90.50 420 ASP A N 1
ATOM 3343 C CA . ASP A 1 420 ? -15.683 -13.339 25.741 1.00 90.50 420 ASP A CA 1
ATOM 3344 C C . ASP A 1 420 ? -15.290 -14.708 25.154 1.00 90.50 420 ASP A C 1
ATOM 3346 O O . ASP A 1 420 ? -15.070 -14.889 23.954 1.00 90.50 420 ASP A O 1
ATOM 3350 N N . ARG A 1 421 ? -15.216 -15.717 26.015 1.00 87.75 421 ARG A N 1
ATOM 3351 C CA . ARG A 1 421 ? -14.887 -17.107 25.682 1.00 87.75 421 ARG A CA 1
ATOM 3352 C C . ARG A 1 421 ? -15.876 -17.746 24.711 1.00 87.75 421 ARG A C 1
ATOM 3354 O O . ARG A 1 421 ? -15.480 -18.652 23.984 1.00 87.75 421 ARG A O 1
ATOM 3361 N N . ASP A 1 422 ? -17.108 -17.250 24.676 1.00 87.50 422 ASP A N 1
ATOM 3362 C CA . ASP A 1 422 ? -18.164 -17.714 23.771 1.00 87.50 422 ASP A CA 1
ATOM 3363 C C . ASP A 1 422 ? -18.083 -17.078 22.367 1.00 87.50 422 ASP A C 1
ATOM 3365 O O . ASP A 1 422 ? -18.938 -17.342 21.519 1.00 87.50 422 ASP A O 1
ATOM 3369 N N . GLY A 1 423 ? -17.063 -16.248 22.104 1.00 84.62 423 GLY A N 1
ATOM 3370 C CA . GLY A 1 423 ? -16.867 -15.575 20.816 1.00 84.62 423 GLY A CA 1
ATOM 3371 C C . GLY A 1 423 ? -17.702 -14.304 20.641 1.00 84.62 423 GLY A C 1
ATOM 3372 O O . GLY A 1 423 ? -17.804 -13.793 19.524 1.00 84.62 423 GLY A O 1
ATOM 3373 N N . ASP A 1 424 ? -18.302 -13.799 21.722 1.00 91.31 424 ASP A N 1
ATOM 3374 C CA . ASP A 1 424 ? -18.954 -12.491 21.756 1.00 91.31 424 ASP A CA 1
ATOM 3375 C C . ASP A 1 424 ? -17.888 -11.387 21.779 1.00 91.31 424 ASP A C 1
ATOM 3377 O O . ASP A 1 424 ? -16.965 -11.407 22.593 1.00 91.31 424 ASP A O 1
ATOM 3381 N N . ILE A 1 425 ? -18.008 -10.433 20.862 1.00 92.94 425 ILE A N 1
ATOM 3382 C CA . ILE A 1 425 ? -17.091 -9.311 20.676 1.00 92.94 425 ILE A CA 1
ATOM 3383 C C . ILE A 1 425 ? -17.875 -8.017 20.814 1.00 92.94 425 ILE A C 1
ATOM 3385 O O . ILE A 1 425 ? -18.933 -7.853 20.200 1.00 92.94 425 ILE A O 1
ATOM 3389 N N . ARG A 1 426 ? -17.306 -7.064 21.547 1.00 93.75 426 ARG A N 1
ATOM 3390 C CA . ARG A 1 426 ? -17.813 -5.697 21.645 1.00 93.75 426 ARG A CA 1
ATOM 3391 C C . ARG A 1 426 ? -16.700 -4.717 21.313 1.00 93.75 426 ARG A C 1
ATOM 3393 O O . ARG A 1 426 ? -15.624 -4.768 21.898 1.00 93.75 426 ARG A O 1
ATOM 3400 N N . PHE A 1 427 ? -16.976 -3.803 20.393 1.00 94.25 427 PHE A N 1
ATOM 3401 C CA . PHE A 1 427 ? -16.082 -2.707 20.043 1.00 94.25 427 PHE A CA 1
ATOM 3402 C C . PHE A 1 427 ? -16.702 -1.382 20.482 1.00 94.25 427 PHE A C 1
ATOM 3404 O O . PHE A 1 427 ? -17.826 -1.060 20.088 1.00 94.25 427 PHE A O 1
ATOM 3411 N N . ALA A 1 428 ? -15.991 -0.626 21.314 1.00 92.81 428 ALA A N 1
ATOM 3412 C CA . ALA A 1 428 ? -16.463 0.629 21.884 1.00 92.81 428 ALA A CA 1
ATOM 3413 C C . ALA A 1 428 ? -15.457 1.764 21.670 1.00 92.81 428 ALA A C 1
ATOM 3415 O O . ALA A 1 428 ? -14.248 1.579 21.797 1.00 92.81 428 ALA A O 1
ATOM 3416 N N . GLU A 1 429 ? -15.987 2.947 21.385 1.00 92.56 429 GLU A N 1
ATOM 3417 C CA . GLU A 1 429 ? -15.273 4.221 21.337 1.00 92.56 429 GLU A CA 1
ATOM 3418 C C . GLU A 1 429 ? -15.317 4.881 22.715 1.00 92.56 429 GLU A C 1
ATOM 3420 O O . GLU A 1 429 ? -16.360 4.887 23.373 1.00 92.56 429 GLU A O 1
ATOM 3425 N N . TYR A 1 430 ? -14.202 5.457 23.147 1.00 89.75 430 TYR A N 1
ATOM 3426 C CA . TYR A 1 430 ? -14.090 6.202 24.392 1.00 89.75 430 TYR A CA 1
ATOM 3427 C C . TYR A 1 430 ? -13.881 7.685 24.087 1.00 89.75 430 TYR A C 1
ATOM 3429 O O . TYR A 1 430 ? -12.871 8.094 23.520 1.00 89.75 430 TYR A O 1
ATOM 3437 N N . ASN A 1 431 ? -14.843 8.506 24.505 1.00 84.94 431 ASN A N 1
ATOM 3438 C CA . ASN A 1 431 ? -14.778 9.961 24.395 1.00 84.94 431 ASN A CA 1
ATOM 3439 C C . ASN A 1 431 ? -14.781 10.564 25.797 1.00 84.94 431 ASN A C 1
ATOM 3441 O O . ASN A 1 431 ? -15.753 10.404 26.535 1.00 84.94 431 ASN A O 1
ATOM 3445 N N . ASN A 1 432 ? -13.681 11.217 26.187 1.00 81.12 432 ASN A N 1
ATOM 3446 C CA . ASN A 1 432 ? -13.469 11.733 27.547 1.00 81.12 432 ASN A CA 1
ATOM 3447 C C . ASN A 1 432 ? -13.783 10.679 28.629 1.00 81.12 432 ASN A C 1
ATOM 3449 O O . ASN A 1 432 ? -14.451 10.949 29.624 1.00 81.12 432 ASN A O 1
ATOM 3453 N N . GLY A 1 433 ? -13.371 9.428 28.391 1.00 81.50 433 GLY A N 1
ATOM 3454 C CA . GLY A 1 433 ? -13.596 8.313 29.312 1.00 81.50 433 GLY A CA 1
ATOM 3455 C C . GLY A 1 433 ? -15.025 7.750 29.345 1.00 81.50 433 GLY A C 1
ATOM 3456 O O . GLY A 1 433 ? -15.281 6.846 30.146 1.00 81.50 433 GLY A O 1
ATOM 3457 N N . HIS A 1 434 ? -15.944 8.243 28.507 1.00 85.81 434 HIS A N 1
ATOM 3458 C CA . HIS A 1 434 ? -17.278 7.671 28.318 1.00 85.81 434 HIS A CA 1
ATOM 3459 C C . HIS A 1 434 ? -17.286 6.696 27.143 1.00 85.81 434 HIS A C 1
ATOM 3461 O O . HIS A 1 434 ? -16.934 7.065 26.024 1.00 85.81 434 HIS A O 1
ATOM 3467 N N . ALA A 1 435 ? -17.721 5.463 27.400 1.00 90.12 435 ALA A N 1
ATOM 3468 C CA . ALA A 1 435 ? -17.797 4.415 26.393 1.00 90.12 435 ALA A CA 1
ATOM 3469 C C . ALA A 1 435 ? -19.094 4.513 25.576 1.00 90.12 435 ALA A C 1
ATOM 3471 O O . ALA A 1 435 ? -20.194 4.528 26.135 1.00 90.12 435 ALA A O 1
ATOM 3472 N N . LYS A 1 436 ? -18.965 4.501 24.252 1.00 91.06 436 LYS A N 1
ATOM 3473 C CA . LYS A 1 436 ? -20.049 4.337 23.285 1.00 91.06 436 LYS A CA 1
ATOM 3474 C C . LYS A 1 436 ? -19.789 3.065 22.489 1.00 91.06 436 LYS A C 1
ATOM 3476 O O . LYS A 1 436 ? -18.796 2.967 21.775 1.00 91.06 436 LYS A O 1
ATOM 3481 N N . VAL A 1 437 ? -20.682 2.086 22.598 1.00 92.38 437 VAL A N 1
ATOM 3482 C CA . VAL A 1 437 ? -20.575 0.850 21.814 1.00 92.38 437 VAL A CA 1
ATOM 3483 C C . VAL A 1 437 ? -20.801 1.175 20.338 1.00 92.38 437 VAL A C 1
ATOM 3485 O O . VAL A 1 437 ? -21.824 1.758 19.980 1.00 92.38 437 VAL A O 1
ATOM 3488 N N . LEU A 1 438 ? -19.828 0.825 19.500 1.00 88.94 438 LEU A N 1
ATOM 3489 C CA . LEU A 1 438 ? -19.892 0.997 18.051 1.00 88.94 438 LEU A CA 1
ATOM 3490 C C . LEU A 1 438 ? -20.433 -0.254 17.368 1.00 88.94 438 LEU A C 1
ATOM 3492 O O . LEU A 1 438 ? -21.237 -0.147 16.445 1.00 88.94 438 LEU A O 1
ATOM 3496 N N . ASN A 1 439 ? -19.981 -1.431 17.805 1.00 87.75 439 ASN A N 1
ATOM 3497 C CA . ASN A 1 439 ? -20.376 -2.693 17.198 1.00 87.75 439 ASN A CA 1
ATOM 3498 C C . ASN A 1 439 ? -20.377 -3.838 18.216 1.00 87.75 439 ASN A C 1
ATOM 3500 O O . ASN A 1 439 ? -19.547 -3.872 19.127 1.00 87.75 439 ASN A O 1
ATOM 3504 N N . GLU A 1 440 ? -21.283 -4.790 18.018 1.00 91.06 440 GLU A N 1
ATOM 3505 C CA . GLU A 1 440 ? -21.351 -6.054 18.749 1.00 91.06 440 GLU A CA 1
ATOM 3506 C C . GLU A 1 440 ? -21.544 -7.194 17.749 1.00 91.06 440 GLU A C 1
ATOM 3508 O O . GLU A 1 440 ? -22.353 -7.103 16.824 1.00 91.06 440 GLU A O 1
ATOM 3513 N N . ALA A 1 441 ? -20.792 -8.276 17.921 1.00 89.50 441 ALA A N 1
ATOM 3514 C CA . ALA A 1 441 ? -20.860 -9.438 17.045 1.00 89.50 441 ALA A CA 1
ATOM 3515 C C . ALA A 1 441 ? -20.586 -10.719 17.829 1.00 89.50 441 ALA A C 1
ATOM 3517 O O . ALA A 1 441 ? -19.756 -10.733 18.731 1.00 89.50 441 ALA A O 1
ATOM 3518 N N . LYS A 1 442 ? -21.237 -11.813 17.431 1.00 89.75 442 LYS A N 1
ATOM 3519 C CA . LYS A 1 442 ? -20.949 -13.159 17.929 1.00 89.75 442 LYS A CA 1
ATOM 3520 C C . LYS A 1 442 ? -20.372 -13.998 16.802 1.00 89.75 442 LYS A C 1
ATOM 3522 O O . LYS A 1 442 ? -20.999 -14.134 15.750 1.00 89.75 442 LYS A O 1
ATOM 3527 N N . LEU A 1 443 ? -19.180 -14.544 17.009 1.00 85.75 443 LEU A N 1
ATOM 3528 C CA . LEU A 1 443 ? -18.492 -15.368 16.019 1.00 85.75 443 LEU A CA 1
ATOM 3529 C C . LEU A 1 443 ? -18.453 -16.831 16.462 1.00 85.75 443 LEU A C 1
ATOM 3531 O O . LEU A 1 443 ? -17.906 -17.155 17.512 1.00 85.75 443 LEU A O 1
ATOM 3535 N N . ASP A 1 444 ? -18.997 -17.720 15.628 1.00 81.69 444 ASP A N 1
ATOM 3536 C CA . ASP A 1 444 ? -18.951 -19.163 15.866 1.00 81.69 444 ASP A CA 1
ATOM 3537 C C . ASP A 1 444 ? -17.538 -19.712 15.608 1.00 81.69 444 ASP A C 1
ATOM 3539 O O . ASP A 1 444 ? -17.047 -19.780 14.477 1.00 81.69 444 ASP A O 1
ATOM 3543 N N . LEU A 1 445 ? -16.878 -20.119 16.689 1.00 74.12 445 LEU A N 1
ATOM 3544 C CA . LEU A 1 445 ? -15.536 -20.695 16.682 1.00 74.12 445 LEU A CA 1
ATOM 3545 C C . LEU A 1 445 ? -15.461 -21.978 15.863 1.00 74.12 445 LEU A C 1
ATOM 3547 O O . LEU A 1 445 ? -14.504 -22.185 15.115 1.00 74.12 445 LEU A O 1
ATOM 3551 N N . HIS A 1 446 ? -16.459 -22.847 16.007 1.00 71.62 446 HIS A N 1
ATOM 3552 C CA . HIS A 1 446 ? -16.445 -24.142 15.353 1.00 71.62 446 HIS A CA 1
ATOM 3553 C C . HIS A 1 446 ? -16.532 -23.957 13.838 1.00 71.62 446 HIS A C 1
ATOM 3555 O O . HIS A 1 446 ? -15.792 -24.593 13.087 1.00 71.62 446 HIS A O 1
ATOM 3561 N N . GLU A 1 447 ? -17.367 -23.020 13.384 1.00 75.38 447 GLU A N 1
ATOM 3562 C CA . GLU A 1 447 ? -17.411 -22.630 11.979 1.00 75.38 447 GLU A CA 1
ATOM 3563 C C . GLU A 1 447 ? -16.051 -22.091 11.511 1.00 75.38 447 GLU A C 1
ATOM 3565 O O . GLU A 1 447 ? -15.547 -22.512 10.476 1.00 75.38 447 GLU A O 1
ATOM 3570 N N . ILE A 1 448 ? -15.402 -21.210 12.271 1.00 74.00 448 ILE A N 1
ATOM 3571 C CA . ILE A 1 448 ? -14.171 -20.527 11.839 1.00 74.00 448 ILE A CA 1
ATOM 3572 C C . ILE A 1 448 ? -12.955 -21.467 11.781 1.00 74.00 448 ILE A C 1
ATOM 3574 O O . ILE A 1 448 ? -12.162 -21.394 10.833 1.00 74.00 448 ILE A O 1
ATOM 3578 N N . PHE A 1 449 ? -12.802 -22.375 12.747 1.00 70.00 449 PHE A N 1
ATOM 3579 C CA . PHE A 1 449 ? -11.656 -23.291 12.806 1.00 70.00 449 PHE A CA 1
ATOM 3580 C C . PHE A 1 449 ? -11.864 -24.579 11.998 1.00 70.00 449 PHE A C 1
ATOM 3582 O O . PHE A 1 449 ? -10.890 -25.079 11.435 1.00 70.00 449 PHE A O 1
ATOM 3589 N N . HIS A 1 450 ? -13.102 -25.074 11.864 1.00 67.94 450 HIS A N 1
ATOM 3590 C CA . HIS A 1 450 ? -13.392 -26.357 11.202 1.00 67.94 450 HIS A CA 1
ATOM 3591 C C . HIS A 1 450 ? -14.062 -26.246 9.830 1.00 67.94 450 HIS A C 1
ATOM 3593 O O . HIS A 1 450 ? -14.234 -27.270 9.162 1.00 67.94 450 HIS A O 1
ATOM 3599 N N . SER A 1 451 ? -14.408 -25.045 9.354 1.00 58.34 451 SER A N 1
ATOM 3600 C CA . SER A 1 451 ? -14.757 -24.881 7.942 1.00 58.34 451 SER A CA 1
ATOM 3601 C C . SER A 1 451 ? -13.518 -25.133 7.077 1.00 58.34 451 SER A C 1
ATOM 3603 O O . SER A 1 451 ? -12.702 -24.250 6.819 1.00 58.34 451 SER A O 1
ATOM 3605 N N . SER A 1 452 ? -13.384 -26.362 6.567 1.00 46.66 452 SER A N 1
ATOM 3606 C CA . SER A 1 452 ? -12.782 -26.524 5.246 1.00 46.66 452 SER A CA 1
ATOM 3607 C C . SER A 1 452 ? -13.623 -25.654 4.326 1.00 46.66 452 SER A C 1
ATOM 3609 O O . SER A 1 452 ? -14.848 -25.814 4.344 1.00 46.66 452 SER A O 1
ATOM 3611 N N . GLU A 1 453 ? -13.029 -24.742 3.563 1.00 45.78 453 GLU A N 1
ATOM 3612 C CA . GLU A 1 453 ? -13.761 -24.040 2.516 1.00 45.78 453 GLU A CA 1
ATOM 3613 C C . GLU A 1 453 ? -14.465 -25.092 1.650 1.00 45.78 453 GLU A C 1
ATOM 3615 O O . GLU A 1 453 ? -13.862 -25.739 0.790 1.00 45.78 453 GLU A O 1
ATOM 3620 N N . LYS A 1 454 ? -15.765 -25.311 1.883 1.00 38.22 454 LYS A N 1
ATOM 3621 C CA . LYS A 1 454 ? -16.593 -25.926 0.864 1.00 38.22 454 LYS A CA 1
ATOM 3622 C C . LYS A 1 454 ? -16.449 -24.966 -0.301 1.00 38.22 454 LYS A C 1
ATOM 3624 O O . LYS A 1 454 ? -16.798 -23.796 -0.164 1.00 38.22 454 LYS A O 1
ATOM 3629 N N . LYS A 1 455 ? -15.903 -25.453 -1.418 1.00 37.28 455 LYS A N 1
ATOM 3630 C CA . LYS A 1 455 ? -15.973 -24.807 -2.733 1.00 37.28 455 LYS A CA 1
ATOM 3631 C C . LYS A 1 455 ? -17.451 -24.633 -3.098 1.00 37.28 455 LYS A C 1
ATOM 3633 O O . LYS A 1 455 ? -18.004 -25.383 -3.891 1.00 37.28 455 LYS A O 1
ATOM 3638 N N . ALA A 1 456 ? -18.110 -23.689 -2.455 1.00 33.91 456 ALA A N 1
ATOM 3639 C CA . ALA A 1 456 ? -19.484 -23.300 -2.655 1.00 33.91 456 ALA A CA 1
ATOM 3640 C C . ALA A 1 456 ? -19.412 -21.795 -2.853 1.00 33.91 456 ALA A C 1
ATOM 3642 O O . ALA A 1 456 ? -19.000 -21.056 -1.962 1.00 33.91 456 ALA A O 1
ATOM 3643 N N . GLY A 1 457 ? -19.687 -21.372 -4.084 1.00 38.00 457 GLY A N 1
ATOM 3644 C CA . GLY A 1 457 ? -19.564 -19.986 -4.490 1.00 38.00 457 GLY A CA 1
ATOM 3645 C C . GLY A 1 457 ? -20.335 -19.062 -3.556 1.00 38.00 457 GLY A C 1
ATOM 3646 O O . GLY A 1 457 ? -21.560 -19.082 -3.529 1.00 38.00 457 GLY A O 1
ATOM 3647 N N . MET A 1 458 ? -19.605 -18.204 -2.853 1.00 30.59 458 MET A N 1
ATOM 3648 C CA . MET A 1 458 ? -20.086 -16.885 -2.479 1.00 30.59 458 MET A CA 1
ATOM 3649 C C . MET A 1 458 ? -19.040 -15.841 -2.881 1.00 30.59 458 MET A C 1
ATOM 3651 O O . MET A 1 458 ? -17.843 -16.141 -2.903 1.00 30.59 458 MET A O 1
ATOM 3655 N N . PRO A 1 459 ? -19.486 -14.637 -3.274 1.00 34.53 459 PRO A N 1
ATOM 3656 C CA . PRO A 1 459 ? -18.676 -13.654 -3.970 1.00 34.53 459 PRO A CA 1
ATOM 3657 C C . PRO A 1 459 ? -17.824 -12.864 -2.971 1.00 34.53 459 PRO A C 1
ATOM 3659 O O . PRO A 1 459 ? -18.128 -11.730 -2.617 1.00 34.53 459 PRO A O 1
ATOM 3662 N N . GLY A 1 460 ? -16.740 -13.483 -2.513 1.00 30.44 460 GLY A N 1
ATOM 3663 C CA . GLY A 1 460 ? -15.637 -12.795 -1.855 1.00 30.44 460 GLY A CA 1
ATOM 3664 C C . GLY A 1 460 ? -14.767 -12.095 -2.897 1.00 30.44 460 GLY A C 1
ATOM 3665 O O . GLY A 1 460 ? -14.211 -12.740 -3.783 1.00 30.44 460 GLY A O 1
ATOM 3666 N N . THR A 1 461 ? -14.724 -10.768 -2.807 1.00 34.84 461 THR A N 1
ATOM 3667 C CA . THR A 1 461 ? -13.692 -9.845 -3.310 1.00 34.84 461 THR A CA 1
ATOM 3668 C C . THR A 1 461 ? -12.529 -10.484 -4.090 1.00 34.84 461 THR A C 1
ATOM 3670 O O . THR A 1 461 ? -11.454 -10.773 -3.564 1.00 34.84 461 THR A O 1
ATOM 3673 N N . LYS A 1 462 ? -12.720 -10.628 -5.406 1.00 36.62 462 LYS A N 1
ATOM 3674 C CA . LYS A 1 462 ? -11.642 -10.873 -6.372 1.00 36.62 462 LYS A CA 1
ATOM 3675 C C . LYS A 1 462 ? -10.811 -9.601 -6.564 1.00 36.62 462 LYS A C 1
ATOM 3677 O O . LYS A 1 462 ? -10.978 -8.895 -7.551 1.00 36.62 462 LYS A O 1
ATOM 3682 N N . TYR A 1 463 ? -9.906 -9.331 -5.635 1.00 36.88 463 TYR A N 1
ATOM 3683 C CA . TYR A 1 463 ? -8.643 -8.667 -5.979 1.00 36.88 463 TYR A CA 1
ATOM 3684 C C . TYR A 1 463 ? -7.454 -9.632 -5.868 1.00 36.88 463 TYR A C 1
ATOM 3686 O O . TYR A 1 463 ? -6.307 -9.235 -6.044 1.00 36.88 463 TYR A O 1
ATOM 3694 N N . SER A 1 464 ? -7.713 -10.931 -5.671 1.00 33.88 464 SER A N 1
ATOM 3695 C CA . SER A 1 464 ? -6.730 -11.960 -5.979 1.00 33.88 464 SER A CA 1
ATOM 3696 C C . SER A 1 464 ? -6.631 -12.078 -7.496 1.00 33.88 464 SER A C 1
ATOM 3698 O O . SER A 1 464 ? -7.578 -12.492 -8.160 1.00 33.88 464 SER A O 1
ATOM 3700 N N . LYS A 1 465 ? -5.487 -11.626 -8.021 1.00 37.09 465 LYS A N 1
ATOM 3701 C CA . LYS A 1 465 ? -4.927 -11.923 -9.343 1.00 37.09 465 LYS A CA 1
ATOM 3702 C C . LYS A 1 465 ? -5.991 -12.163 -10.420 1.00 37.09 465 LYS A C 1
ATOM 3704 O O . LYS A 1 465 ? -6.508 -13.275 -10.556 1.00 37.09 465 LYS A O 1
ATOM 3709 N N . LEU A 1 466 ? -6.188 -11.162 -11.281 1.00 37.03 466 LEU A N 1
ATOM 3710 C CA . LEU A 1 466 ? -6.480 -11.389 -12.700 1.00 37.03 466 LEU A CA 1
ATOM 3711 C C . LEU A 1 466 ? -5.343 -12.251 -13.279 1.00 37.03 466 LEU A C 1
ATOM 3713 O O . LEU A 1 466 ? -4.490 -11.793 -14.022 1.00 37.03 466 LEU A O 1
ATOM 3717 N N . THR A 1 467 ? -5.296 -13.517 -12.872 1.00 38.97 467 THR A N 1
ATOM 3718 C CA . THR A 1 467 ? -4.759 -14.573 -13.699 1.00 38.97 467 THR A CA 1
ATOM 3719 C C . THR A 1 467 ? -5.642 -14.524 -14.919 1.00 38.97 467 THR A C 1
ATOM 3721 O O . THR A 1 467 ? -6.869 -14.607 -14.812 1.00 38.97 467 THR A O 1
ATOM 3724 N N . GLU A 1 468 ? -4.997 -14.264 -16.043 1.00 44.41 468 GLU A N 1
ATOM 3725 C CA . GLU A 1 468 ? -5.528 -14.292 -17.389 1.00 44.41 468 GLU A CA 1
ATOM 3726 C C . GLU A 1 468 ? -6.210 -15.643 -17.631 1.00 44.41 468 GLU A C 1
ATOM 3728 O O . GLU A 1 468 ? -5.693 -16.530 -18.297 1.00 44.41 468 GLU A O 1
ATOM 3733 N N . ARG A 1 469 ? -7.398 -15.856 -17.062 1.00 45.78 469 ARG A N 1
ATOM 3734 C CA . ARG A 1 469 ? -8.346 -16.768 -17.671 1.00 45.78 469 ARG A CA 1
ATOM 3735 C C . ARG A 1 469 ? -8.735 -16.051 -18.950 1.00 45.78 469 ARG A C 1
ATOM 3737 O O . ARG A 1 469 ? -9.347 -14.984 -18.831 1.00 45.78 469 ARG A O 1
ATOM 3744 N N . PRO A 1 470 ? -8.355 -16.558 -20.136 1.00 49.38 470 PRO A N 1
ATOM 3745 C CA . PRO A 1 470 ? -8.802 -15.955 -21.375 1.00 49.38 470 PRO A CA 1
ATOM 3746 C C . PRO A 1 470 ? -10.319 -15.891 -21.283 1.00 49.38 470 PRO A C 1
ATOM 3748 O O . PRO A 1 470 ? -10.988 -16.910 -21.096 1.00 49.38 470 PRO A O 1
ATOM 3751 N N . LEU A 1 471 ? -10.839 -14.663 -21.267 1.00 51.50 471 LEU A N 1
ATOM 3752 C CA . LEU A 1 471 ? -12.267 -14.431 -21.203 1.00 51.50 471 LEU A CA 1
ATOM 3753 C C . LEU A 1 471 ? -12.846 -15.173 -22.403 1.00 51.50 471 LEU A C 1
ATOM 3755 O O . LEU A 1 471 ? -12.482 -14.866 -23.541 1.00 51.50 471 LEU A O 1
ATOM 3759 N N . ASP A 1 472 ? -13.696 -16.164 -22.160 1.00 60.09 472 ASP A N 1
ATOM 3760 C CA . ASP A 1 472 ? -14.395 -16.839 -23.238 1.00 60.09 472 ASP A CA 1
ATOM 3761 C C . ASP A 1 472 ? -15.399 -15.838 -23.816 1.00 60.09 472 ASP A C 1
ATOM 3763 O O . ASP A 1 472 ? -16.522 -15.677 -23.333 1.00 60.09 472 ASP A O 1
ATOM 3767 N N . LYS A 1 473 ? -14.938 -15.071 -24.813 1.00 55.75 473 LYS A N 1
ATOM 3768 C CA . LYS A 1 473 ? -15.680 -13.973 -25.448 1.00 55.75 473 LYS A CA 1
ATOM 3769 C C . LYS A 1 473 ? -17.009 -14.451 -26.042 1.00 55.75 473 LYS A C 1
ATOM 3771 O O . LYS A 1 473 ? -17.870 -13.624 -26.320 1.00 55.75 473 LYS A O 1
ATOM 3776 N N . THR A 1 474 ? -17.191 -15.762 -26.202 1.00 59.53 474 THR A N 1
ATOM 3777 C CA . THR A 1 474 ? -18.431 -16.374 -26.682 1.00 59.53 474 THR A CA 1
ATOM 3778 C C . THR A 1 474 ? -19.542 -16.409 -25.628 1.00 59.53 474 THR A C 1
ATOM 3780 O O . THR A 1 474 ? -20.716 -16.405 -25.991 1.00 59.53 474 THR A O 1
ATOM 3783 N N . GLN A 1 475 ? -19.209 -16.365 -24.331 1.00 57.69 475 GLN A N 1
ATOM 3784 C CA . GLN A 1 475 ? -20.201 -16.455 -23.248 1.00 57.69 475 GLN A CA 1
ATOM 3785 C C . GLN A 1 475 ? -21.000 -15.167 -23.048 1.00 57.69 475 GLN A C 1
ATOM 3787 O O . GLN A 1 475 ? -22.105 -15.194 -22.508 1.00 57.69 475 GLN A O 1
ATOM 3792 N N . PHE A 1 476 ? -20.477 -14.030 -23.510 1.00 61.44 476 PHE A N 1
ATOM 3793 C CA . PHE A 1 476 ? -21.190 -12.764 -23.447 1.00 61.44 476 PHE A CA 1
ATOM 3794 C C . PHE A 1 476 ? -21.634 -12.366 -24.847 1.00 61.44 476 PHE A C 1
ATOM 3796 O O . PHE A 1 476 ? -20.833 -11.917 -25.666 1.00 61.44 476 PHE A O 1
ATOM 3803 N N . ALA A 1 477 ? -22.947 -12.415 -25.082 1.00 59.62 477 ALA A N 1
ATOM 3804 C CA . ALA A 1 477 ? -23.572 -11.920 -26.311 1.00 59.62 477 ALA A CA 1
ATOM 3805 C C . ALA A 1 477 ? -23.163 -10.470 -26.654 1.00 59.62 477 ALA A C 1
ATOM 3807 O O . ALA A 1 477 ? -23.250 -10.054 -27.806 1.00 59.62 477 ALA A O 1
ATOM 3808 N N . PHE A 1 478 ? -22.701 -9.709 -25.656 1.00 63.34 478 PHE A N 1
ATOM 3809 C CA . PHE A 1 478 ? -22.111 -8.383 -25.804 1.00 63.34 478 PHE A CA 1
ATOM 3810 C C . PHE A 1 478 ? -20.844 -8.369 -26.680 1.00 63.34 478 PHE A C 1
ATOM 3812 O O . PHE A 1 478 ? -20.749 -7.530 -27.571 1.00 63.34 478 PHE A O 1
ATOM 3819 N N . PHE A 1 479 ? -19.905 -9.305 -26.482 1.00 58.06 479 PHE A N 1
ATOM 3820 C CA . PHE A 1 479 ? -18.642 -9.372 -27.239 1.00 58.06 479 PHE A CA 1
ATOM 3821 C C . PHE A 1 479 ? -18.790 -10.039 -28.612 1.00 58.06 479 PHE A C 1
ATOM 3823 O O . PHE A 1 479 ? -17.907 -9.904 -29.454 1.00 58.06 479 PHE A O 1
ATOM 3830 N N . ALA A 1 480 ? -19.911 -10.721 -28.857 1.00 63.09 480 ALA A N 1
ATOM 3831 C CA . ALA A 1 480 ? -20.231 -11.330 -30.146 1.00 63.09 480 ALA A CA 1
ATOM 3832 C C . ALA A 1 480 ? -20.833 -10.338 -31.165 1.00 63.09 480 ALA A C 1
ATOM 3834 O O . ALA A 1 480 ? -21.053 -10.703 -32.320 1.00 63.09 480 ALA A O 1
ATOM 3835 N N . LYS A 1 481 ? -21.131 -9.088 -30.770 1.00 63.34 481 LYS A N 1
ATOM 3836 C CA . LYS A 1 481 ? -21.722 -8.091 -31.676 1.00 63.34 481 LYS A CA 1
ATOM 3837 C C . LYS A 1 481 ? -20.637 -7.315 -32.440 1.00 63.34 481 LYS A C 1
ATOM 3839 O O . LYS A 1 481 ? -19.811 -6.668 -31.805 1.00 63.34 481 LYS A O 1
ATOM 3844 N N . PRO A 1 482 ? -20.676 -7.283 -33.788 1.00 57.03 482 PRO A N 1
ATOM 3845 C CA . PRO A 1 482 ? -19.644 -6.634 -34.605 1.00 57.03 482 PRO A CA 1
ATOM 3846 C C . PRO A 1 482 ? -19.665 -5.100 -34.526 1.00 57.03 482 PRO A C 1
ATOM 3848 O O . PRO A 1 482 ? -18.657 -4.457 -34.804 1.00 57.03 482 PRO A O 1
ATOM 3851 N N . LYS A 1 483 ? -20.802 -4.495 -34.158 1.00 57.44 483 LYS A N 1
ATOM 3852 C CA . LYS A 1 483 ? -20.938 -3.053 -33.917 1.00 57.44 483 LYS A CA 1
ATOM 3853 C C . LYS A 1 483 ? -21.879 -2.812 -32.740 1.00 57.44 483 LYS A C 1
ATOM 3855 O O . LYS A 1 483 ? -22.987 -3.349 -32.706 1.00 57.44 483 LYS A O 1
ATOM 3860 N N . LEU A 1 484 ? -21.438 -1.989 -31.795 1.00 58.19 484 LEU A N 1
ATOM 3861 C CA . LEU A 1 484 ? -22.233 -1.490 -30.676 1.00 58.19 484 LEU A CA 1
ATOM 3862 C C . LEU A 1 484 ? -22.855 -0.150 -31.089 1.00 58.19 484 LEU A C 1
ATOM 3864 O O . LEU A 1 484 ? -22.127 0.837 -31.178 1.00 58.19 484 LEU A O 1
ATOM 3868 N N . PRO A 1 485 ? -24.168 -0.059 -31.363 1.00 57.72 485 PRO A N 1
ATOM 3869 C CA . PRO A 1 485 ? -24.785 1.241 -31.555 1.00 57.72 485 PRO A CA 1
ATOM 3870 C C . PRO A 1 485 ? -24.949 1.889 -30.176 1.00 57.72 485 PRO A C 1
ATOM 3872 O O . PRO A 1 485 ? -25.875 1.563 -29.434 1.00 57.72 485 PRO A O 1
ATOM 3875 N N . LEU A 1 486 ? -24.036 2.790 -29.812 1.00 63.97 486 LEU A N 1
ATOM 3876 C CA . LEU A 1 486 ? -24.271 3.730 -28.718 1.00 63.97 486 LEU A CA 1
ATOM 3877 C C . LEU A 1 486 ? -25.415 4.651 -29.159 1.00 63.97 486 LEU A C 1
ATOM 3879 O O . LEU A 1 486 ? -25.230 5.546 -29.978 1.00 63.97 486 LEU A O 1
ATOM 3883 N N . LEU A 1 487 ? -26.627 4.362 -28.684 1.00 72.19 487 LEU A N 1
ATOM 3884 C CA . LEU A 1 487 ? -27.818 5.149 -28.991 1.00 72.19 487 LEU A CA 1
ATOM 3885 C C . LEU A 1 487 ? -28.040 6.192 -27.895 1.00 72.19 487 LEU A C 1
ATOM 3887 O O . LEU A 1 487 ? -28.114 5.859 -26.711 1.00 72.19 487 LEU A O 1
ATOM 3891 N N . MET A 1 488 ? -28.196 7.453 -28.285 1.00 69.56 488 MET A N 1
ATOM 3892 C CA . MET A 1 488 ? -28.496 8.537 -27.359 1.00 69.56 488 MET A CA 1
ATOM 3893 C C . MET A 1 488 ? -29.959 8.487 -26.885 1.00 69.56 488 MET A C 1
ATOM 3895 O O . MET A 1 488 ? -30.870 8.304 -27.700 1.00 69.56 488 MET A O 1
ATOM 3899 N N . PRO A 1 489 ? -30.237 8.711 -25.586 1.00 68.25 489 PRO A N 1
ATOM 3900 C CA . PRO A 1 489 ? -31.603 8.761 -25.073 1.00 68.25 489 PRO A CA 1
ATOM 3901 C C . PRO A 1 489 ? -32.412 9.900 -25.711 1.00 68.25 489 PRO A C 1
ATOM 3903 O O . PRO A 1 489 ? -31.987 11.056 -25.711 1.00 68.25 489 PRO A O 1
ATOM 3906 N N . LYS A 1 490 ? -33.631 9.591 -26.170 1.00 62.84 490 LYS A N 1
ATOM 3907 C CA . LYS A 1 490 ? -34.540 10.517 -26.875 1.00 62.84 490 LYS A CA 1
ATOM 3908 C C . LYS A 1 490 ? -34.774 11.850 -26.145 1.00 62.84 490 LYS A C 1
ATOM 3910 O O . LYS A 1 490 ? -34.827 12.891 -26.789 1.00 62.84 490 LYS A O 1
ATOM 3915 N N . LYS A 1 491 ? -34.843 11.837 -24.803 1.00 61.91 491 LYS A N 1
ATOM 3916 C CA . LYS A 1 491 ? -35.032 13.048 -23.974 1.00 61.91 491 LYS A CA 1
ATOM 3917 C C . LYS A 1 491 ? -33.895 14.073 -24.097 1.00 61.91 491 LYS A C 1
ATOM 3919 O O . LYS A 1 491 ? -34.137 15.243 -23.841 1.00 61.91 491 LYS A O 1
ATOM 3924 N N . ARG A 1 492 ? -32.674 13.652 -24.459 1.00 57.50 492 ARG A N 1
ATOM 3925 C CA . ARG A 1 492 ? -31.536 14.564 -24.681 1.00 57.50 492 ARG A CA 1
ATOM 3926 C C . ARG A 1 492 ? -31.426 15.044 -26.130 1.00 57.50 492 ARG A C 1
ATOM 3928 O O . ARG A 1 492 ? -30.874 16.112 -26.342 1.00 57.50 492 ARG A O 1
ATOM 3935 N N . ALA A 1 493 ? -31.938 14.278 -27.096 1.00 54.94 493 ALA A N 1
ATOM 3936 C CA . ALA A 1 493 ? -31.817 14.588 -28.524 1.00 54.94 493 ALA A CA 1
ATOM 3937 C C . ALA A 1 493 ? -32.874 15.587 -29.034 1.00 54.94 493 ALA A C 1
ATOM 3939 O O . ALA A 1 493 ? -32.619 16.299 -29.995 1.00 54.94 493 ALA A O 1
ATOM 3940 N N . ALA A 1 494 ? -34.050 15.657 -28.401 1.00 54.03 494 ALA A N 1
ATOM 3941 C CA . ALA A 1 494 ? -35.112 16.597 -28.762 1.00 54.03 494 ALA A CA 1
ATOM 3942 C C . ALA A 1 494 ? -35.110 17.812 -27.814 1.00 54.03 494 ALA A C 1
ATOM 3944 O O . ALA A 1 494 ? -35.821 17.820 -26.809 1.00 54.03 494 ALA A O 1
ATOM 3945 N N . MET A 1 495 ? -34.299 18.832 -28.111 1.00 54.19 495 MET A N 1
ATOM 3946 C CA . MET A 1 495 ? -34.391 20.157 -27.476 1.00 54.19 495 MET A CA 1
ATOM 3947 C C . MET A 1 495 ? -34.818 21.213 -28.506 1.00 54.19 495 MET A C 1
ATOM 3949 O O . MET A 1 495 ? -34.661 21.014 -29.702 1.00 54.19 495 MET A O 1
ATOM 3953 N N . LYS A 1 496 ? -35.387 22.331 -28.035 1.00 52.22 496 LYS A N 1
ATOM 3954 C CA . LYS A 1 496 ? -36.107 23.369 -28.809 1.00 52.22 496 LYS A CA 1
ATOM 3955 C C . LYS A 1 496 ? -35.330 24.075 -29.947 1.00 52.22 496 LYS A C 1
ATOM 3957 O O . LYS A 1 496 ? -35.915 24.914 -30.615 1.00 52.22 496 LYS A O 1
ATOM 3962 N N . GLU A 1 497 ? -34.061 23.754 -30.187 1.00 52.00 497 GLU A N 1
ATOM 3963 C CA . GLU A 1 497 ? -33.177 24.419 -31.167 1.00 52.00 497 GLU A CA 1
ATOM 3964 C C . GLU A 1 497 ? -32.577 23.409 -32.145 1.00 52.00 497 GLU A C 1
ATOM 3966 O O . GLU A 1 497 ? -31.372 23.353 -32.374 1.00 52.00 497 GLU A O 1
ATOM 3971 N N . THR A 1 498 ? -33.425 22.539 -32.672 1.00 58.03 498 THR A N 1
ATOM 3972 C CA . THR A 1 498 ? -33.002 21.439 -33.525 1.00 58.03 498 THR A CA 1
ATOM 3973 C C . THR A 1 498 ? -33.690 21.570 -34.873 1.00 58.03 498 THR A C 1
ATOM 3975 O O . THR A 1 498 ? -34.916 21.515 -34.945 1.00 58.03 498 THR A O 1
ATOM 3978 N N . LEU A 1 499 ? -32.906 21.747 -35.941 1.00 59.66 499 LEU A N 1
ATOM 3979 C CA . LEU A 1 499 ? -33.431 21.688 -37.304 1.00 59.66 499 LEU A CA 1
ATOM 3980 C C . LEU A 1 499 ? -33.813 20.230 -37.601 1.00 59.66 499 LEU A C 1
ATOM 3982 O O . LEU A 1 499 ? -33.003 19.328 -37.374 1.00 59.66 499 LEU A O 1
ATOM 3986 N N . MET A 1 500 ? -35.046 19.996 -38.053 1.00 58.97 500 MET A N 1
ATOM 3987 C CA . MET A 1 500 ? -35.602 18.660 -38.289 1.00 58.97 500 MET A CA 1
ATOM 3988 C C . MET A 1 500 ? -35.916 18.464 -39.772 1.00 58.97 500 MET A C 1
ATOM 3990 O O . MET A 1 500 ? -36.665 19.249 -40.349 1.00 58.97 500 MET A O 1
ATOM 3994 N N . GLY A 1 501 ? -35.388 17.392 -40.362 1.00 60.56 501 GLY A N 1
ATOM 3995 C CA . GLY A 1 501 ? -35.823 16.877 -41.660 1.00 60.56 501 GLY A CA 1
ATOM 3996 C C . GLY A 1 501 ? -36.483 15.509 -41.496 1.00 60.56 501 GLY A C 1
ATOM 3997 O O . GLY A 1 501 ? -35.956 14.642 -40.790 1.00 60.56 501 GLY A O 1
ATOM 3998 N N . SER A 1 502 ? -37.646 15.317 -42.120 1.00 57.75 502 SER A N 1
ATOM 3999 C CA . SER A 1 502 ? -38.334 14.023 -42.175 1.00 57.75 502 SER A CA 1
ATOM 4000 C C . SER A 1 502 ? -37.980 13.262 -43.447 1.00 57.75 502 SER A C 1
ATOM 4002 O O . SER A 1 502 ? -38.038 13.807 -44.547 1.00 57.75 502 SER A O 1
ATOM 4004 N N . ASP A 1 503 ? -37.645 11.990 -43.291 1.00 56.84 503 ASP A N 1
ATOM 4005 C CA . ASP A 1 503 ? -37.572 11.015 -44.377 1.00 56.84 503 ASP A CA 1
ATOM 4006 C C . ASP A 1 503 ? -38.977 10.493 -44.743 1.00 56.84 503 ASP A C 1
ATOM 4008 O O . ASP A 1 503 ? -39.898 10.547 -43.920 1.00 56.84 503 ASP A O 1
ATOM 4012 N N . ALA A 1 504 ? -39.136 9.957 -45.956 1.00 52.34 504 ALA A N 1
ATOM 4013 C CA . ALA A 1 504 ? -40.379 9.366 -46.455 1.00 52.34 504 ALA A CA 1
ATOM 4014 C C . ALA A 1 504 ? -40.882 8.203 -45.572 1.00 52.34 504 ALA A C 1
ATOM 4016 O O . ALA A 1 504 ? -42.088 8.001 -45.451 1.00 52.34 504 ALA A O 1
ATOM 4017 N N . ASP A 1 505 ? -39.970 7.508 -44.880 1.00 56.00 505 ASP A N 1
ATOM 4018 C CA . ASP A 1 505 ? -40.269 6.382 -43.980 1.00 56.00 505 ASP A CA 1
ATOM 4019 C C . ASP A 1 505 ? -40.499 6.795 -42.506 1.00 56.00 505 ASP A C 1
ATOM 4021 O O . ASP A 1 505 ? -40.570 5.950 -41.609 1.00 56.00 505 ASP A O 1
ATOM 4025 N N . GLY A 1 506 ? -40.589 8.098 -42.208 1.00 59.22 506 GLY A N 1
ATOM 4026 C CA . GLY A 1 506 ? -40.824 8.603 -40.847 1.00 59.22 506 GLY A CA 1
ATOM 4027 C C . GLY A 1 506 ? -39.590 8.590 -39.933 1.00 59.22 506 GLY A C 1
ATOM 4028 O O . GLY A 1 506 ? -39.716 8.795 -38.721 1.00 59.22 506 GLY A O 1
ATOM 4029 N N . SER A 1 507 ? -38.392 8.370 -40.493 1.00 66.62 507 SER A N 1
ATOM 4030 C CA . SER A 1 507 ? -37.127 8.571 -39.781 1.00 66.62 507 SER A CA 1
ATOM 4031 C C . SER A 1 507 ? -36.753 10.060 -39.756 1.00 66.62 507 SER A C 1
ATOM 4033 O O . SER A 1 507 ? -36.942 10.770 -40.740 1.00 66.62 507 SER A O 1
ATOM 4035 N N . LEU A 1 508 ? -36.276 10.560 -38.614 1.00 73.31 508 LEU A N 1
ATOM 4036 C CA . LEU A 1 508 ? -35.918 11.974 -38.444 1.00 73.31 508 LEU A CA 1
ATOM 4037 C C . LEU A 1 508 ? -34.402 12.121 -38.403 1.00 73.31 508 LEU A C 1
ATOM 4039 O O . LEU A 1 508 ? -33.743 11.443 -37.611 1.00 73.31 508 LEU A O 1
ATOM 4043 N N . VAL A 1 509 ? -33.859 13.028 -39.210 1.00 78.31 509 VAL A N 1
ATOM 4044 C CA . VAL A 1 509 ? -32.472 13.491 -39.078 1.00 78.31 509 VAL A CA 1
ATOM 4045 C C . VAL A 1 509 ? -32.497 14.868 -38.437 1.00 78.31 509 VAL A C 1
ATOM 4047 O O . VAL A 1 509 ? -33.334 15.709 -38.772 1.00 78.31 509 VAL A O 1
ATOM 4050 N N . LEU A 1 510 ? -31.620 15.072 -37.461 1.00 78.75 510 LEU A N 1
ATOM 4051 C CA . LEU A 1 510 ? -31.641 16.261 -36.633 1.00 78.75 510 L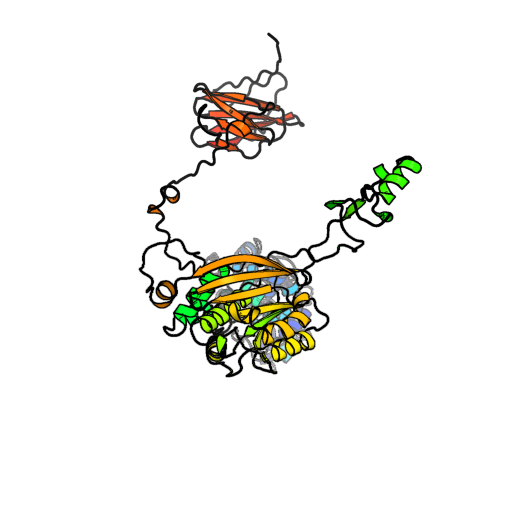EU A CA 1
ATOM 4052 C C . LEU A 1 510 ? -30.239 16.756 -36.298 1.00 78.75 510 LEU A C 1
ATOM 4054 O O . LEU A 1 510 ? -29.311 15.956 -36.196 1.00 78.75 510 LEU A O 1
ATOM 4058 N N . ILE A 1 511 ? -30.105 18.070 -36.133 1.00 80.75 511 ILE A N 1
ATOM 4059 C CA . ILE A 1 511 ? -28.865 18.722 -35.696 1.00 80.75 511 ILE A CA 1
ATOM 4060 C C . ILE A 1 511 ? -29.090 19.263 -34.286 1.00 80.75 511 ILE A C 1
ATOM 4062 O O . ILE A 1 511 ? -29.970 20.101 -34.080 1.00 80.75 511 ILE A O 1
ATOM 4066 N N . ASP A 1 512 ? -28.353 18.756 -33.300 1.00 75.62 512 ASP A N 1
ATOM 4067 C CA . ASP A 1 512 ? -28.507 19.202 -31.912 1.00 75.62 512 ASP A CA 1
ATOM 4068 C C . ASP A 1 512 ? -27.767 20.526 -31.626 1.00 75.62 512 ASP A C 1
ATOM 4070 O O . ASP A 1 512 ? -27.027 21.051 -32.458 1.00 75.62 512 ASP A O 1
ATOM 4074 N N . ARG A 1 513 ? -27.939 21.068 -30.413 1.00 72.94 513 ARG A N 1
ATOM 4075 C CA . ARG A 1 513 ? -27.267 22.306 -29.965 1.00 72.94 513 ARG A CA 1
ATOM 4076 C C . ARG A 1 513 ? -25.738 22.227 -29.975 1.00 72.94 513 ARG A C 1
ATOM 4078 O O . ARG A 1 513 ? -25.075 23.255 -30.056 1.00 72.94 513 ARG A O 1
ATOM 4085 N N . ASN A 1 514 ? -25.188 21.019 -29.898 1.00 78.19 514 ASN A N 1
ATOM 4086 C CA . ASN A 1 514 ? -23.754 20.769 -29.961 1.00 78.19 514 ASN A CA 1
ATOM 4087 C C . ASN A 1 514 ? -23.285 20.519 -31.404 1.00 78.19 514 ASN A C 1
ATOM 4089 O O . ASN A 1 514 ? -22.148 20.100 -31.593 1.00 78.19 514 ASN A O 1
ATOM 4093 N N . LYS A 1 515 ? -24.141 20.777 -32.406 1.00 82.25 515 LYS A N 1
ATOM 4094 C CA . LYS A 1 515 ? -23.877 20.579 -33.839 1.00 82.25 515 LYS A CA 1
ATOM 4095 C C . LYS A 1 515 ? -23.650 19.116 -34.222 1.00 82.25 515 LYS A C 1
ATOM 4097 O O . LYS A 1 515 ? -23.015 18.829 -35.230 1.00 82.25 515 LYS A O 1
ATOM 4102 N N . ARG A 1 516 ? -24.196 18.171 -33.460 1.00 83.75 516 ARG A N 1
ATOM 4103 C CA . ARG A 1 516 ? -24.170 16.751 -33.831 1.00 83.75 516 ARG A CA 1
ATOM 4104 C C . ARG A 1 516 ? -25.304 16.424 -34.772 1.00 83.75 516 ARG A C 1
ATOM 4106 O O . ARG A 1 516 ? -26.442 16.815 -34.517 1.00 83.75 516 ARG A O 1
ATOM 4113 N N . VAL A 1 517 ? -25.011 15.631 -35.798 1.00 83.75 517 VAL A N 1
ATOM 4114 C CA . VAL A 1 517 ? -26.030 15.105 -36.710 1.00 83.75 517 VAL A CA 1
ATOM 4115 C C . VAL A 1 517 ? -26.490 13.746 -36.201 1.00 83.75 517 VAL A C 1
ATOM 4117 O O . VAL A 1 517 ? -25.712 12.793 -36.142 1.00 83.75 517 VAL A O 1
ATOM 4120 N N . LEU A 1 518 ? -27.764 13.645 -35.830 1.00 83.56 518 LEU A N 1
ATOM 4121 C CA . LEU A 1 518 ? -28.364 12.452 -35.238 1.00 83.56 518 LEU A CA 1
ATOM 4122 C C . LEU A 1 518 ? -29.516 11.926 -36.104 1.00 83.56 518 LEU A C 1
ATOM 4124 O O . LEU A 1 518 ? -30.300 12.702 -36.642 1.00 83.56 518 LEU A O 1
ATOM 4128 N N . ARG A 1 519 ? -29.671 10.599 -36.182 1.00 81.00 519 ARG A N 1
ATOM 4129 C CA . ARG A 1 519 ? -30.815 9.923 -36.819 1.00 81.00 519 ARG A CA 1
ATOM 4130 C C . ARG A 1 519 ? -31.684 9.210 -35.792 1.00 81.00 519 ARG A C 1
ATOM 4132 O O . ARG A 1 519 ? -31.214 8.339 -35.060 1.00 81.00 519 ARG A O 1
ATOM 4139 N N . LEU A 1 520 ? -32.978 9.499 -35.799 1.00 78.69 520 LEU A N 1
ATOM 4140 C CA . LEU A 1 520 ? -34.015 8.746 -35.099 1.00 78.69 520 LEU A CA 1
ATOM 4141 C C . LEU A 1 520 ? -34.750 7.858 -36.099 1.00 78.69 520 LEU A C 1
ATOM 4143 O O . LEU A 1 520 ? -35.561 8.329 -36.887 1.00 78.69 520 LEU A O 1
ATOM 4147 N N . SER A 1 521 ? -34.479 6.557 -36.047 1.00 72.88 521 SER A N 1
ATOM 4148 C CA . SER A 1 521 ? -35.128 5.568 -36.917 1.00 72.88 521 SER A CA 1
ATOM 4149 C C . SER A 1 521 ? -36.508 5.119 -36.429 1.00 72.88 521 SER A C 1
ATOM 4151 O O . SER A 1 521 ? -37.245 4.496 -37.180 1.00 72.88 521 SER A O 1
ATOM 4153 N N . SER A 1 522 ? -36.864 5.381 -35.168 1.00 68.81 522 SER A N 1
ATOM 4154 C CA . SER A 1 522 ? -38.157 4.999 -34.593 1.00 68.81 522 SER A CA 1
ATOM 4155 C C . SER A 1 522 ? -38.467 5.827 -33.348 1.00 68.81 522 SER A C 1
ATOM 4157 O O . SER A 1 522 ? -37.565 6.224 -32.608 1.00 68.81 522 SER A O 1
ATOM 4159 N N . SER A 1 523 ? -39.756 6.015 -33.057 1.00 62.72 523 SER A N 1
ATOM 4160 C CA . SER A 1 523 ? -40.230 6.685 -31.844 1.00 62.72 523 SER A CA 1
ATOM 4161 C C . SER A 1 523 ? -39.796 5.989 -30.545 1.00 62.72 523 SER A C 1
ATOM 4163 O O . SER A 1 523 ? -39.725 6.671 -29.517 1.00 62.72 523 SER A O 1
ATOM 4165 N N . ASN A 1 524 ? -39.480 4.687 -30.598 1.00 64.81 524 ASN A N 1
ATOM 4166 C CA . ASN A 1 524 ? -39.169 3.837 -29.444 1.00 64.81 524 ASN A CA 1
ATOM 4167 C C . ASN A 1 524 ? -37.688 3.404 -29.366 1.00 64.81 524 ASN A C 1
ATOM 4169 O O . ASN A 1 524 ? -37.338 2.494 -28.615 1.00 64.81 524 ASN A O 1
ATOM 4173 N N . ARG A 1 525 ? -36.802 4.021 -30.160 1.00 71.38 525 ARG A N 1
ATOM 4174 C CA . ARG A 1 525 ? -35.349 3.780 -30.125 1.00 71.38 525 ARG A CA 1
ATOM 4175 C C . ARG A 1 525 ? -34.593 5.085 -29.878 1.00 71.38 525 ARG A C 1
ATOM 4177 O O . ARG A 1 525 ? -35.082 6.166 -30.197 1.00 71.38 525 ARG A O 1
ATOM 4184 N N . GLY A 1 526 ? -33.413 4.983 -29.265 1.00 72.88 526 GLY A N 1
ATOM 4185 C CA . GLY A 1 526 ? -32.518 6.127 -29.089 1.00 72.88 526 GLY A CA 1
ATOM 4186 C C . GLY A 1 526 ? -31.965 6.631 -30.427 1.00 72.88 526 GLY A C 1
ATOM 4187 O O . GLY A 1 526 ? -31.971 5.901 -31.419 1.00 72.88 526 GLY A O 1
ATOM 4188 N N . ALA A 1 527 ? -31.497 7.877 -30.451 1.00 80.06 527 ALA A N 1
ATOM 4189 C CA . ALA A 1 527 ? -30.924 8.486 -31.644 1.00 80.06 527 ALA A CA 1
ATOM 4190 C C . ALA A 1 527 ? -29.526 7.914 -31.920 1.00 80.06 527 ALA A C 1
ATOM 4192 O O . ALA A 1 527 ? -28.733 7.733 -30.996 1.00 80.06 527 ALA A O 1
ATOM 4193 N N . ARG A 1 528 ? -29.218 7.629 -33.183 1.00 81.56 528 ARG A N 1
ATOM 4194 C CA . ARG A 1 528 ? -27.883 7.216 -33.620 1.00 81.56 528 ARG A CA 1
ATOM 4195 C C . ARG A 1 528 ? -27.103 8.446 -34.064 1.00 81.56 528 ARG A C 1
ATOM 4197 O O . ARG A 1 528 ? -27.612 9.214 -34.873 1.00 81.56 528 ARG A O 1
ATOM 4204 N N . GLU A 1 529 ? -25.886 8.608 -33.567 1.00 83.50 529 GLU A N 1
ATOM 4205 C CA . GLU A 1 529 ? -24.980 9.651 -34.048 1.00 83.50 529 GLU A CA 1
ATOM 4206 C C . GLU A 1 529 ? -24.448 9.282 -35.439 1.00 83.50 529 GLU A C 1
ATOM 4208 O O . GLU A 1 529 ? -23.997 8.154 -35.661 1.00 83.50 529 GLU A O 1
ATOM 4213 N N . LEU A 1 530 ? -24.599 10.209 -36.386 1.00 82.75 530 LEU A N 1
ATOM 4214 C CA . LEU A 1 530 ? -24.097 10.111 -37.757 1.00 82.75 530 LEU A CA 1
ATOM 4215 C C . LEU A 1 530 ? -22.824 10.945 -37.931 1.00 82.75 530 LEU A C 1
ATOM 4217 O O . LEU A 1 530 ? -21.926 10.532 -38.657 1.00 82.75 530 LEU A O 1
ATOM 4221 N N . MET A 1 531 ? -22.754 12.095 -37.255 1.00 81.69 531 MET A N 1
ATOM 4222 C CA . MET A 1 531 ? -21.598 12.990 -37.254 1.00 81.69 531 MET A CA 1
ATOM 4223 C C . MET A 1 531 ? -21.489 13.712 -35.907 1.00 81.69 531 MET A C 1
ATOM 4225 O O . MET A 1 531 ? -22.508 14.123 -35.343 1.00 81.69 531 MET A O 1
ATOM 4229 N N . ASP A 1 532 ? -20.262 13.864 -35.418 1.00 81.62 532 ASP A N 1
ATOM 4230 C CA . ASP A 1 532 ? -19.917 14.449 -34.118 1.00 81.62 532 ASP A CA 1
ATOM 4231 C C . ASP A 1 532 ? -19.970 15.986 -34.108 1.00 81.62 532 ASP A C 1
ATOM 4233 O O . ASP A 1 532 ? -20.249 16.595 -33.076 1.00 81.62 532 ASP A O 1
ATOM 4237 N N . CYS A 1 533 ? -19.715 16.624 -35.247 1.00 85.12 533 CYS A N 1
ATOM 4238 C CA . CYS A 1 533 ? -19.741 18.071 -35.381 1.00 85.12 533 CYS A CA 1
ATOM 4239 C C . CYS A 1 533 ? -19.972 18.475 -36.841 1.00 85.12 533 CYS A C 1
ATOM 4241 O O . CYS A 1 533 ? -19.241 18.049 -37.731 1.00 85.12 533 CYS A O 1
ATOM 4243 N N . ILE A 1 534 ? -20.977 19.316 -37.084 1.00 85.00 534 ILE A N 1
ATOM 4244 C CA . ILE A 1 534 ? -21.174 20.047 -38.340 1.00 85.00 534 ILE A CA 1
ATOM 4245 C C . ILE A 1 534 ? -20.725 21.504 -38.170 1.00 85.00 534 ILE A C 1
ATOM 4247 O O . ILE A 1 534 ? -20.804 22.060 -37.069 1.00 85.00 534 ILE A O 1
ATOM 4251 N N . GLU A 1 535 ? -20.239 22.141 -39.236 1.00 84.06 535 GLU A N 1
ATOM 4252 C CA . GLU A 1 535 ? -19.797 23.538 -39.192 1.00 84.06 535 GLU A CA 1
ATOM 4253 C C . GLU A 1 535 ? -20.920 24.489 -38.771 1.00 84.06 535 GLU A C 1
ATOM 4255 O O . GLU A 1 535 ? -22.097 24.234 -38.996 1.00 84.06 535 GLU A O 1
ATOM 4260 N N . HIS A 1 536 ? -20.555 25.621 -38.164 1.00 81.81 536 HIS A N 1
ATOM 4261 C CA . HIS A 1 536 ? -21.529 26.660 -37.838 1.00 81.81 536 HIS A CA 1
ATOM 4262 C C . HIS A 1 536 ? -22.093 27.295 -39.113 1.00 81.81 536 HIS A C 1
ATOM 4264 O O . HIS A 1 536 ? -21.327 27.694 -39.987 1.00 81.81 536 HIS A O 1
ATOM 4270 N N . GLY A 1 537 ? -23.410 27.463 -39.186 1.00 78.00 537 GLY A N 1
ATOM 4271 C CA . GLY A 1 537 ? -24.035 28.168 -40.296 1.00 78.00 537 GLY A CA 1
ATOM 4272 C C . GLY A 1 537 ? -25.549 28.020 -40.313 1.00 78.00 537 GLY A C 1
ATOM 4273 O O . GLY A 1 537 ? -26.158 27.496 -39.375 1.00 78.00 537 GLY A O 1
ATOM 4274 N N . ARG A 1 538 ? -26.163 28.472 -41.409 1.00 75.00 538 ARG A N 1
ATOM 4275 C CA . ARG A 1 538 ? -27.561 28.146 -41.714 1.00 75.00 538 ARG A CA 1
ATOM 4276 C C . ARG A 1 538 ? -27.612 26.778 -42.384 1.00 75.00 538 ARG A C 1
ATOM 4278 O O . ARG A 1 538 ? -26.976 26.565 -43.413 1.00 75.00 538 ARG A O 1
ATOM 4285 N N . TYR A 1 539 ? -28.372 25.863 -41.795 1.00 76.56 539 TYR A N 1
ATOM 4286 C CA . TYR A 1 539 ? -28.505 24.496 -42.285 1.00 76.56 539 TYR A CA 1
ATOM 4287 C C . TYR A 1 539 ? -29.737 24.350 -43.171 1.00 76.56 539 TYR A C 1
ATOM 4289 O O . TYR A 1 539 ? -30.836 24.744 -42.780 1.00 76.56 539 TYR A O 1
ATOM 4297 N N . PHE A 1 540 ? -29.566 23.697 -44.314 1.00 73.62 540 PHE A N 1
ATOM 4298 C CA . PHE A 1 540 ? -30.659 23.249 -45.164 1.00 73.62 540 PHE A CA 1
ATOM 4299 C C . PHE A 1 540 ? -30.549 21.743 -45.351 1.00 73.62 540 PHE A C 1
ATOM 4301 O O . PHE A 1 540 ? -29.499 21.233 -45.727 1.00 73.62 540 PHE A O 1
ATOM 4308 N N . MET A 1 541 ? -31.626 21.019 -45.076 1.00 73.94 541 MET A N 1
ATOM 4309 C CA . MET A 1 541 ? -31.636 19.561 -45.125 1.00 73.94 541 MET A CA 1
ATOM 4310 C C . MET A 1 541 ? -32.679 19.086 -46.127 1.00 73.94 541 MET A C 1
ATOM 4312 O O . MET A 1 541 ? -33.818 19.552 -46.099 1.00 73.94 541 MET A O 1
ATOM 4316 N N . LYS A 1 542 ? -32.303 18.137 -46.987 1.00 72.62 542 LYS A N 1
ATOM 4317 C CA . LYS A 1 542 ? -33.234 17.468 -47.895 1.00 72.62 542 LYS A CA 1
ATOM 4318 C C . LYS A 1 542 ? -32.910 15.987 -47.995 1.00 72.62 542 LYS A C 1
ATOM 4320 O O . LYS A 1 542 ? -31.775 15.601 -48.265 1.00 72.62 542 LYS A O 1
ATOM 4325 N N . THR A 1 543 ? -33.934 15.166 -47.831 1.00 68.62 543 THR A N 1
ATOM 4326 C CA . THR A 1 543 ? -33.853 13.733 -48.098 1.00 68.62 543 THR A CA 1
ATOM 4327 C C . THR A 1 543 ? -34.112 13.500 -49.584 1.00 68.62 543 THR A C 1
ATOM 4329 O O . THR A 1 543 ? -35.140 13.935 -50.102 1.00 68.62 543 THR A O 1
ATOM 4332 N N . LEU A 1 544 ? -33.155 12.881 -50.277 1.00 67.38 544 LEU A N 1
ATOM 4333 C CA . LEU A 1 544 ? -33.243 12.595 -51.715 1.00 67.38 544 LEU A CA 1
ATOM 4334 C C . LEU A 1 544 ? -33.924 11.247 -51.979 1.00 67.38 544 LEU A C 1
ATOM 4336 O O . LEU A 1 544 ? -34.691 11.111 -52.925 1.00 67.38 544 LEU A O 1
ATOM 4340 N N . SER A 1 545 ? -33.678 10.266 -51.112 1.00 68.31 545 SER A N 1
ATOM 4341 C CA . SER A 1 545 ? -34.278 8.932 -51.154 1.00 68.31 545 SER A CA 1
ATOM 4342 C C . SER A 1 545 ? -34.328 8.332 -49.745 1.00 68.31 545 SER A C 1
ATOM 4344 O O . SER A 1 545 ? -33.701 8.863 -48.829 1.00 68.31 545 SER A O 1
ATOM 4346 N N . SER A 1 546 ? -35.002 7.190 -49.569 1.00 67.12 546 SER A N 1
ATOM 4347 C CA . SER A 1 546 ? -35.081 6.476 -48.278 1.00 67.12 546 SER A CA 1
ATOM 4348 C C . SER A 1 546 ? -33.717 6.056 -47.701 1.00 67.12 546 SER A C 1
ATOM 4350 O O . SER A 1 546 ? -33.601 5.719 -46.520 1.00 67.12 546 SER A O 1
ATOM 4352 N N . SER A 1 547 ? -32.658 6.088 -48.515 1.00 71.44 547 SER A N 1
ATOM 4353 C CA . SER A 1 547 ? -31.295 5.735 -48.118 1.00 71.44 547 SER A CA 1
ATOM 4354 C C . SER A 1 547 ? -30.314 6.912 -48.122 1.00 71.44 547 SER A C 1
ATOM 4356 O O . SER A 1 547 ? -29.197 6.743 -47.630 1.00 71.44 547 SER A O 1
ATOM 4358 N N . LEU A 1 548 ? -30.697 8.107 -48.599 1.00 76.06 548 LEU A N 1
ATOM 4359 C CA . LEU A 1 548 ? -29.776 9.239 -48.754 1.00 76.06 548 LEU A CA 1
ATOM 4360 C C . LEU A 1 548 ? -30.371 10.578 -48.290 1.00 76.06 548 LEU A C 1
ATOM 4362 O O . LEU A 1 548 ? -31.367 11.067 -48.824 1.00 76.06 548 LEU A O 1
ATOM 4366 N N . CYS A 1 549 ? -29.674 11.225 -47.354 1.00 79.12 549 CYS A N 1
ATOM 4367 C CA . CYS A 1 549 ? -29.964 12.577 -46.881 1.00 79.12 549 CYS A CA 1
ATOM 4368 C C . CYS A 1 549 ? -28.813 13.532 -47.212 1.00 79.12 549 CYS A C 1
ATOM 4370 O O . CYS A 1 549 ? -27.645 13.177 -47.056 1.00 79.12 549 CYS A O 1
ATOM 4372 N N . CYS A 1 550 ? -29.140 14.747 -47.645 1.00 79.44 550 CYS A N 1
ATOM 4373 C CA . CYS A 1 550 ? -28.177 15.809 -47.897 1.00 79.44 550 CYS A CA 1
ATOM 4374 C C . CYS A 1 550 ? -28.376 16.965 -46.912 1.00 79.44 550 CYS A C 1
ATOM 4376 O O . CYS A 1 550 ? -29.504 17.414 -46.694 1.00 79.44 550 CYS A O 1
ATOM 4378 N N . ILE A 1 551 ? -27.275 17.470 -46.354 1.00 79.38 551 ILE A N 1
ATOM 4379 C CA . ILE A 1 551 ? -27.252 18.683 -45.531 1.00 79.38 551 ILE A CA 1
ATOM 4380 C C . ILE A 1 551 ? -26.334 19.698 -46.206 1.00 79.38 551 ILE A C 1
ATOM 4382 O O . ILE A 1 551 ? -25.152 19.426 -46.399 1.00 79.38 551 ILE A O 1
ATOM 4386 N N . ALA A 1 552 ? -26.872 20.861 -46.553 1.00 77.06 552 ALA A N 1
ATOM 4387 C CA . ALA A 1 552 ? -26.103 22.021 -46.971 1.00 77.06 552 ALA A CA 1
ATOM 4388 C C . ALA A 1 552 ? -25.910 22.968 -45.779 1.00 77.06 552 ALA A C 1
ATOM 4390 O O . ALA A 1 552 ? -26.858 23.254 -45.042 1.00 77.06 552 ALA A O 1
ATOM 4391 N N . VAL A 1 553 ? -24.686 23.449 -45.596 1.00 78.38 553 VAL A N 1
ATOM 4392 C CA . VAL A 1 553 ? -24.304 24.424 -44.574 1.00 78.38 553 VAL A CA 1
ATOM 4393 C C . VAL A 1 553 ? -23.882 25.695 -45.290 1.00 78.38 553 VAL A C 1
ATOM 4395 O O . VAL A 1 553 ? -22.912 25.680 -46.043 1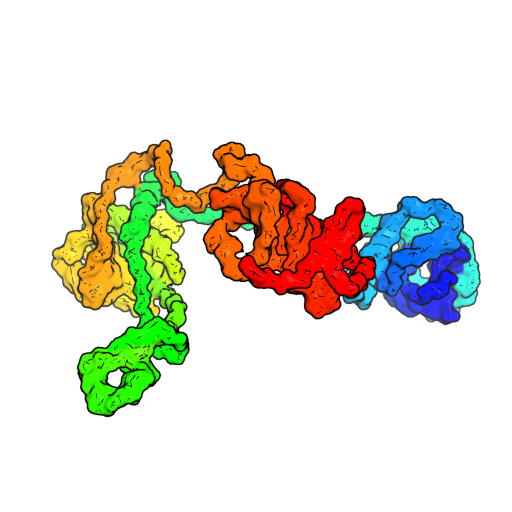.00 78.38 553 VAL A O 1
ATOM 4398 N N . LEU A 1 554 ? -24.613 26.781 -45.063 1.00 73.81 554 LEU A N 1
ATOM 4399 C CA . LEU A 1 554 ? -24.220 28.117 -45.496 1.00 73.81 554 LEU A CA 1
ATOM 4400 C C . LEU A 1 554 ? -23.460 28.787 -44.347 1.00 73.81 554 LEU A C 1
ATOM 4402 O O . LEU A 1 554 ? -24.063 29.128 -43.322 1.00 73.81 554 LEU A O 1
ATOM 4406 N N . GLY A 1 555 ? -22.143 28.910 -44.509 1.00 68.31 555 GLY A N 1
ATOM 4407 C CA . GLY A 1 555 ? -21.255 29.578 -43.559 1.00 68.31 555 GLY A CA 1
ATOM 4408 C C . GLY A 1 555 ? -21.383 31.105 -43.600 1.00 68.31 555 GLY A C 1
ATOM 4409 O O . GLY A 1 555 ? -22.073 31.667 -44.444 1.00 68.31 555 GLY A O 1
ATOM 4410 N N . GLU A 1 556 ? -20.697 31.795 -42.687 1.00 66.19 556 GLU A N 1
ATOM 4411 C CA . GLU A 1 556 ? -20.753 33.266 -42.566 1.00 66.19 556 GLU A CA 1
ATOM 4412 C C . GLU A 1 556 ? -20.059 34.015 -43.722 1.00 66.19 556 GLU A C 1
ATOM 4414 O O . GLU A 1 556 ? -20.358 35.181 -43.952 1.00 66.19 556 GLU A O 1
ATOM 4419 N N . ASN A 1 557 ? -19.182 33.342 -44.477 1.00 64.88 557 ASN A N 1
ATOM 4420 C CA . ASN A 1 557 ? -18.438 33.905 -45.614 1.00 64.88 557 ASN A CA 1
ATOM 4421 C C . ASN A 1 557 ? -19.076 33.584 -46.985 1.00 64.88 557 ASN A C 1
ATOM 4423 O O . ASN A 1 557 ? -18.364 33.539 -47.985 1.00 64.88 557 ASN A O 1
ATOM 4427 N N . ASP A 1 558 ? -20.378 33.275 -47.035 1.00 61.28 558 ASP A N 1
ATOM 4428 C CA . ASP A 1 558 ? -21.092 32.772 -48.230 1.00 61.28 558 ASP A CA 1
ATOM 4429 C C . ASP A 1 558 ? -20.518 31.465 -48.827 1.00 61.28 558 ASP A C 1
ATOM 4431 O O . ASP A 1 558 ? -20.852 31.057 -49.942 1.00 61.28 558 ASP A O 1
ATOM 4435 N N . GLU A 1 559 ? -19.687 30.752 -48.065 1.00 65.94 559 GLU A N 1
ATOM 4436 C CA . GLU A 1 559 ? -19.221 29.413 -48.416 1.00 65.94 559 GLU A CA 1
ATOM 4437 C C . GLU A 1 559 ? -20.337 28.387 -48.172 1.00 65.94 559 GLU A C 1
ATOM 4439 O O . GLU A 1 559 ? -20.928 28.328 -47.089 1.00 65.94 559 GLU A O 1
ATOM 4444 N N . VAL A 1 560 ? -20.616 27.558 -49.183 1.00 67.75 560 VAL A N 1
ATOM 4445 C CA . VAL A 1 560 ? -21.600 26.472 -49.102 1.00 67.75 560 VAL A CA 1
ATOM 4446 C C . VAL A 1 560 ? -20.874 25.135 -49.021 1.00 67.75 560 VAL A C 1
ATOM 4448 O O . VAL A 1 560 ? -20.206 24.720 -49.968 1.00 67.75 560 VAL A O 1
ATOM 4451 N N . LEU A 1 561 ? -21.050 24.432 -47.904 1.00 74.69 561 LEU A N 1
ATOM 4452 C CA . LEU A 1 561 ? -20.571 23.062 -47.719 1.00 74.69 561 LEU A CA 1
ATOM 4453 C C . LEU A 1 561 ? -21.732 22.087 -47.873 1.00 74.69 561 LEU A C 1
ATOM 4455 O O . LEU A 1 561 ? -22.815 22.325 -47.341 1.00 74.69 561 LEU A O 1
ATOM 4459 N N . MET A 1 562 ? -21.515 20.971 -48.571 1.00 79.31 562 MET A N 1
ATOM 4460 C CA . MET A 1 562 ? -22.535 19.936 -48.734 1.00 79.31 562 MET A CA 1
ATOM 4461 C C . MET A 1 562 ? -22.070 18.605 -48.153 1.00 79.31 562 MET A C 1
ATOM 4463 O O . MET A 1 562 ? -20.984 18.108 -48.447 1.00 79.31 562 MET A O 1
ATOM 4467 N N . TYR A 1 563 ? -22.953 17.993 -47.374 1.00 81.19 563 TYR A N 1
ATOM 4468 C CA . TYR A 1 563 ? -22.786 16.677 -46.782 1.00 81.19 563 TYR A CA 1
ATOM 4469 C C . TYR A 1 563 ? -23.785 15.707 -47.386 1.00 81.19 563 TYR A C 1
ATOM 4471 O O . TYR A 1 563 ? -24.991 15.944 -47.324 1.00 81.19 563 TYR A O 1
ATOM 4479 N N . ARG A 1 564 ? -23.292 14.590 -47.925 1.00 81.00 564 ARG A N 1
ATOM 4480 C CA . ARG A 1 564 ? -24.116 13.449 -48.338 1.00 81.00 564 ARG A CA 1
ATOM 4481 C C . ARG A 1 564 ? -24.030 12.372 -47.271 1.00 81.00 564 ARG A C 1
ATOM 4483 O O . ARG A 1 564 ? -22.944 11.894 -46.948 1.00 81.00 564 ARG A O 1
ATOM 4490 N N . ILE A 1 565 ? -25.176 11.995 -46.725 1.00 80.56 565 ILE A N 1
ATOM 4491 C CA . ILE A 1 565 ? -25.287 11.064 -45.611 1.00 80.56 565 ILE A CA 1
ATOM 4492 C C . ILE A 1 565 ? -26.080 9.845 -46.055 1.00 80.56 565 ILE A C 1
ATOM 4494 O O . ILE A 1 565 ? -27.280 9.926 -46.318 1.00 80.56 565 ILE A O 1
ATOM 4498 N N . SER A 1 566 ? -25.403 8.702 -46.099 1.00 80.56 566 SER A N 1
ATOM 4499 C CA . SER A 1 566 ? -26.043 7.407 -46.297 1.00 80.56 566 SER A CA 1
ATOM 4500 C C . SER A 1 566 ? -26.739 6.992 -45.005 1.00 80.56 566 SER A C 1
ATOM 4502 O O . SER A 1 566 ? -26.109 6.783 -43.964 1.00 80.56 566 SER A O 1
ATOM 4504 N N . LEU A 1 567 ? -28.063 6.889 -45.058 1.00 73.19 567 LEU A N 1
ATOM 4505 C CA . LEU A 1 567 ? -28.892 6.561 -43.906 1.00 73.19 567 LEU A CA 1
ATOM 4506 C C . LEU A 1 567 ? -28.765 5.080 -43.516 1.00 73.19 567 LEU A C 1
ATOM 4508 O O . LEU A 1 567 ? -28.961 4.750 -42.344 1.00 73.19 567 LEU A O 1
ATOM 4512 N N . GLU A 1 568 ? -28.404 4.193 -44.445 1.00 73.12 568 GLU A N 1
ATOM 4513 C CA . GLU A 1 568 ? -28.279 2.749 -44.198 1.00 73.12 568 GLU A CA 1
ATOM 4514 C C . GLU A 1 568 ? -27.059 2.400 -43.334 1.00 73.12 568 GLU A C 1
ATOM 4516 O O . GLU A 1 568 ? -27.184 1.792 -42.265 1.00 73.12 568 GLU A O 1
ATOM 4521 N N . ASP A 1 569 ? -25.868 2.815 -43.764 1.00 72.69 569 ASP A N 1
ATOM 4522 C CA . ASP A 1 569 ? -24.613 2.508 -43.072 1.00 72.69 569 ASP A CA 1
ATOM 4523 C C . ASP A 1 569 ? -24.157 3.628 -42.121 1.00 72.69 569 ASP A C 1
ATOM 4525 O O . ASP A 1 569 ? -23.403 3.358 -41.175 1.00 72.69 569 ASP A O 1
ATOM 4529 N N . GLY A 1 570 ? -24.708 4.835 -42.275 1.00 72.38 570 GLY A N 1
ATOM 4530 C CA . GLY A 1 570 ? -24.377 6.024 -41.493 1.00 72.38 570 GLY A CA 1
ATOM 4531 C C . GLY A 1 570 ? -23.116 6.733 -41.977 1.00 72.38 570 GLY A C 1
ATOM 4532 O O . GLY A 1 570 ? -22.543 7.505 -41.214 1.00 72.38 570 GLY A O 1
ATOM 4533 N N . LYS A 1 571 ? -22.637 6.443 -43.196 1.00 80.44 571 LYS A N 1
ATOM 4534 C CA . LYS A 1 571 ? -21.468 7.129 -43.752 1.00 80.44 571 LYS A CA 1
ATOM 4535 C C . LYS A 1 571 ? -21.823 8.548 -44.165 1.00 80.44 571 LYS A C 1
ATOM 4537 O O . LYS A 1 571 ? -22.802 8.770 -44.875 1.00 80.44 571 LYS A O 1
ATOM 4542 N N . VAL A 1 572 ? -20.969 9.480 -43.767 1.00 81.94 572 VAL A N 1
ATOM 4543 C CA . VAL A 1 572 ? -21.042 10.886 -44.150 1.00 81.94 572 VAL A CA 1
ATOM 4544 C C . VAL A 1 572 ? -19.884 11.183 -45.091 1.00 81.94 572 VAL A C 1
ATOM 4546 O O . VAL A 1 572 ? -18.734 10.878 -44.781 1.00 81.94 572 VAL A O 1
ATOM 4549 N N . VAL A 1 573 ? -20.192 11.755 -46.250 1.00 82.44 573 VAL A N 1
ATOM 4550 C CA . VAL A 1 573 ? -19.205 12.225 -47.222 1.00 82.44 573 VAL A CA 1
ATOM 4551 C C . VAL A 1 573 ? -19.375 13.727 -47.364 1.00 82.44 573 VAL A C 1
ATOM 4553 O O . VAL A 1 573 ? -20.452 14.204 -47.727 1.00 82.44 573 VAL A O 1
ATOM 4556 N N . ARG A 1 574 ? -18.304 14.464 -47.076 1.00 80.56 574 ARG A N 1
ATOM 4557 C CA . ARG A 1 574 ? -18.209 15.887 -47.386 1.00 80.56 574 ARG A CA 1
ATOM 4558 C C . ARG A 1 574 ? -17.911 16.045 -48.873 1.00 80.56 574 ARG A C 1
ATOM 4560 O O . ARG A 1 574 ? -16.970 15.443 -49.386 1.00 80.56 574 ARG A O 1
ATOM 4567 N N . CYS A 1 575 ? -18.716 16.844 -49.553 1.00 70.69 575 CYS A N 1
ATOM 4568 C CA . CYS A 1 575 ? -18.490 17.241 -50.931 1.00 70.69 575 CYS A CA 1
ATOM 4569 C C . CYS A 1 575 ? -18.022 18.698 -50.923 1.00 70.69 575 CYS A C 1
ATOM 4571 O O . CYS A 1 575 ? -18.811 19.594 -50.627 1.00 70.69 575 CYS A O 1
ATOM 4573 N N . ASP A 1 576 ? -16.743 18.929 -51.229 1.00 57.88 576 ASP A N 1
ATOM 4574 C CA . ASP A 1 576 ? -16.249 20.284 -51.470 1.00 57.88 576 ASP A CA 1
ATOM 4575 C C . ASP A 1 576 ? -16.754 20.738 -52.840 1.00 57.88 576 ASP A C 1
ATOM 4577 O O . ASP A 1 576 ? -16.366 20.214 -53.884 1.00 57.88 576 ASP A O 1
ATOM 4581 N N . LEU A 1 577 ? -17.669 21.701 -52.823 1.00 56.28 577 LEU A N 1
ATOM 4582 C CA . LEU A 1 577 ? -18.256 22.286 -54.018 1.00 56.28 577 LEU A CA 1
ATOM 4583 C C . LEU A 1 577 ? -17.474 23.545 -54.391 1.00 56.28 577 LEU A C 1
ATOM 4585 O O . LEU A 1 577 ? -17.964 24.668 -54.315 1.00 56.28 577 LEU A O 1
ATOM 4589 N N . SER A 1 578 ? -16.214 23.367 -54.772 1.00 45.59 578 SER A N 1
ATOM 4590 C CA . SER A 1 578 ? -15.401 24.444 -55.324 1.00 45.59 578 SER A CA 1
ATOM 4591 C C . SER A 1 578 ? -15.726 24.628 -56.807 1.00 45.59 578 SER A C 1
ATOM 4593 O O . SER A 1 578 ? -14.941 24.205 -57.641 1.00 45.59 578 SER A O 1
ATOM 4595 N N . LEU A 1 579 ? -16.889 25.214 -57.142 1.00 39.12 579 LEU A N 1
ATOM 4596 C CA . LEU A 1 579 ? -17.150 25.948 -58.400 1.00 39.12 579 LEU A CA 1
ATOM 4597 C C . LEU A 1 579 ? -18.585 26.532 -58.444 1.00 39.12 579 LEU A C 1
ATOM 4599 O O . LEU A 1 579 ? -19.565 25.801 -58.401 1.00 39.12 579 LEU A O 1
ATOM 4603 N N . GLN A 1 580 ? -18.650 27.863 -58.598 1.00 38.91 580 GLN A N 1
ATOM 4604 C CA . GLN A 1 580 ? -19.787 28.727 -58.982 1.00 38.91 580 GLN A CA 1
ATOM 4605 C C . GLN A 1 580 ? -21.066 28.691 -58.120 1.00 38.91 580 GLN A C 1
ATOM 4607 O O . GLN A 1 580 ? -22.053 28.035 -58.434 1.00 38.91 580 GLN A O 1
ATOM 4612 N N . VAL A 1 581 ? -21.091 29.555 -57.099 1.00 40.19 581 VAL A N 1
ATOM 4613 C CA . VAL A 1 581 ? -22.329 30.087 -56.509 1.00 40.19 581 VAL A CA 1
ATOM 4614 C C . VAL A 1 581 ? -22.929 31.103 -57.493 1.00 40.19 581 VAL A C 1
ATOM 4616 O O . VAL A 1 581 ? -22.289 32.106 -57.806 1.00 40.19 581 VAL A O 1
ATOM 4619 N N . VAL A 1 582 ? -24.143 30.860 -57.995 1.00 36.34 582 VAL A N 1
ATOM 4620 C CA . VAL A 1 582 ? -24.955 31.894 -58.665 1.00 36.34 582 VAL A CA 1
ATOM 4621 C C . VAL A 1 582 ? -25.852 32.523 -57.595 1.00 36.34 582 VAL A C 1
ATOM 4623 O O . VAL A 1 582 ? -26.478 31.779 -56.838 1.00 36.34 582 VAL A O 1
ATOM 4626 N N . PRO A 1 583 ? -25.912 33.860 -57.469 1.00 38.62 583 PRO A N 1
ATOM 4627 C CA . PRO A 1 583 ? -26.759 34.483 -56.469 1.00 38.62 583 PRO A CA 1
ATOM 4628 C C . PRO A 1 583 ? -28.229 34.427 -56.902 1.00 38.62 583 PRO A C 1
ATOM 4630 O O . PRO A 1 583 ? -28.542 34.643 -58.072 1.00 38.62 583 PRO A O 1
ATOM 4633 N N . ILE A 1 584 ? -29.090 34.256 -55.893 1.00 34.06 584 ILE A N 1
ATOM 4634 C CA . ILE A 1 584 ? -30.564 34.272 -55.890 1.00 34.06 584 ILE A CA 1
ATOM 4635 C C . ILE A 1 584 ? -31.180 32.868 -56.054 1.00 34.06 584 ILE A C 1
ATOM 4637 O O . ILE A 1 584 ? -31.160 32.276 -57.126 1.00 34.06 584 ILE A O 1
ATOM 4641 N N . ASP A 1 585 ? -31.724 32.370 -54.936 1.00 40.28 585 ASP A N 1
ATOM 4642 C CA . ASP A 1 585 ? -32.528 31.148 -54.765 1.00 40.28 585 ASP A CA 1
ATOM 4643 C C . ASP A 1 585 ? -31.840 29.836 -55.182 1.00 40.28 585 ASP A C 1
ATOM 4645 O O . ASP A 1 585 ? -32.009 29.315 -56.282 1.00 40.28 585 ASP A O 1
ATOM 4649 N N . VAL A 1 586 ? -31.030 29.292 -54.265 1.00 42.25 586 VAL A N 1
ATOM 4650 C CA . VAL A 1 586 ? -30.032 28.244 -54.534 1.00 42.25 586 VAL A CA 1
ATOM 4651 C C . VAL A 1 586 ? -30.678 26.921 -54.977 1.00 42.25 586 VAL A C 1
ATOM 4653 O O . VAL A 1 586 ? -31.020 26.056 -54.172 1.00 42.25 586 VAL A O 1
ATOM 4656 N N . ALA A 1 587 ? -30.792 26.716 -56.286 1.00 38.22 587 ALA A N 1
ATOM 4657 C CA . ALA A 1 587 ? -30.888 25.391 -56.882 1.00 38.22 587 ALA A CA 1
ATOM 4658 C C . ALA A 1 587 ? -29.471 24.828 -57.079 1.00 38.22 587 ALA A C 1
ATOM 4660 O O . ALA A 1 587 ? -28.638 25.473 -57.713 1.00 38.22 587 ALA A O 1
ATOM 4661 N N . TYR A 1 588 ? -29.193 23.632 -56.553 1.00 46.38 588 TYR A N 1
ATOM 4662 C CA . TYR A 1 588 ? -27.937 22.917 -56.808 1.00 46.38 588 TYR A CA 1
ATOM 4663 C C . TYR A 1 588 ? -28.158 21.773 -57.803 1.00 46.38 588 TYR A C 1
ATOM 4665 O O . TYR A 1 588 ? -29.143 21.035 -57.702 1.00 46.38 588 TYR A O 1
ATOM 4673 N N . PHE A 1 589 ? -27.231 21.630 -58.754 1.00 38.09 589 PHE A N 1
ATOM 4674 C CA . PHE A 1 589 ? -27.267 20.633 -59.827 1.00 38.09 589 PHE A CA 1
ATOM 4675 C C . PHE A 1 589 ? -26.133 19.621 -59.630 1.00 38.09 589 PHE A C 1
ATOM 4677 O O . PHE A 1 589 ? -24.960 19.990 -59.669 1.00 38.09 589 PHE A O 1
ATOM 4684 N N . ALA A 1 590 ? -26.462 18.346 -59.421 1.00 35.84 590 ALA A N 1
ATOM 4685 C CA . ALA A 1 590 ? -25.484 17.263 -59.482 1.00 35.84 590 ALA A CA 1
ATOM 4686 C C . ALA A 1 590 ? -26.153 15.973 -59.984 1.00 35.84 590 ALA A C 1
ATOM 4688 O O . ALA A 1 590 ? -27.003 15.419 -59.298 1.00 35.84 590 ALA A O 1
ATOM 4689 N N . ASN A 1 591 ? -25.725 15.495 -61.160 1.00 36.75 591 ASN A N 1
ATOM 4690 C CA . ASN A 1 591 ? -26.095 14.210 -61.776 1.00 36.75 591 ASN A CA 1
ATOM 4691 C C . ASN A 1 591 ? -27.611 13.917 -61.826 1.00 36.75 591 ASN A C 1
ATOM 4693 O O . ASN A 1 591 ? -28.090 13.031 -61.125 1.00 36.75 591 ASN A O 1
ATOM 4697 N N . ASP A 1 592 ? -28.336 14.642 -62.686 1.00 39.19 592 ASP A N 1
ATOM 4698 C CA . ASP A 1 592 ? -29.748 14.420 -63.065 1.00 39.19 592 ASP A CA 1
ATOM 4699 C C . ASP A 1 592 ? -30.819 14.491 -61.952 1.00 39.19 592 ASP A C 1
ATOM 4701 O O . ASP A 1 592 ? -31.995 14.240 -62.219 1.00 39.19 592 ASP A O 1
ATOM 4705 N N . GLU A 1 593 ? -30.483 14.939 -60.737 1.00 38.84 593 GLU A N 1
ATOM 4706 C CA . GLU A 1 593 ? -31.466 15.224 -59.679 1.00 38.84 593 GLU A CA 1
ATOM 4707 C C . GLU A 1 593 ? -31.429 16.700 -59.241 1.00 38.84 593 GLU A C 1
ATOM 4709 O O . GLU A 1 593 ? -30.398 17.234 -58.828 1.00 38.84 593 GLU A O 1
ATOM 4714 N N . TYR A 1 594 ? -32.578 17.381 -59.327 1.00 45.66 594 TYR A N 1
ATOM 4715 C CA . TYR A 1 594 ? -32.724 18.797 -58.975 1.00 45.66 594 TYR A CA 1
ATOM 4716 C C . TYR A 1 594 ? -32.893 18.992 -57.458 1.00 45.66 594 TYR A C 1
ATOM 4718 O O . TYR A 1 594 ? -33.871 18.526 -56.855 1.00 45.66 594 TYR A O 1
ATOM 4726 N N . LEU A 1 595 ? -32.001 19.766 -56.827 1.00 43.16 595 LEU A N 1
ATOM 4727 C CA . LEU A 1 595 ? -32.153 20.188 -55.431 1.00 43.16 595 LEU A CA 1
ATOM 4728 C C . LEU A 1 595 ? -32.495 21.684 -55.349 1.00 43.16 595 LEU A C 1
ATOM 4730 O O . LEU A 1 595 ? -31.605 22.524 -55.326 1.00 43.16 595 LEU A O 1
ATOM 4734 N N . HIS A 1 596 ? -33.784 22.029 -55.293 1.00 47.47 596 HIS A N 1
ATOM 4735 C CA . HIS A 1 596 ? -34.226 23.396 -54.984 1.00 47.47 596 HIS A CA 1
ATOM 4736 C C . HIS A 1 596 ? -34.120 23.673 -53.475 1.00 47.47 596 HIS A C 1
ATOM 4738 O O . HIS A 1 596 ? -34.779 22.984 -52.689 1.00 47.47 596 HIS A O 1
ATOM 4744 N N . LEU A 1 597 ? -33.324 24.669 -53.071 1.00 44.75 597 LEU A N 1
ATOM 4745 C CA . LEU A 1 597 ? -33.301 25.228 -51.716 1.00 44.75 597 LEU A CA 1
ATOM 4746 C C . LEU A 1 597 ? -34.010 26.591 -51.755 1.00 44.75 597 LEU A C 1
ATOM 4748 O O . LEU A 1 597 ? -33.435 27.584 -52.189 1.00 44.75 597 LEU A O 1
ATOM 4752 N N . PHE A 1 598 ? -35.274 26.646 -51.330 1.00 40.00 598 PHE A N 1
ATOM 4753 C CA . PHE A 1 598 ? -35.985 27.920 -51.189 1.00 40.00 598 PHE A CA 1
ATOM 4754 C C . PHE A 1 598 ? -35.639 28.575 -49.848 1.00 40.00 598 PHE A C 1
ATOM 4756 O O . PHE A 1 598 ? -35.771 27.954 -48.791 1.00 40.00 598 PHE A O 1
ATOM 4763 N N . GLY A 1 599 ? -35.232 29.843 -49.893 1.00 35.72 599 GLY A N 1
ATOM 4764 C CA . GLY A 1 599 ? -35.240 30.736 -48.741 1.00 35.72 599 GLY A CA 1
ATOM 4765 C C . GLY A 1 599 ? -36.542 31.531 -48.730 1.00 35.72 599 GLY A C 1
ATOM 4766 O O . GLY A 1 599 ? -36.758 32.358 -49.605 1.00 35.72 599 GLY A O 1
ATOM 4767 N N . GLY A 1 600 ? -37.410 31.298 -47.748 1.00 25.31 600 GLY A N 1
ATOM 4768 C CA . GLY A 1 600 ? -38.619 32.101 -47.584 1.00 25.31 600 GLY A CA 1
ATOM 4769 C C . GLY A 1 600 ? -39.502 31.607 -46.447 1.00 25.31 600 GLY A C 1
ATOM 4770 O O . GLY A 1 600 ? -40.151 30.574 -46.553 1.00 25.31 600 GLY A O 1
ATOM 4771 N N . THR A 1 601 ? -39.518 32.353 -45.348 1.00 31.22 601 THR A N 1
ATOM 4772 C CA . THR A 1 601 ? -40.602 32.344 -44.362 1.00 31.22 601 THR A CA 1
ATOM 4773 C C . THR A 1 601 ? -41.893 32.841 -45.011 1.00 31.22 601 THR A C 1
ATOM 4775 O O . THR A 1 601 ? -41.911 33.995 -45.422 1.00 31.22 601 THR A O 1
ATOM 4778 N N . GLU A 1 602 ? -42.978 32.062 -44.991 1.00 23.39 602 GLU A N 1
ATOM 4779 C CA . GLU A 1 602 ? -44.342 32.609 -44.994 1.00 23.39 602 GLU A CA 1
ATOM 4780 C C . GLU A 1 602 ? -45.238 31.842 -44.011 1.00 23.39 602 GLU A C 1
ATOM 4782 O O . GLU A 1 602 ? -45.235 30.615 -43.935 1.00 23.39 602 GLU A O 1
ATOM 4787 N N . TYR A 1 603 ? -45.941 32.632 -43.201 1.00 30.02 603 TYR A N 1
ATOM 4788 C CA . TYR A 1 603 ? -46.973 32.251 -42.247 1.00 30.02 603 TYR A CA 1
ATOM 4789 C C . TYR A 1 603 ? -48.161 31.590 -42.963 1.00 30.02 603 TYR A C 1
ATOM 4791 O O . TYR A 1 603 ? -48.603 32.129 -43.972 1.00 30.02 603 TYR A O 1
ATOM 4799 N N . TYR A 1 604 ? -48.700 30.497 -42.411 1.00 28.06 604 TYR A N 1
ATOM 4800 C CA . TYR A 1 604 ? -50.090 30.351 -41.929 1.00 28.06 604 TYR A CA 1
ATOM 4801 C C . TYR A 1 604 ? -50.300 28.990 -41.257 1.00 28.06 604 TYR A C 1
ATOM 4803 O O . TYR A 1 604 ? -49.813 27.974 -41.802 1.00 28.06 604 TYR A O 1
#

Radius of gyration: 44.5 Å; chains: 1; bounding box: 112×73×108 Å

Secondary structure (DSSP, 8-state):
-HHHHHHHHHHHSPPBT-SEEEEGGGTEEEETTS--EEEEHHHHHHHHTT-GGGPPPPHHHHHHHHHHHHS--SSHHHHHHHHHH--S--SS-HHHHHHHHHHHTS-GGGSSHHHHHHHHHHHHTTSPPS-S--HHHHHHHHTSTTHHHHHS--PBPPHHHHHHHHHHHHHHHHHT-SHHHHHHHHHHS-SSPPPP-------------HHHHHHHSTTTHHHHHHHHHHHHH-------------S---EEEEES---GGGB-HHHHTS-HHHHHHHHHTT---EEEEPPP-----PEEEEEEE-SGGGTTHHHHHHHHHHHHHHH--SS--EEEEEEE-SS-EEEE--SSHHHHHHHHH-----S--HHHHHHHHHHH--SS-EEEEEEEETTGGG-HHHHHHHHHHTTTEEEEEEE-TTSEEEEEEEETTEEEEEEEEE--HHHHHH-------------S--------TTS-TTTT-S----EEPHHHH--SS-EEEE-TTS-EEEE-TT--EEEE--TTSPEEEEES-PPSSEEEEEEEETTEEEEEEE-TTS-EEEEEEETTT--EEEE---S-PPSSS-EEEETTEEEE--------